Protein AF-0000000066298110 (afdb_homodimer)

Radius of gyration: 20.7 Å; Cα contacts (8 Å, |Δi|>4): 1082; chains: 2; bounding box: 58×55×47 Å

pLDDT: mean 92.53, std 7.04, range [64.75, 98.94]

Foldseek 3Di:
DDPQVVVLVVVLVVLLVVLVPVCVVLLVVVLVLQLQLVVVVHAEEEDDAQVQLVLLVLQDDAAFHALRYAYQDDLQRYPPVHNVSNVVQQQDAPSQVVSVVVLPQAASYEYEQEDALQFHRNSVVVLVVNVVRNHAYEYEYAPQNNVVPNPVGDGNVVSHPGYSHSNQHHVQFDDDDPPDPDGHRGNSVVSSSVSVVVSRSVSQVVVVVVPDTRGQHHPVDPPRVVSSVVSCVVNCVSHVVD/DDPQVVVLVVVLVVLLVVLVPVCVVLLVVVLVLQLQLVVVVHAEEEDEAQVQLVLLVLQDDAAFHALRYAYQDDLQRYPPVHNVSNVVQQQDAPSQVVSVVVLPQAASYEYEQEDALQFHRNSVVVLVVNVVRNHAYEYEYAPQNNVVPNPVGDGNVVSHPGYSHSNQHHVQFDDDDPPDPDGHRGNSVVSSSVSVVVSRSVSQVVVVVVPDTRGQHHPVDPPRVVSSVVSCVVNCVSHVVD

Sequence (484 aa):
MTEITDRYFNDVIARLSGLRDRLAAQMEKAADLIAAAARADRRVYVFGTGHSHMMAEELHYRAGGLAITVPILCGSIMLQDGAVASSHFERIEGAVRPILDRYGIRDGDVLVVVSNSGVNAAPIEAARYAREKGAAIIALTSVAYSNTIARGRTQLLSLADVVLDNDAPSGDAVLEIAGSALKVGPVSTALGVTILNAVFADVAARLVGEGDAPIYLSANMPGSGDINRSLVERYRDHNPHLMTEITDRYFNDVIARLSGLRDRLAAQMEKAADLIAAAARADRRVYVFGTGHSHMMAEELHYRAGGLAITVPILCGSIMLQDGAVASSHFERIEGAVRPILDRYGIRDGDVLVVVSNSGVNAAPIEAARYAREKGAAIIALTSVAYSNTIARGRTQLLSLADVVLDNDAPSGDAVLEIAGSALKVGPVSTALGVTILNAVFADVAARLVGEGDAPIYLSANMPGSGDINRSLVERYRDHNPHL

Solvent-accessible surface area (backbone atoms only — not comparable to full-atom values): 24431 Å² total; per-residue (Å²): 104,52,71,56,34,51,50,44,49,51,48,53,42,51,49,51,59,52,42,55,63,74,38,18,64,43,40,49,52,47,23,48,54,53,41,53,14,53,75,67,74,34,39,36,35,23,38,28,46,43,76,37,28,49,56,18,54,66,48,34,87,37,39,30,25,47,59,49,42,30,53,58,74,51,60,64,33,28,45,72,73,12,42,63,56,10,60,52,44,35,58,38,77,77,64,49,55,73,58,52,66,74,61,64,74,36,66,54,19,34,37,36,38,33,34,54,52,32,49,48,37,34,62,43,49,51,49,53,51,35,48,74,37,50,21,48,32,36,26,40,27,11,59,65,20,20,65,71,66,30,85,87,48,72,46,36,70,79,69,31,78,32,59,44,63,62,69,36,54,64,74,30,31,75,38,74,35,87,96,52,95,47,42,19,37,61,44,54,66,38,45,49,50,49,54,51,36,22,29,50,32,39,28,48,50,55,34,48,76,70,65,83,45,59,56,32,48,35,81,87,41,88,69,17,63,62,54,37,48,51,49,46,65,72,39,33,88,71,22,87,35,87,103,52,71,56,34,52,51,46,49,52,49,54,44,51,51,51,60,51,42,55,63,73,38,20,64,43,41,49,53,47,23,50,53,52,41,52,13,53,74,67,76,34,39,37,34,23,38,27,46,43,76,36,27,51,56,18,54,67,49,34,86,38,39,30,24,46,59,49,41,29,54,57,75,53,60,65,34,26,44,72,72,13,41,62,55,9,60,51,44,35,59,37,76,78,63,48,54,73,59,54,64,74,61,64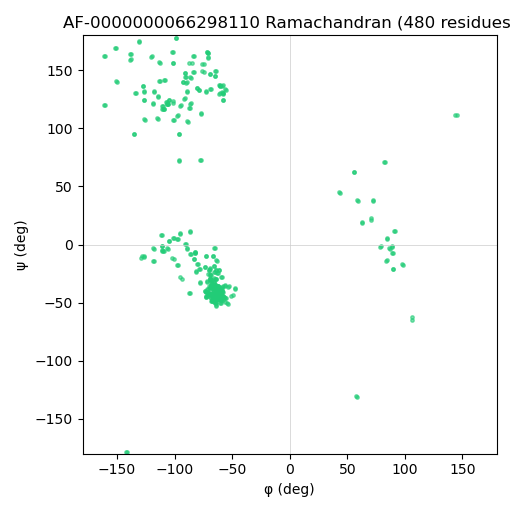,74,36,68,55,19,34,36,38,40,33,34,53,52,32,49,49,35,34,64,44,50,51,49,52,50,35,49,75,38,50,21,48,33,37,25,40,26,10,59,63,22,20,65,72,65,31,86,87,50,69,46,38,70,80,69,32,78,32,60,44,63,63,68,37,54,64,72,31,30,74,38,74,35,87,98,52,93,48,40,18,36,60,44,53,66,40,46,48,47,48,54,51,35,22,29,49,32,38,30,49,48,54,34,48,76,68,64,82,46,60,55,32,48,34,81,86,41,90,68,17,64,62,55,38,47,52,50,46,66,72,39,34,88,72,22,89,36,87

Secondary structure (DSSP, 8-state):
--HHHHHHHHHHHHHHHHHHHHTHHHHHHHHHHHHHHHHTT--EEEEE-GGGGHHHHHTSS-TT-BTTEEE---GGGSSTT-HHHHHHHTTSTTSSHHHHHTTT--TT-EEEEEESS--SHHHHHHHHHHHHHT-EEEEEE-HHHHHHH-TTS--HHHH-SEEEE--PPTTSEEEEPTTSS-EEEE-HHHHHHHHHHHHHHHHHHHHHTTS---BPPPTTSTTHHHHHHHHHHHHGGG-TT-/--HHHHHHHHHHHHHHHHHHHHTHHHHHHHHHHHHHHHHTT--EEEEE-GGGGHHHHHTSS-TT-BTTEEE---GGGSSTT-HHHHHHHTTSTTSSHHHHHTTT--TT-EEEEEESS--SHHHHHHHHHHHHHT-EEEEEE-HHHHHHH-TTS--HHHH-SEEEE--PPTTSEEEEPTTSS-EEEE-HHHHHHHHHHHHHHHHHHHHHTTS---BPPPTTSTTHHHHHHHHHHHHGGG-TT-

Organism: Brucella abortus biovar 1 (strain 9-941) (NCBI:txid262698)

Nearest PDB structures (foldseek):
  3cvj-assembly2_D  TM=9.556E-01  e=3.130E-22  Halalkalibacterium halodurans C-125
  2i2w-assembly1_A  TM=7.610E-01  e=1.907E-07  Escherichia coli
  4u6n-assembly1_A  TM=7.598E-01  e=9.129E-06  Escherichia coli K-12
  7en5-assembly1_A  TM=6.487E-01  e=4.656E-07  Escherichia coli K-12
  7en7-assembly1_A  TM=5.999E-01  e=1.531E-06  Escherichia coli K-12

InterPro domains:
  IPR001347 SIS domain [PF13580] (7-142)
  IPR001347 SIS domain [PS51464] (30-214)
  IPR022951 Uncharacterised protein family UPF0309 [MF_01240] (4-242)
  IPR035472 RpiR-like, SIS domain [cd05013] (44-172)
  IPR046348 SIS domain superfamily [SSF53697] (2-207)
  IPR050099 SIS family GmhA and DiaA subfamilies [PTHR30390] (3-160)

Structure (mmCIF, N/CA/C/O backbone):
data_AF-0000000066298110-model_v1
#
loop_
_entity.id
_entity.type
_entity.pdbx_description
1 polymer 'UPF0309 protein BruAb2_0323'
#
loop_
_atom_site.group_PDB
_atom_site.id
_atom_site.type_symbol
_atom_site.label_atom_id
_atom_site.label_alt_id
_atom_site.label_comp_id
_atom_site.label_asym_id
_atom_site.label_entity_id
_atom_site.label_seq_id
_atom_site.pdbx_PDB_ins_code
_atom_site.Cartn_x
_atom_site.Cartn_y
_atom_site.Cartn_z
_atom_site.occupancy
_atom_site.B_iso_or_equiv
_atom_site.auth_seq_id
_atom_site.auth_comp_id
_atom_site.auth_asym_id
_atom_site.auth_atom_id
_atom_site.pdbx_PDB_model_num
ATOM 1 N N . MET A 1 1 ? 4.844 8.703 23.672 1 74.94 1 MET A N 1
ATOM 2 C CA . MET A 1 1 ? 3.824 7.98 22.922 1 74.94 1 MET A CA 1
ATOM 3 C C . MET A 1 1 ? 2.426 8.453 23.297 1 74.94 1 MET A C 1
ATOM 5 O O . MET A 1 1 ? 2.125 8.633 24.469 1 74.94 1 MET A O 1
ATOM 9 N N . THR A 1 2 ? 1.738 8.719 22.234 1 85.56 2 THR A N 1
ATOM 10 C CA . THR A 1 2 ? 0.362 9.117 22.516 1 85.56 2 THR A CA 1
ATOM 11 C C . THR A 1 2 ? -0.542 7.891 22.609 1 85.56 2 THR A C 1
ATOM 13 O O . THR A 1 2 ? -0.218 6.828 22.078 1 85.56 2 THR A O 1
ATOM 16 N N . GLU A 1 3 ? -1.612 8.094 23.312 1 91.56 3 GLU A N 1
ATOM 17 C CA . GLU A 1 3 ? -2.588 7.016 23.469 1 91.56 3 GLU A CA 1
ATOM 18 C C . GLU A 1 3 ? -3.109 6.535 22.125 1 91.56 3 GLU A C 1
ATOM 20 O O . GLU A 1 3 ? -3.279 5.336 21.906 1 91.56 3 GLU A O 1
ATOM 25 N N . ILE A 1 4 ? -3.262 7.398 21.219 1 93.62 4 ILE A N 1
ATOM 26 C CA . ILE A 1 4 ? -3.865 7.078 19.938 1 93.62 4 ILE A CA 1
ATOM 27 C C . ILE A 1 4 ? -2.891 6.25 19.109 1 93.62 4 ILE A C 1
ATOM 29 O O . ILE A 1 4 ? -3.281 5.258 18.484 1 93.62 4 ILE A O 1
ATOM 33 N N . THR A 1 5 ? -1.602 6.668 19.094 1 96.31 5 THR A N 1
ATOM 34 C CA . THR A 1 5 ? -0.612 5.918 18.328 1 96.31 5 THR A CA 1
ATOM 35 C C . THR A 1 5 ? -0.415 4.523 18.906 1 96.31 5 THR A C 1
ATOM 37 O O . THR A 1 5 ? -0.301 3.545 18.172 1 96.31 5 THR A O 1
ATOM 40 N N . ASP A 1 6 ? -0.458 4.449 20.219 1 96.69 6 ASP A N 1
ATOM 41 C CA . ASP A 1 6 ? -0.322 3.164 20.891 1 96.69 6 ASP A CA 1
ATOM 42 C C . ASP A 1 6 ? -1.489 2.238 20.5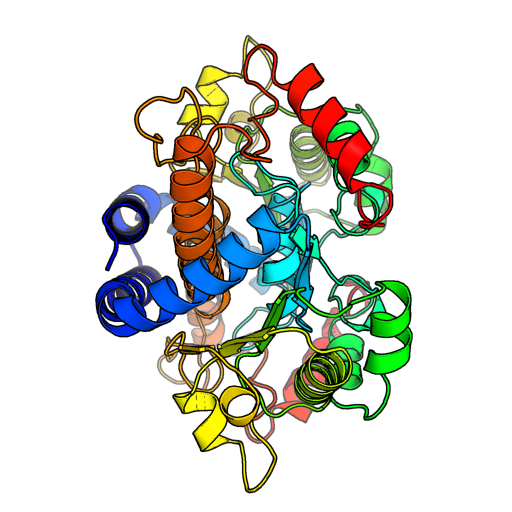62 1 96.69 6 ASP A C 1
ATOM 44 O O . ASP A 1 6 ? -1.286 1.064 20.234 1 96.69 6 ASP A O 1
ATOM 48 N N . ARG A 1 7 ? -2.648 2.748 20.609 1 96.81 7 ARG A N 1
ATOM 49 C CA . ARG A 1 7 ? -3.852 1.97 20.328 1 96.81 7 ARG A CA 1
ATOM 50 C C . ARG A 1 7 ? -3.855 1.473 18.891 1 96.81 7 ARG A C 1
ATOM 52 O O . ARG A 1 7 ? -4.262 0.342 18.609 1 96.81 7 ARG A O 1
ATOM 59 N N . TYR A 1 8 ? -3.42 2.348 18 1 97.69 8 TYR A N 1
ATOM 60 C CA . TYR A 1 8 ? -3.412 1.953 16.594 1 97.69 8 TYR A CA 1
ATOM 61 C C . TYR A 1 8 ? -2.455 0.79 16.359 1 97.69 8 TYR A C 1
ATOM 63 O O . TYR A 1 8 ? -2.832 -0.221 15.758 1 97.69 8 TYR A O 1
ATOM 71 N N . PHE A 1 9 ? -1.193 0.925 16.859 1 98.44 9 PHE A N 1
ATOM 72 C CA . PHE A 1 9 ? -0.219 -0.151 16.719 1 98.44 9 PHE A CA 1
ATOM 73 C C . PHE A 1 9 ? -0.741 -1.438 17.344 1 98.44 9 PHE A C 1
ATOM 75 O O . PHE A 1 9 ? -0.659 -2.508 16.734 1 98.44 9 PHE A O 1
ATOM 82 N N . ASN A 1 10 ? -1.293 -1.319 18.516 1 98.12 10 ASN A N 1
ATOM 83 C CA . ASN A 1 10 ? -1.786 -2.5 19.219 1 98.12 10 ASN A CA 1
ATOM 84 C C . ASN A 1 10 ? -2.92 -3.176 18.453 1 98.12 10 ASN A C 1
ATOM 86 O O . ASN A 1 10 ? -3.016 -4.402 18.438 1 98.12 10 ASN A O 1
ATOM 90 N N . ASP A 1 11 ? -3.73 -2.387 17.859 1 98.06 11 ASP A N 1
ATOM 91 C CA . ASP A 1 11 ? -4.832 -2.939 17.078 1 98.06 11 ASP A CA 1
ATOM 92 C C . ASP A 1 11 ? -4.309 -3.713 15.867 1 98.06 11 ASP A C 1
ATOM 94 O O . ASP A 1 11 ? -4.695 -4.863 15.641 1 98.06 11 ASP A O 1
ATOM 98 N N . VAL A 1 12 ? -3.396 -3.098 15.086 1 98.25 12 VAL A N 1
ATOM 99 C CA . VAL A 1 12 ? -2.828 -3.744 13.906 1 98.25 12 VAL A CA 1
ATOM 100 C C . VAL A 1 12 ? -2.131 -5.039 14.312 1 98.25 12 VAL A C 1
ATOM 102 O O . VAL A 1 12 ? -2.342 -6.086 13.688 1 98.25 12 VAL A O 1
ATOM 105 N N . ILE A 1 13 ? -1.345 -4.984 15.414 1 98.38 13 ILE A N 1
ATOM 106 C CA . ILE A 1 13 ? -0.593 -6.137 15.898 1 98.38 13 ILE A CA 1
ATOM 107 C C . ILE A 1 13 ? -1.558 -7.246 16.312 1 98.38 13 ILE A C 1
ATOM 109 O O . ILE A 1 13 ? -1.354 -8.414 15.961 1 98.38 13 ILE A O 1
ATOM 113 N N . ALA A 1 14 ? -2.604 -6.902 16.969 1 98.19 14 ALA A N 1
ATOM 114 C CA . ALA A 1 14 ? -3.592 -7.883 17.406 1 98.19 14 ALA A CA 1
ATOM 115 C C . ALA A 1 14 ? -4.289 -8.531 16.219 1 98.19 14 ALA A C 1
ATOM 117 O O . ALA A 1 14 ? -4.496 -9.75 16.203 1 98.19 14 ALA A O 1
ATOM 118 N N . ARG A 1 15 ? -4.648 -7.758 15.258 1 97.94 15 ARG A N 1
ATOM 119 C CA . ARG A 1 15 ? -5.32 -8.281 14.07 1 97.94 15 ARG A CA 1
ATOM 120 C C . ARG A 1 15 ? -4.402 -9.219 13.289 1 97.94 15 ARG A C 1
ATOM 122 O O . ARG A 1 15 ? -4.82 -10.297 12.867 1 97.94 15 ARG A O 1
ATOM 129 N N . LEU A 1 16 ? -3.148 -8.805 13.125 1 98.44 16 LEU A N 1
ATOM 130 C CA . LEU A 1 16 ? -2.197 -9.648 12.414 1 98.44 16 LEU A CA 1
ATOM 131 C C . LEU A 1 16 ? -1.974 -10.961 13.148 1 98.44 16 LEU A C 1
ATOM 133 O O . LEU A 1 16 ? -1.88 -12.023 12.523 1 98.44 16 LEU A O 1
ATOM 137 N N . SER A 1 17 ? -1.891 -10.898 14.484 1 97.81 17 SER A N 1
ATOM 138 C CA . SER A 1 17 ? -1.716 -12.102 15.289 1 97.81 17 SER A CA 1
ATOM 139 C C . SER A 1 17 ? -2.895 -13.055 15.125 1 97.81 17 SER A C 1
ATOM 141 O O . SER A 1 17 ? -2.707 -14.266 14.984 1 97.81 17 SER A O 1
ATOM 143 N N . GLY A 1 18 ? -4.059 -12.516 15.102 1 97.44 18 GLY A N 1
ATOM 144 C CA . GLY A 1 18 ? -5.25 -13.328 14.891 1 97.44 18 GLY A CA 1
ATOM 145 C C . GLY A 1 18 ? -5.332 -13.914 13.5 1 97.44 18 GLY A C 1
ATOM 146 O O . GLY A 1 18 ? -5.688 -15.086 13.328 1 97.44 18 GLY A O 1
ATOM 147 N N . LEU A 1 19 ? -5.004 -13.148 12.477 1 97.88 19 LEU A N 1
ATOM 148 C CA . LEU A 1 19 ? -5.086 -13.555 11.078 1 97.88 19 LEU A CA 1
ATOM 149 C C . LEU A 1 19 ? -4.105 -14.688 10.789 1 97.88 19 LEU A C 1
ATOM 151 O O . LEU A 1 19 ? -4.402 -15.586 10 1 97.88 19 LEU A O 1
ATOM 155 N N . ARG A 1 20 ? -2.922 -14.57 11.453 1 96.56 20 ARG A N 1
ATOM 156 C CA . ARG A 1 20 ? -1.883 -15.578 11.266 1 96.56 20 ARG A CA 1
ATOM 157 C C . ARG A 1 20 ? -2.443 -16.984 11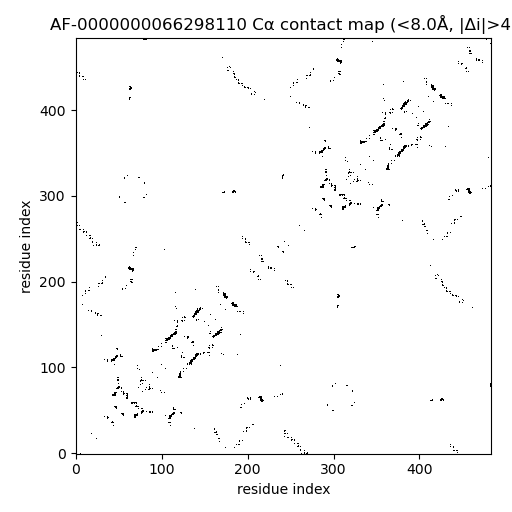.438 1 96.56 20 ARG A C 1
ATOM 159 O O . ARG A 1 20 ? -2.205 -17.859 10.609 1 96.56 20 ARG A O 1
ATOM 166 N N . ASP A 1 21 ? -3.248 -17.156 12.438 1 95.62 21 ASP A N 1
ATOM 167 C CA . ASP A 1 21 ? -3.785 -18.484 12.758 1 95.62 21 ASP A CA 1
ATOM 168 C C . ASP A 1 21 ? -5.07 -18.75 11.977 1 95.62 21 ASP A C 1
ATOM 170 O O . ASP A 1 21 ? -5.23 -19.828 11.391 1 95.62 21 ASP A O 1
ATOM 174 N N . ARG A 1 22 ? -5.879 -17.844 11.875 1 96.5 22 ARG A N 1
ATOM 175 C CA . ARG A 1 22 ? -7.211 -18.016 11.305 1 96.5 22 ARG A CA 1
ATOM 176 C C . ARG A 1 22 ? -7.137 -18.266 9.805 1 96.5 22 ARG A C 1
ATOM 178 O O . ARG A 1 22 ? -7.961 -19 9.25 1 96.5 22 ARG A O 1
ATOM 185 N N . LEU A 1 23 ? -6.082 -17.719 9.164 1 97.81 23 LEU A N 1
ATOM 186 C CA . LEU A 1 23 ? -6.035 -17.781 7.703 1 97.81 23 LEU A CA 1
ATOM 187 C C . LEU A 1 23 ? -5.098 -18.891 7.23 1 97.81 23 LEU A C 1
ATOM 189 O O . LEU A 1 23 ? -4.875 -19.047 6.027 1 97.81 23 LEU A O 1
ATOM 193 N N . ALA A 1 24 ? -4.586 -19.656 8.156 1 97.06 24 ALA A N 1
ATOM 194 C CA . ALA A 1 24 ? -3.543 -20.625 7.82 1 97.06 24 ALA A CA 1
ATOM 195 C C . ALA A 1 24 ? -3.984 -21.531 6.68 1 97.06 24 ALA A C 1
ATOM 197 O O . ALA A 1 24 ? -3.291 -21.641 5.664 1 97.06 24 ALA A O 1
ATOM 198 N N . ALA A 1 25 ? -5.152 -22.141 6.777 1 97.81 25 ALA A N 1
ATOM 199 C CA . ALA A 1 25 ? -5.625 -23.094 5.773 1 97.81 25 ALA A CA 1
ATOM 200 C C . ALA A 1 25 ? -5.93 -22.391 4.453 1 97.81 25 ALA A C 1
ATOM 202 O O . ALA A 1 25 ? -5.629 -22.922 3.381 1 97.81 25 ALA A O 1
ATOM 203 N N . GLN A 1 26 ? -6.574 -21.219 4.559 1 98.5 26 GLN A N 1
ATOM 204 C CA . GLN A 1 26 ? -6.934 -20.484 3.357 1 98.5 26 GLN A CA 1
ATOM 205 C C . GLN A 1 26 ? -5.691 -19.969 2.635 1 98.5 26 GLN A C 1
ATOM 207 O O . GLN A 1 26 ? -5.656 -19.938 1.404 1 98.5 26 GLN A O 1
ATOM 212 N N . MET A 1 27 ? -4.672 -19.531 3.387 1 98.69 27 MET A N 1
ATOM 213 C CA . MET A 1 27 ? -3.426 -19.094 2.77 1 98.69 27 MET A CA 1
ATOM 214 C C . MET A 1 27 ? -2.723 -20.25 2.072 1 98.69 27 MET A C 1
ATOM 216 O O . MET A 1 27 ? -2.125 -20.078 1.009 1 98.69 27 MET A O 1
ATOM 220 N N . GLU A 1 28 ? -2.809 -21.406 2.652 1 98.31 28 GLU A N 1
ATOM 221 C CA . GLU A 1 28 ? -2.219 -22.578 2.02 1 98.31 28 GLU A CA 1
ATOM 222 C C . GLU A 1 28 ? -2.92 -22.906 0.707 1 98.31 28 GLU A C 1
ATOM 224 O O . GLU A 1 28 ? -2.268 -23.219 -0.292 1 98.31 28 GLU A O 1
ATOM 229 N N . LYS A 1 29 ? -4.207 -22.844 0.699 1 98.62 29 LYS A N 1
ATOM 230 C CA . LYS A 1 29 ? -4.977 -23.094 -0.517 1 98.62 29 LYS A CA 1
ATOM 231 C C . LYS A 1 29 ? -4.648 -22.062 -1.596 1 98.62 29 LYS A C 1
ATOM 233 O O . LYS A 1 29 ? -4.539 -22.406 -2.773 1 98.62 29 LYS A O 1
ATOM 238 N N . ALA A 1 30 ? -4.539 -20.828 -1.171 1 98.81 30 ALA A N 1
ATOM 239 C CA . ALA A 1 30 ? -4.16 -19.766 -2.111 1 98.81 30 ALA A CA 1
ATOM 240 C C . ALA A 1 30 ? -2.777 -20.031 -2.701 1 98.81 30 ALA A C 1
ATOM 242 O O . ALA A 1 30 ? -2.58 -19.922 -3.912 1 98.81 30 ALA A O 1
ATOM 243 N N . ALA A 1 31 ? -1.852 -20.422 -1.811 1 98.44 31 ALA A N 1
ATOM 244 C CA . ALA A 1 31 ? -0.494 -20.719 -2.256 1 98.44 31 ALA A CA 1
ATOM 245 C C . ALA A 1 31 ? -0.488 -21.891 -3.236 1 98.44 31 ALA A C 1
ATOM 247 O O . ALA A 1 31 ? 0.267 -21.891 -4.211 1 98.44 31 ALA A O 1
ATOM 248 N N . ASP A 1 32 ? -1.368 -22.859 -3.002 1 98.38 32 ASP A N 1
ATOM 249 C CA . ASP A 1 32 ? -1.489 -24 -3.9 1 98.38 32 ASP A CA 1
ATOM 250 C C . ASP A 1 32 ? -1.916 -23.562 -5.297 1 98.38 32 ASP A C 1
ATOM 252 O O . ASP A 1 32 ? -1.336 -23.984 -6.297 1 98.38 32 ASP A O 1
ATOM 256 N N . LEU A 1 33 ? -2.873 -22.734 -5.336 1 98.62 33 LEU A N 1
ATOM 257 C CA . LEU A 1 33 ? -3.389 -22.25 -6.613 1 98.62 33 LEU A CA 1
ATOM 258 C C . LEU A 1 33 ? -2.32 -21.469 -7.371 1 98.62 33 LEU A C 1
ATOM 260 O O . LEU A 1 33 ? -2.133 -21.672 -8.57 1 98.62 33 LEU A O 1
ATOM 264 N N . ILE A 1 34 ? -1.637 -20.625 -6.676 1 98.38 34 ILE A N 1
ATOM 265 C CA . ILE A 1 34 ? -0.635 -19.766 -7.301 1 98.38 34 ILE A CA 1
ATOM 266 C C . ILE A 1 34 ? 0.559 -20.609 -7.746 1 98.38 34 ILE A C 1
ATOM 268 O O . ILE A 1 34 ? 1.095 -20.406 -8.836 1 98.38 34 ILE A O 1
ATOM 272 N N . ALA A 1 35 ? 0.982 -21.531 -6.906 1 97.44 35 ALA A N 1
ATOM 273 C CA . ALA A 1 35 ? 2.092 -22.406 -7.262 1 97.44 35 ALA A CA 1
ATOM 274 C C . ALA A 1 35 ? 1.756 -23.25 -8.492 1 97.44 35 ALA A C 1
ATOM 276 O O . ALA A 1 35 ? 2.605 -23.453 -9.359 1 97.44 35 ALA A O 1
ATOM 277 N N . ALA A 1 36 ? 0.534 -23.734 -8.539 1 97.81 36 ALA A N 1
ATOM 278 C CA . ALA A 1 36 ? 0.097 -24.5 -9.695 1 97.81 36 ALA A CA 1
ATOM 279 C C . ALA A 1 36 ? 0.146 -23.656 -10.969 1 97.81 36 ALA A C 1
ATOM 281 O O . ALA A 1 36 ? 0.585 -24.141 -12.016 1 97.81 36 ALA A O 1
ATOM 282 N N . ALA A 1 37 ? -0.306 -22.453 -10.867 1 97.5 37 ALA A N 1
ATOM 283 C CA . ALA A 1 37 ? -0.228 -21.531 -12 1 97.5 37 ALA A CA 1
ATOM 284 C C . ALA A 1 37 ? 1.22 -21.328 -12.438 1 97.5 37 ALA A C 1
ATOM 286 O O . ALA A 1 37 ? 1.53 -21.391 -13.633 1 97.5 37 ALA A O 1
ATOM 287 N N . ALA A 1 38 ? 2.102 -21.109 -11.484 1 95.88 38 ALA A N 1
ATOM 288 C CA . ALA A 1 38 ? 3.52 -20.891 -11.766 1 95.88 38 ALA A CA 1
ATOM 289 C C . ALA A 1 38 ? 4.117 -22.109 -12.492 1 95.88 38 ALA A C 1
ATOM 291 O O . ALA A 1 38 ? 4.828 -21.953 -13.484 1 95.88 38 ALA A O 1
ATOM 292 N N . ARG A 1 39 ? 3.781 -23.25 -12.039 1 95.12 39 ARG A N 1
ATOM 293 C CA . ARG A 1 39 ? 4.309 -24.484 -12.609 1 95.12 39 ARG A CA 1
ATOM 294 C C . ARG A 1 39 ? 3.83 -24.672 -14.047 1 95.12 39 ARG A C 1
ATOM 296 O O . ARG A 1 39 ? 4.535 -25.25 -14.867 1 95.12 39 ARG A O 1
ATOM 303 N N . ALA A 1 40 ? 2.748 -24.172 -14.305 1 95.5 40 ALA A N 1
ATOM 304 C CA . ALA A 1 40 ? 2.156 -24.312 -15.633 1 95.5 40 ALA A CA 1
ATOM 305 C C . ALA A 1 40 ? 2.479 -23.109 -16.516 1 95.5 40 ALA A C 1
ATOM 307 O O . ALA A 1 40 ? 1.876 -22.938 -17.578 1 95.5 40 ALA A O 1
ATOM 308 N N . ASP A 1 41 ? 3.375 -22.25 -16.062 1 93.69 41 ASP A N 1
ATOM 309 C CA . ASP A 1 41 ? 3.785 -21.047 -16.781 1 93.69 41 ASP A CA 1
ATOM 310 C C . ASP A 1 41 ? 2.59 -20.141 -17.062 1 93.69 41 ASP A C 1
ATOM 312 O O . ASP A 1 41 ? 2.441 -19.625 -18.172 1 93.69 41 ASP A O 1
ATOM 316 N N . ARG A 1 42 ? 1.694 -20.094 -16.062 1 97 42 ARG A N 1
ATOM 317 C CA . ARG A 1 42 ? 0.553 -19.188 -16.078 1 97 42 ARG A CA 1
ATOM 318 C C . ARG A 1 42 ? 0.827 -17.938 -15.234 1 97 42 ARG A C 1
ATOM 320 O O . ARG A 1 42 ? 1.942 -17.75 -14.742 1 97 42 ARG A O 1
ATOM 327 N N . ARG A 1 43 ? -0.147 -17.062 -15.25 1 98 43 ARG A N 1
ATOM 328 C CA . ARG A 1 43 ? 0.041 -15.773 -14.586 1 98 43 ARG A CA 1
ATOM 329 C C . ARG A 1 43 ? -0.877 -15.641 -13.375 1 98 43 ARG A C 1
ATOM 331 O O . ARG A 1 43 ? -1.871 -16.359 -13.266 1 98 43 ARG A O 1
ATOM 338 N N . VAL A 1 44 ? -0.421 -14.773 -12.516 1 98.56 44 VAL A N 1
ATOM 339 C CA . VAL A 1 44 ? -1.23 -14.344 -11.383 1 98.56 44 VAL A CA 1
ATOM 340 C C . VAL A 1 44 ? -1.559 -12.859 -11.516 1 98.56 44 VAL A C 1
ATOM 342 O O . VAL A 1 44 ? -0.681 -12.008 -11.367 1 98.56 44 VAL A O 1
ATOM 345 N N . TYR A 1 45 ? -2.811 -12.609 -11.812 1 98.56 45 TYR A N 1
ATOM 346 C CA . TYR A 1 45 ? -3.287 -11.234 -11.93 1 98.56 45 TYR A CA 1
ATOM 347 C C . TYR A 1 45 ? -3.807 -10.719 -10.594 1 98.56 45 TYR A C 1
ATOM 349 O O . TYR A 1 45 ? -4.344 -11.492 -9.789 1 98.56 45 TYR A O 1
ATOM 357 N N . VAL A 1 46 ? -3.596 -9.469 -10.328 1 98.38 46 VAL A N 1
ATOM 358 C CA . VAL A 1 46 ? -4.09 -8.844 -9.109 1 98.38 46 VAL A CA 1
ATOM 359 C C . VAL A 1 46 ? -4.898 -7.598 -9.453 1 98.38 46 VAL A C 1
ATOM 361 O O . VAL A 1 46 ? -4.41 -6.707 -10.148 1 98.38 46 VAL A O 1
ATOM 364 N N . PHE A 1 47 ? -6.117 -7.578 -8.977 1 97.44 47 PHE A N 1
ATOM 365 C CA . PHE A 1 47 ? -7.047 -6.504 -9.297 1 97.44 47 PHE A CA 1
ATOM 366 C C . PHE A 1 47 ? -7.641 -5.902 -8.031 1 97.44 47 PHE A C 1
ATOM 368 O O . PHE A 1 47 ? -8.016 -6.633 -7.109 1 97.44 47 PHE A O 1
ATOM 375 N N . GLY A 1 48 ? -7.73 -4.652 -7.945 1 95.88 48 GLY A N 1
ATOM 376 C CA . GLY A 1 48 ? -8.422 -3.852 -6.945 1 95.88 48 GLY A CA 1
ATOM 377 C C . GLY A 1 48 ? -8.695 -2.434 -7.406 1 95.88 48 GLY A C 1
ATOM 378 O O . GLY A 1 48 ? -8.125 -1.969 -8.391 1 95.88 48 GLY A O 1
ATOM 379 N N . THR A 1 49 ? -9.609 -1.792 -6.73 1 92.25 49 THR A N 1
ATOM 380 C CA . THR A 1 49 ? -9.938 -0.398 -7.008 1 92.25 49 THR A CA 1
ATOM 381 C C . THR A 1 49 ? -9.695 0.472 -5.77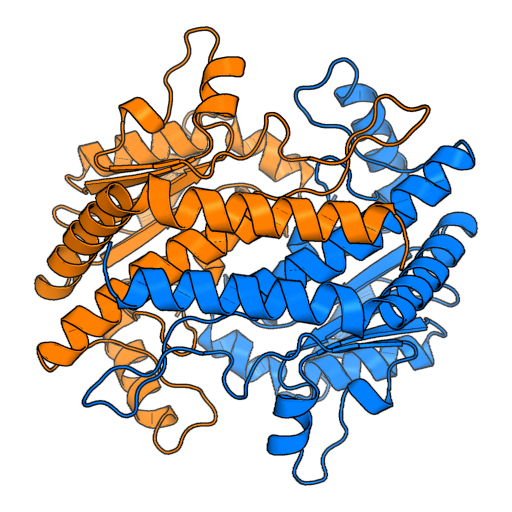7 1 92.25 49 THR A C 1
ATOM 383 O O . THR A 1 49 ? -9.57 -0.04 -4.66 1 92.25 49 THR A O 1
ATOM 386 N N . GLY A 1 50 ? -9.594 1.793 -6.047 1 89.81 50 GLY A N 1
ATOM 387 C CA . GLY A 1 50 ? -9.289 2.67 -4.926 1 89.81 50 GLY A CA 1
ATOM 388 C C . GLY A 1 50 ? -7.988 2.311 -4.23 1 89.81 50 GLY A C 1
ATOM 389 O O . GLY A 1 50 ? -6.953 2.139 -4.883 1 89.81 50 GLY A O 1
ATOM 390 N N . HIS A 1 51 ? -8.023 2.211 -2.932 1 92.81 51 HIS A N 1
ATOM 391 C CA . HIS A 1 51 ? -6.812 1.89 -2.186 1 92.81 51 HIS A CA 1
ATOM 392 C C . HIS A 1 51 ? -6.43 0.422 -2.359 1 92.81 51 HIS A C 1
ATOM 394 O O . HIS A 1 51 ? -5.262 0.061 -2.227 1 92.81 51 HIS A O 1
ATOM 400 N N . SER A 1 52 ? -7.395 -0.363 -2.768 1 94.94 52 SER A N 1
ATOM 401 C CA . SER A 1 52 ? -7.148 -1.794 -2.908 1 94.94 52 SER A CA 1
ATOM 402 C C . SER A 1 52 ? -6.219 -2.082 -4.082 1 94.94 52 SER A C 1
ATOM 404 O O . SER A 1 52 ? -5.59 -3.141 -4.137 1 94.94 52 SER A O 1
ATOM 406 N N . HIS A 1 53 ? -6.137 -1.162 -5.031 1 94.81 53 HIS A N 1
ATOM 407 C CA . HIS A 1 53 ? -5.25 -1.411 -6.16 1 94.81 53 HIS A CA 1
ATOM 408 C C . HIS A 1 53 ? -3.789 -1.442 -5.719 1 94.81 53 HIS A C 1
ATOM 410 O O . HIS A 1 53 ? -2.932 -1.971 -6.43 1 94.81 53 HIS A O 1
ATOM 416 N N . MET A 1 54 ? -3.512 -0.889 -4.559 1 95.44 54 MET A N 1
ATOM 417 C CA . MET A 1 54 ? -2.146 -0.864 -4.039 1 95.44 54 MET A CA 1
ATOM 418 C C . MET A 1 54 ? -1.627 -2.279 -3.809 1 95.44 54 MET A C 1
ATOM 420 O O . MET A 1 54 ? -0.42 -2.52 -3.869 1 95.44 54 MET A O 1
ATOM 424 N N . MET A 1 55 ? -2.543 -3.232 -3.607 1 97.5 55 MET A N 1
ATOM 425 C CA . MET A 1 55 ? -2.123 -4.625 -3.455 1 97.5 55 MET A CA 1
ATOM 426 C C . MET A 1 55 ? -1.531 -5.156 -4.754 1 97.5 55 MET A C 1
ATOM 428 O O . MET A 1 55 ? -0.618 -5.984 -4.734 1 97.5 55 MET A O 1
ATOM 432 N N . ALA A 1 56 ? -2.105 -4.695 -5.836 1 96.56 56 ALA A N 1
ATOM 433 C CA . ALA A 1 56 ? -1.565 -5.082 -7.137 1 96.56 56 ALA A CA 1
ATOM 434 C C . ALA A 1 56 ? -0.149 -4.543 -7.324 1 96.56 56 ALA A C 1
ATOM 436 O O . ALA A 1 56 ? 0.732 -5.258 -7.812 1 96.56 56 ALA A O 1
ATOM 437 N N . GLU A 1 57 ? 0.054 -3.35 -6.902 1 95.12 57 GLU A N 1
ATOM 438 C CA . GLU A 1 57 ? 1.379 -2.746 -7.004 1 95.12 57 GLU A CA 1
ATOM 439 C C . GLU A 1 57 ? 2.365 -3.412 -6.047 1 95.12 57 GLU A C 1
ATOM 441 O O . GLU A 1 57 ? 3.529 -3.623 -6.391 1 95.12 57 GLU A O 1
ATOM 446 N N . GLU A 1 58 ? 1.911 -3.758 -4.914 1 96.62 58 GLU A N 1
ATOM 447 C CA . GLU A 1 58 ? 2.76 -4.367 -3.895 1 96.62 58 GLU A CA 1
ATOM 448 C C . GLU A 1 58 ? 3.389 -5.66 -4.402 1 96.62 58 GLU A C 1
ATOM 450 O O . GLU A 1 58 ? 4.562 -5.93 -4.141 1 96.62 58 GLU A O 1
ATOM 455 N N . LEU A 1 59 ? 2.66 -6.426 -5.152 1 96.94 59 LEU A N 1
ATOM 456 C CA . LEU A 1 59 ? 3.107 -7.762 -5.527 1 96.94 59 LEU A CA 1
ATOM 457 C C . LEU A 1 59 ? 3.895 -7.727 -6.832 1 96.94 59 LEU A C 1
ATOM 459 O O . LEU A 1 59 ? 4.379 -8.758 -7.297 1 96.94 59 LEU A O 1
ATOM 463 N N . HIS A 1 60 ? 4.027 -6.539 -7.352 1 95.25 60 HIS A N 1
ATOM 464 C CA . HIS A 1 60 ? 4.602 -6.418 -8.688 1 95.25 60 HIS A CA 1
ATOM 465 C C . HIS A 1 60 ? 6.039 -5.918 -8.625 1 95.25 60 HIS A C 1
ATOM 467 O O . HIS A 1 60 ? 6.312 -4.863 -8.047 1 95.25 60 HIS A O 1
ATOM 473 N N . TYR A 1 61 ? 6.941 -6.629 -9.188 1 91.75 61 TYR A N 1
ATOM 474 C CA . TYR A 1 61 ? 8.305 -6.219 -9.5 1 91.75 61 TYR A CA 1
ATOM 475 C C . TYR A 1 61 ? 9.023 -5.73 -8.25 1 91.75 61 TYR A C 1
ATOM 477 O O . TYR A 1 61 ? 9.57 -4.625 -8.227 1 91.75 61 TYR A O 1
ATOM 485 N N . ARG A 1 62 ? 9.219 -6.5 -7.277 1 88.06 62 ARG A N 1
ATOM 486 C CA . ARG A 1 62 ? 9.984 -6.16 -6.086 1 88.06 62 ARG A CA 1
ATOM 487 C C . ARG A 1 62 ? 10.883 -7.32 -5.664 1 88.06 62 ARG A C 1
ATOM 489 O O . ARG A 1 62 ? 10.672 -8.461 -6.082 1 88.06 62 ARG A O 1
ATOM 496 N N . ALA A 1 63 ? 11.781 -6.934 -4.855 1 81.62 63 ALA A N 1
ATOM 497 C CA . ALA A 1 63 ? 12.719 -7.934 -4.352 1 81.62 63 ALA A CA 1
ATOM 498 C C . ALA A 1 63 ? 11.984 -9.07 -3.65 1 81.62 63 ALA A C 1
ATOM 500 O O . ALA A 1 63 ? 11.156 -8.828 -2.77 1 81.62 63 ALA A O 1
ATOM 501 N N . GLY A 1 64 ? 12.266 -10.273 -4.156 1 85.62 64 GLY A N 1
ATOM 502 C CA . GLY A 1 64 ? 11.641 -11.445 -3.555 1 85.62 64 GLY A CA 1
ATOM 503 C C . GLY A 1 64 ? 10.273 -11.758 -4.133 1 85.62 64 GLY A C 1
ATOM 504 O O . GLY A 1 64 ? 9.656 -12.766 -3.771 1 85.62 64 GLY A O 1
ATOM 505 N N . GLY A 1 65 ? 9.828 -10.914 -5.027 1 91.38 65 GLY A N 1
ATOM 506 C CA . GLY A 1 65 ? 8.531 -11.125 -5.645 1 91.38 65 GLY A CA 1
ATOM 507 C C . GLY A 1 65 ? 8.57 -12.086 -6.816 1 91.38 65 GLY A C 1
ATOM 508 O O . GLY A 1 65 ? 9.641 -12.344 -7.375 1 91.38 65 GLY A O 1
ATOM 509 N N . LEU A 1 66 ? 7.465 -12.594 -7.188 1 94.94 66 LEU A N 1
ATOM 510 C CA . LEU A 1 66 ? 7.332 -13.531 -8.297 1 94.94 66 LEU A CA 1
ATOM 511 C C . LEU A 1 66 ? 7.102 -12.789 -9.609 1 94.94 66 LEU A C 1
ATOM 513 O O . LEU A 1 66 ? 6.18 -11.977 -9.719 1 94.94 66 LEU A O 1
ATOM 517 N N . ALA A 1 67 ? 7.855 -13.156 -10.625 1 95.12 67 ALA A N 1
ATOM 518 C CA . ALA A 1 67 ? 7.816 -12.477 -11.914 1 95.12 67 ALA A CA 1
ATOM 519 C C . ALA A 1 67 ? 6.535 -12.805 -12.672 1 95.12 67 ALA A C 1
ATOM 521 O O . ALA A 1 67 ? 6.199 -12.141 -13.656 1 95.12 67 ALA A O 1
ATOM 522 N N . ILE A 1 68 ? 5.77 -13.758 -12.195 1 96.38 68 ILE A N 1
ATOM 523 C CA . ILE A 1 68 ? 4.551 -14.18 -12.875 1 96.38 68 ILE A CA 1
ATOM 524 C C . ILE A 1 68 ? 3.408 -13.234 -12.516 1 96.38 68 ILE A C 1
ATOM 526 O O . ILE A 1 68 ? 2.312 -13.336 -13.078 1 96.38 68 ILE A O 1
ATOM 530 N N . THR A 1 69 ? 3.619 -12.305 -11.586 1 97.56 69 THR A N 1
ATOM 531 C CA . THR A 1 69 ? 2.562 -11.422 -11.109 1 97.56 69 THR A CA 1
ATOM 532 C C . THR A 1 69 ? 2.314 -10.289 -12.094 1 97.56 69 THR A C 1
ATOM 534 O O . THR A 1 69 ? 3.26 -9.648 -12.562 1 97.56 69 THR A O 1
ATOM 537 N N . VAL A 1 70 ? 1.033 -10.047 -12.398 1 97.44 70 VAL A N 1
ATOM 538 C CA . VAL A 1 70 ? 0.619 -8.992 -13.305 1 97.44 70 VAL A CA 1
ATOM 539 C C . VAL A 1 70 ? -0.41 -8.094 -12.625 1 97.44 70 VAL A C 1
ATOM 541 O O . VAL A 1 70 ? -1.564 -8.484 -12.445 1 97.44 70 VAL A O 1
ATOM 544 N N . PRO A 1 71 ? 0.013 -6.871 -12.266 1 96.81 71 PRO A N 1
ATOM 545 C CA . PRO A 1 71 ? -0.977 -5.945 -11.711 1 96.81 71 PRO A CA 1
ATOM 546 C C . PRO A 1 71 ? -1.938 -5.406 -12.773 1 96.81 71 PRO A C 1
ATOM 548 O O . PRO A 1 71 ? -1.514 -5.059 -13.875 1 96.81 71 PRO A O 1
ATOM 551 N N . ILE A 1 72 ? -3.186 -5.445 -12.477 1 95.62 72 ILE A N 1
ATOM 552 C CA . ILE A 1 72 ? -4.16 -4.789 -13.344 1 95.62 72 ILE A CA 1
ATOM 553 C C . ILE A 1 72 ? -4.344 -3.338 -12.898 1 95.62 72 ILE A C 1
ATOM 555 O O . ILE A 1 72 ? -4.914 -3.074 -11.836 1 95.62 72 ILE A O 1
ATOM 559 N N . LEU A 1 73 ? -3.766 -2.477 -13.719 1 91.81 73 LEU A N 1
ATOM 560 C CA . LEU A 1 73 ? -3.734 -1.054 -13.398 1 91.81 73 LEU A CA 1
ATOM 561 C C . LEU A 1 73 ? -4.285 -0.221 -14.547 1 91.81 73 LEU A C 1
ATOM 563 O O . LEU A 1 73 ? -3.963 -0.473 -15.711 1 91.81 73 LEU A O 1
ATOM 567 N N . CYS A 1 74 ? -5.203 0.687 -14.117 1 85.69 74 CYS A N 1
ATOM 568 C CA . CYS A 1 74 ? -5.773 1.649 -15.055 1 85.69 74 CYS A CA 1
ATOM 569 C C . CYS A 1 74 ? -6.141 2.947 -14.344 1 85.69 74 CYS A C 1
ATOM 571 O O . CYS A 1 74 ? -6.594 2.926 -13.195 1 85.69 74 CYS A O 1
ATOM 573 N N . GLY A 1 75 ? -5.871 4.023 -15.023 1 80.69 75 GLY A N 1
ATOM 574 C CA . GLY A 1 75 ? -6.121 5.332 -14.438 1 80.69 75 GLY A CA 1
ATOM 575 C C . GLY A 1 75 ? -7.492 5.453 -13.805 1 80.69 75 GLY A C 1
ATOM 576 O O . GLY A 1 75 ? -7.629 6.02 -12.711 1 80.69 75 GLY A O 1
ATOM 577 N N . SER A 1 76 ? -8.492 4.879 -14.375 1 76.44 76 SER A N 1
ATOM 578 C CA . SER A 1 76 ? -9.875 5.027 -13.922 1 76.44 76 SER A CA 1
ATOM 579 C C . SER A 1 76 ? -10.094 4.336 -12.586 1 76.44 76 SER A C 1
ATOM 581 O O . SER A 1 76 ? -11.016 4.688 -11.844 1 76.44 76 SER A O 1
ATOM 583 N N . ILE A 1 77 ? -9.266 3.398 -12.195 1 77.25 77 ILE A N 1
ATOM 584 C CA . ILE A 1 77 ? -9.516 2.627 -10.984 1 77.25 77 ILE A CA 1
ATOM 585 C C . ILE A 1 77 ? -8.484 2.996 -9.922 1 77.25 77 ILE A C 1
ATOM 587 O O . ILE A 1 77 ? -8.562 2.52 -8.781 1 77.25 77 ILE A O 1
ATOM 591 N N . MET A 1 78 ? -7.543 3.828 -10.359 1 83.19 78 MET A N 1
ATOM 592 C CA . MET A 1 78 ? -6.461 4.199 -9.453 1 83.19 78 MET A CA 1
ATOM 593 C C . MET A 1 78 ? -6.691 5.59 -8.867 1 83.19 78 MET A C 1
ATOM 595 O O . MET A 1 78 ? -7.492 6.363 -9.398 1 83.19 78 MET A O 1
ATOM 599 N N . LEU A 1 79 ? -5.988 5.949 -7.859 1 79.12 79 LEU A N 1
ATOM 600 C CA . LEU A 1 79 ? -6.191 7.195 -7.125 1 79.12 79 LEU A CA 1
ATOM 601 C C . LEU A 1 79 ? -5.52 8.367 -7.836 1 79.12 79 LEU A C 1
ATOM 603 O O . LEU A 1 79 ? -5.914 9.516 -7.652 1 79.12 79 LEU A O 1
ATOM 607 N N . GLN A 1 80 ? -4.547 8.102 -8.633 1 79.62 80 GLN A N 1
ATOM 608 C CA . GLN A 1 80 ? -3.701 9.156 -9.195 1 79.62 80 GLN A CA 1
ATOM 609 C C . GLN A 1 80 ? -4.484 10.023 -10.172 1 79.62 80 GLN A C 1
ATOM 611 O O . GLN A 1 80 ? -4.219 11.219 -10.305 1 79.62 80 GLN A O 1
ATOM 616 N N . ASP A 1 81 ? -5.449 9.406 -10.883 1 76.81 81 ASP A N 1
ATOM 617 C CA . ASP A 1 81 ? -6.184 10.172 -11.891 1 76.81 81 ASP A CA 1
ATOM 618 C C . ASP A 1 81 ? -7.418 10.836 -11.273 1 76.81 81 ASP A C 1
ATOM 620 O O . ASP A 1 81 ? -8.117 11.594 -11.945 1 76.81 81 ASP A O 1
ATOM 624 N N . GLY A 1 82 ? -7.668 10.555 -9.977 1 81.12 82 GLY A N 1
ATOM 625 C CA . GLY A 1 82 ? -8.797 11.148 -9.273 1 81.12 82 GLY A CA 1
ATOM 626 C C . GLY A 1 82 ? -9.422 10.219 -8.258 1 81.12 82 GLY A C 1
ATOM 627 O O . GLY A 1 82 ? -10.148 9.289 -8.617 1 81.12 82 GLY A O 1
ATOM 628 N N . ALA A 1 83 ? -9.242 10.594 -7.035 1 81.5 83 ALA A N 1
ATOM 629 C CA . ALA A 1 83 ? -9.75 9.734 -5.965 1 81.5 83 ALA A CA 1
ATOM 630 C C . ALA A 1 83 ? -11.273 9.672 -5.984 1 81.5 83 ALA A C 1
ATOM 632 O O . ALA A 1 83 ? -11.859 8.594 -5.84 1 81.5 83 ALA A O 1
ATOM 633 N N . VAL A 1 84 ? -11.922 10.789 -6.242 1 79.88 84 VAL A N 1
ATOM 634 C CA . VAL A 1 84 ? -13.383 10.852 -6.301 1 79.88 84 VAL A CA 1
ATOM 635 C C . VAL A 1 84 ? -13.883 10.055 -7.504 1 79.88 84 VAL A C 1
ATOM 637 O O . VAL A 1 84 ? -14.812 9.25 -7.379 1 79.88 84 VAL A O 1
ATOM 640 N N . ALA A 1 85 ? -13.25 10.219 -8.586 1 77.62 85 ALA A N 1
ATOM 641 C CA . ALA A 1 85 ? -13.625 9.516 -9.812 1 77.62 85 ALA A CA 1
ATOM 642 C C . ALA A 1 85 ? -13.469 8.008 -9.648 1 77.62 85 ALA A C 1
ATOM 644 O O . ALA A 1 85 ? -14.32 7.238 -10.094 1 77.62 85 ALA A O 1
ATOM 645 N N . SER A 1 86 ? -12.406 7.586 -9.016 1 80 86 SER A N 1
ATOM 646 C CA . SER A 1 86 ? -12.148 6.164 -8.82 1 80 86 SER A CA 1
ATOM 647 C C . SER A 1 86 ? -13.25 5.52 -7.98 1 80 86 SER A C 1
ATOM 649 O O . SER A 1 86 ? -13.648 4.383 -8.234 1 80 86 SER A O 1
ATOM 651 N N . SER A 1 87 ? -13.68 6.254 -7.016 1 79 87 SER A N 1
ATOM 652 C CA . SER A 1 87 ? -14.758 5.762 -6.164 1 79 87 SER A CA 1
ATOM 653 C C . SER A 1 87 ? -16.047 5.594 -6.953 1 79 87 SER A C 1
ATOM 655 O O . SER A 1 87 ? -16.812 4.652 -6.711 1 79 87 SER A O 1
ATOM 657 N N . HIS A 1 88 ? -16.234 6.484 -7.898 1 79.06 88 HIS A N 1
ATOM 658 C CA . HIS A 1 88 ? -17.406 6.391 -8.758 1 79.06 88 HIS A CA 1
ATOM 659 C C . HIS A 1 88 ? -17.281 5.227 -9.742 1 79.06 88 HIS A C 1
ATOM 661 O O . HIS A 1 88 ? -18.219 4.453 -9.922 1 79.06 88 HIS A O 1
ATOM 667 N N . PHE A 1 89 ? -16.172 5.066 -10.242 1 81.69 89 PHE A N 1
ATOM 668 C CA . PHE A 1 89 ? -15.891 4.051 -11.25 1 81.69 89 PHE A CA 1
ATOM 669 C C . PHE A 1 89 ? -16.141 2.654 -10.695 1 81.69 89 PHE A C 1
ATOM 671 O O . PHE A 1 89 ? -16.688 1.791 -11.391 1 81.69 89 PHE A O 1
ATOM 678 N N . GLU A 1 90 ? -15.812 2.506 -9.484 1 84.88 90 GLU A N 1
ATOM 679 C CA . GLU A 1 90 ? -15.906 1.181 -8.883 1 84.88 90 GLU A CA 1
ATOM 680 C C . GLU A 1 90 ? -17.359 0.726 -8.789 1 84.88 90 GLU A C 1
ATOM 682 O O . GLU A 1 90 ? -17.641 -0.462 -8.602 1 84.88 90 GLU A O 1
ATOM 687 N N . ARG A 1 91 ? -18.266 1.631 -9.055 1 83.69 91 ARG A N 1
ATOM 688 C CA . ARG A 1 91 ? -19.688 1.34 -8.875 1 83.69 91 ARG A CA 1
ATOM 689 C C . ARG A 1 91 ? -20.406 1.224 -10.219 1 83.69 91 ARG A C 1
ATOM 691 O O . ARG A 1 91 ? -21.562 0.826 -10.281 1 83.69 91 ARG A O 1
ATOM 698 N N . ILE A 1 92 ? -19.672 1.521 -11.273 1 83.88 92 ILE A N 1
ATOM 699 C CA . ILE A 1 92 ? -20.281 1.514 -12.602 1 83.88 92 ILE A CA 1
ATOM 700 C C . ILE A 1 92 ? -20.234 0.102 -13.18 1 83.88 92 ILE A C 1
ATOM 702 O O . ILE A 1 92 ? -19.156 -0.452 -13.398 1 83.88 92 ILE A O 1
ATOM 706 N N . GLU A 1 93 ? -21.375 -0.426 -13.508 1 88.56 93 GLU A N 1
ATOM 707 C CA . GLU A 1 93 ? -21.453 -1.749 -14.125 1 88.56 93 GLU A CA 1
ATOM 708 C C . GLU A 1 93 ? -20.891 -1.736 -15.539 1 88.56 93 GLU A C 1
ATOM 710 O O . GLU A 1 93 ? -21.141 -0.806 -16.312 1 88.56 93 GLU A O 1
ATOM 715 N N . GLY A 1 94 ? -20.078 -2.729 -15.828 1 88 94 GLY A N 1
ATOM 716 C CA . GLY A 1 94 ? -19.562 -2.893 -17.172 1 88 94 GLY A CA 1
ATOM 717 C C . GLY A 1 94 ? -18.266 -2.137 -17.422 1 88 94 GLY A C 1
ATOM 718 O O . GLY A 1 94 ? -17.641 -2.291 -18.469 1 88 94 GLY A O 1
ATOM 719 N N . ALA A 1 95 ? -17.812 -1.408 -16.422 1 86.06 95 ALA A N 1
ATOM 720 C CA . ALA A 1 95 ? -16.656 -0.523 -16.609 1 86.06 95 ALA A CA 1
ATOM 721 C C . ALA A 1 95 ? -15.352 -1.31 -16.594 1 86.06 95 ALA A C 1
ATOM 723 O O . ALA A 1 95 ? -14.359 -0.877 -17.172 1 86.06 95 ALA A O 1
ATOM 724 N N . VAL A 1 96 ? -15.383 -2.441 -16.047 1 90.38 96 VAL A N 1
ATOM 725 C CA . VAL A 1 96 ? -14.133 -3.137 -15.742 1 90.38 96 VAL A CA 1
ATOM 726 C C . VAL A 1 96 ? -13.773 -4.082 -16.891 1 90.38 96 VAL A C 1
ATOM 728 O O . VAL A 1 96 ? -12.594 -4.32 -17.156 1 90.38 96 VAL A O 1
ATOM 731 N N . ARG A 1 97 ? -14.734 -4.602 -17.609 1 90.75 97 ARG A N 1
ATOM 732 C CA . ARG A 1 97 ? -14.508 -5.652 -18.594 1 90.75 97 ARG A CA 1
ATOM 733 C C . ARG A 1 97 ? -13.539 -5.188 -19.672 1 90.75 97 ARG A C 1
ATOM 735 O O . ARG A 1 97 ? -12.57 -5.879 -19.984 1 90.75 97 ARG A O 1
ATOM 742 N N . PRO A 1 98 ? -13.742 -3.971 -20.266 1 89.69 98 PRO A N 1
ATOM 743 C CA . PRO A 1 98 ? -12.789 -3.529 -21.281 1 89.69 98 PRO A CA 1
ATOM 744 C C . PRO A 1 98 ? -11.359 -3.441 -20.75 1 89.69 98 PRO A C 1
ATOM 746 O O . PRO A 1 98 ? -10.406 -3.625 -21.516 1 89.69 98 PRO A O 1
ATOM 749 N N . ILE A 1 99 ? -11.219 -3.213 -19.516 1 89.88 99 ILE A N 1
ATOM 750 C CA . ILE A 1 99 ? -9.898 -3.156 -18.906 1 89.88 99 ILE A CA 1
ATOM 751 C C . ILE A 1 99 ? -9.312 -4.562 -18.812 1 89.88 99 ILE A C 1
ATOM 753 O O . ILE A 1 99 ? -8.172 -4.797 -19.234 1 89.88 99 ILE A O 1
ATOM 757 N N . LEU A 1 100 ? -10.109 -5.469 -18.391 1 93.81 100 LEU A N 1
ATOM 758 C CA . LEU A 1 100 ? -9.664 -6.844 -18.188 1 93.81 100 LEU A CA 1
ATOM 759 C C . LEU A 1 100 ? -9.344 -7.516 -19.516 1 93.81 100 LEU A C 1
ATOM 761 O O . LEU A 1 100 ? -8.422 -8.328 -19.594 1 93.81 100 LEU A O 1
ATOM 765 N N . ASP A 1 101 ? -10.039 -7.121 -20.562 1 92.81 101 ASP A N 1
ATOM 766 C CA . ASP A 1 101 ? -9.852 -7.707 -21.875 1 92.81 101 ASP A CA 1
ATOM 767 C C . ASP A 1 101 ? -8.438 -7.434 -22.406 1 92.81 101 ASP A C 1
ATOM 769 O O . ASP A 1 101 ? -7.906 -8.211 -23.203 1 92.81 101 ASP A O 1
ATOM 773 N N . ARG A 1 102 ? -7.82 -6.477 -21.922 1 91.88 102 ARG A N 1
ATOM 774 C CA . ARG A 1 102 ? -6.496 -6.09 -22.391 1 91.88 102 ARG A CA 1
ATOM 775 C C . ARG A 1 102 ? -5.414 -6.98 -21.797 1 91.88 102 ARG A C 1
ATOM 777 O O . ARG A 1 102 ? -4.289 -7.02 -22.281 1 91.88 102 ARG A O 1
ATOM 784 N N . TYR A 1 103 ? -5.719 -7.703 -20.734 1 94.75 103 TYR A N 1
ATOM 785 C CA . TYR A 1 103 ? -4.688 -8.422 -20 1 94.75 103 TYR A CA 1
ATOM 786 C C . TYR A 1 103 ? -4.613 -9.875 -20.438 1 94.75 103 TYR A C 1
ATOM 788 O O . TYR A 1 103 ? -3.621 -10.562 -20.172 1 94.75 103 TYR A O 1
ATOM 796 N N . GLY A 1 104 ? -5.625 -10.375 -21.078 1 93.88 104 GLY A N 1
ATOM 797 C CA . GLY A 1 104 ? -5.562 -11.703 -21.672 1 93.88 104 GLY A CA 1
ATOM 798 C C . GLY A 1 104 ? -5.602 -12.82 -20.641 1 93.88 104 GLY A C 1
ATOM 799 O O . GLY A 1 104 ? -4.891 -13.812 -20.781 1 93.88 104 GLY A O 1
ATOM 800 N N . ILE A 1 105 ? -6.383 -12.68 -19.594 1 97.25 105 ILE A N 1
ATOM 801 C CA . ILE A 1 105 ? -6.578 -13.734 -18.609 1 97.25 105 ILE A CA 1
ATOM 802 C C . ILE A 1 105 ? -7.129 -14.984 -19.297 1 97.25 105 ILE A C 1
ATOM 804 O O . ILE A 1 105 ? -8.008 -14.898 -20.156 1 97.25 105 ILE A O 1
ATOM 808 N N . ARG A 1 106 ? -6.605 -16.156 -18.953 1 96.56 106 ARG A N 1
ATOM 809 C CA . ARG A 1 106 ? -7.02 -17.391 -19.594 1 96.56 106 ARG A CA 1
ATOM 810 C C . ARG A 1 106 ? -7.098 -18.531 -18.578 1 96.56 106 ARG A C 1
ATOM 812 O O . ARG A 1 106 ? -6.844 -18.328 -17.391 1 96.56 106 ARG A O 1
ATOM 819 N N . ASP A 1 107 ? -7.43 -19.656 -19.125 1 97.88 107 ASP A N 1
ATOM 820 C CA . ASP A 1 107 ? -7.57 -20.875 -18.312 1 97.88 107 ASP A CA 1
ATOM 821 C C . ASP A 1 107 ? -6.254 -21.219 -17.625 1 97.88 107 ASP A C 1
ATOM 823 O O . ASP A 1 107 ? -5.188 -21.172 -18.234 1 97.88 107 ASP A O 1
ATOM 827 N N . GLY A 1 108 ? -6.371 -21.453 -16.297 1 97.94 108 GLY A N 1
ATOM 828 C CA . GLY A 1 108 ? -5.188 -21.812 -15.531 1 97.94 108 GLY A CA 1
ATOM 829 C C . GLY A 1 108 ? -4.551 -20.641 -14.812 1 97.94 108 GLY A C 1
ATOM 830 O O . GLY A 1 108 ? -3.727 -20.828 -13.922 1 97.94 108 GLY A O 1
ATOM 831 N N . ASP A 1 109 ? -4.902 -19.438 -15.219 1 98.62 109 ASP A N 1
ATOM 832 C CA . ASP A 1 109 ? -4.441 -18.25 -14.5 1 98.62 109 ASP A CA 1
ATOM 833 C C . ASP A 1 109 ? -5.133 -18.125 -13.148 1 98.62 109 ASP A C 1
ATOM 835 O O . ASP A 1 109 ? -6.059 -18.875 -12.844 1 98.62 109 ASP A O 1
ATOM 839 N N . VAL A 1 110 ? -4.582 -17.297 -12.305 1 98.88 110 VAL A N 1
ATOM 840 C CA . VAL A 1 110 ? -5.184 -16.922 -11.031 1 98.88 110 VAL A CA 1
ATOM 841 C C . VAL A 1 110 ? -5.469 -15.422 -11.008 1 98.88 110 VAL A C 1
ATOM 843 O O . VAL A 1 110 ? -4.645 -14.625 -11.461 1 98.88 110 VAL A O 1
ATOM 846 N N . LEU A 1 111 ? -6.641 -15.062 -10.617 1 98.88 111 LEU A N 1
ATOM 847 C CA . LEU A 1 111 ? -6.949 -13.664 -10.352 1 98.88 111 LEU A CA 1
ATOM 848 C C . LEU A 1 111 ? -7.16 -13.43 -8.859 1 98.88 111 LEU A C 1
ATOM 850 O O . LEU A 1 111 ? -8.047 -14.023 -8.25 1 98.88 111 LEU A O 1
ATOM 854 N N . VAL A 1 112 ? -6.301 -12.633 -8.289 1 98.94 112 VAL A N 1
ATOM 855 C CA . VAL A 1 112 ? -6.516 -12.117 -6.941 1 98.94 112 VAL A CA 1
ATOM 856 C C . VAL A 1 112 ? -7.355 -10.844 -7 1 98.94 112 VAL A C 1
ATOM 858 O O . VAL A 1 112 ? -6.953 -9.852 -7.613 1 98.94 112 VAL A O 1
ATOM 861 N N . VAL A 1 113 ? -8.547 -10.883 -6.398 1 98.81 113 VAL A N 1
ATOM 862 C CA . VAL A 1 113 ? -9.414 -9.719 -6.332 1 98.81 113 VAL A CA 1
ATOM 863 C C . VAL A 1 113 ? -9.422 -9.156 -4.91 1 98.81 113 VAL A C 1
ATOM 865 O O . VAL A 1 113 ? -9.766 -9.859 -3.959 1 98.81 113 VAL A O 1
ATOM 868 N N . VAL A 1 114 ? -9.047 -7.875 -4.809 1 98.31 114 VAL A N 1
ATOM 869 C CA . VAL A 1 114 ? -8.953 -7.227 -3.508 1 98.31 114 VAL A CA 1
ATOM 870 C C . VAL A 1 114 ? -10.062 -6.188 -3.363 1 98.31 114 VAL A C 1
ATOM 872 O O . VAL A 1 114 ? -10.125 -5.227 -4.137 1 98.31 114 VAL A O 1
ATOM 875 N N . SER A 1 115 ? -10.875 -6.379 -2.404 1 96.5 115 SER A N 1
ATOM 876 C CA . SER A 1 115 ? -11.969 -5.461 -2.1 1 96.5 115 SER A CA 1
ATOM 877 C C . SER A 1 115 ? -12.477 -5.66 -0.674 1 96.5 115 SER A C 1
ATOM 879 O O . SER A 1 115 ? -12.977 -6.734 -0.329 1 96.5 115 SER A O 1
ATOM 881 N N . ASN A 1 116 ? -12.406 -4.656 0.122 1 93.38 116 ASN A N 1
ATOM 882 C CA . ASN A 1 116 ? -12.82 -4.785 1.517 1 93.38 116 ASN A CA 1
ATOM 883 C C . ASN A 1 116 ? -14.32 -5 1.641 1 93.38 116 ASN A C 1
ATOM 885 O O . ASN A 1 116 ? -14.773 -5.898 2.354 1 93.38 116 ASN A O 1
ATOM 889 N N . SER A 1 117 ? -15.07 -4.203 0.976 1 91.38 117 SER A N 1
ATOM 890 C CA . SER A 1 117 ? -16.516 -4.363 1.056 1 91.38 117 SER A CA 1
ATOM 891 C C . SER A 1 117 ? -16.984 -5.59 0.276 1 91.38 117 SER A C 1
ATOM 893 O O . SER A 1 117 ? -17.953 -6.25 0.664 1 91.38 117 SER A O 1
ATOM 895 N N . GLY A 1 118 ? -16.391 -5.816 -0.872 1 95.31 118 GLY A N 1
ATOM 896 C CA . GLY A 1 118 ? -16.625 -7.016 -1.66 1 95.31 118 GLY A CA 1
ATOM 897 C C . GLY A 1 118 ? -18 -7.047 -2.295 1 95.31 118 GLY A C 1
ATOM 898 O O . GLY A 1 118 ? -18.547 -8.125 -2.568 1 95.31 118 GLY A O 1
ATOM 899 N N . VAL A 1 119 ? -18.594 -5.824 -2.451 1 94.44 119 VAL A N 1
ATOM 900 C CA . VAL A 1 119 ? -19.969 -5.855 -2.963 1 94.44 119 VAL A CA 1
ATOM 901 C C . VAL A 1 119 ? -20.094 -4.906 -4.152 1 94.44 119 VAL A C 1
ATOM 903 O O . VAL A 1 119 ? -21.094 -4.938 -4.871 1 94.44 119 VAL A O 1
ATOM 906 N N . ASN A 1 120 ? -19.078 -4.047 -4.406 1 90.88 120 ASN A N 1
ATOM 907 C CA . ASN A 1 120 ? -19.156 -3.082 -5.496 1 90.88 120 ASN A CA 1
ATOM 908 C C . ASN A 1 120 ? -19.062 -3.764 -6.855 1 90.88 120 ASN A C 1
ATOM 910 O O . ASN A 1 120 ? -18.547 -4.879 -6.961 1 90.88 120 ASN A O 1
ATOM 914 N N . ALA A 1 121 ? -19.453 -3.16 -7.906 1 94.19 121 ALA A N 1
ATOM 915 C CA . ALA A 1 121 ? -19.578 -3.727 -9.242 1 94.19 121 ALA A CA 1
ATOM 916 C C . ALA A 1 121 ? -18.219 -4.18 -9.773 1 94.19 121 ALA A C 1
ATOM 918 O O . ALA A 1 121 ? -18.094 -5.277 -10.32 1 94.19 121 ALA A O 1
ATOM 919 N N . ALA A 1 122 ? -17.219 -3.402 -9.547 1 94.94 122 ALA A N 1
ATOM 920 C CA . ALA A 1 122 ? -15.93 -3.631 -10.188 1 94.94 122 ALA A CA 1
ATOM 921 C C . ALA A 1 122 ? -15.32 -4.953 -9.734 1 94.94 122 ALA A C 1
ATOM 923 O O . ALA A 1 122 ? -15 -5.812 -10.562 1 94.94 122 ALA A O 1
ATOM 924 N N . PRO A 1 123 ? -15.219 -5.172 -8.445 1 96.56 123 PRO A N 1
ATOM 925 C CA . PRO A 1 123 ? -14.641 -6.449 -8.023 1 96.56 123 PRO A CA 1
ATOM 926 C C . PRO A 1 123 ? -15.516 -7.645 -8.398 1 96.56 123 PRO A C 1
ATOM 928 O O . PRO A 1 123 ? -15 -8.719 -8.711 1 96.56 123 PRO A O 1
ATOM 931 N N . ILE A 1 124 ? -16.797 -7.5 -8.406 1 97.69 124 ILE A N 1
ATOM 932 C CA . ILE A 1 124 ? -17.719 -8.57 -8.766 1 97.69 124 ILE A CA 1
ATOM 933 C C . ILE A 1 124 ? -17.562 -8.914 -10.242 1 97.69 124 ILE A C 1
ATOM 935 O O . ILE A 1 124 ? -17.469 -10.086 -10.609 1 97.69 124 ILE A O 1
ATOM 939 N N . GLU A 1 125 ? -17.5 -7.902 -11.023 1 97.12 125 GLU A N 1
ATOM 940 C CA . GLU A 1 125 ? -17.328 -8.094 -12.461 1 97.12 125 GLU A CA 1
ATOM 941 C C . GLU A 1 125 ? -15.992 -8.75 -12.773 1 97.12 125 GLU A C 1
ATOM 943 O O . GLU A 1 125 ? -15.906 -9.609 -13.656 1 97.12 125 GLU A O 1
ATOM 948 N N . ALA A 1 126 ? -14.984 -8.344 -12.07 1 97.88 126 ALA A N 1
ATOM 949 C CA . ALA A 1 126 ? -13.664 -8.938 -12.266 1 97.88 126 ALA A CA 1
ATOM 950 C C . ALA A 1 126 ? -13.68 -10.43 -11.945 1 97.88 126 ALA A C 1
ATOM 952 O O . ALA A 1 126 ? -13.141 -11.234 -12.703 1 97.88 126 ALA A O 1
ATOM 953 N N . ALA A 1 127 ? -14.328 -10.789 -10.875 1 98.44 127 ALA A N 1
ATOM 954 C CA . ALA A 1 127 ? -14.414 -12.188 -10.469 1 98.44 127 ALA A CA 1
ATOM 955 C C . ALA A 1 127 ? -15.203 -13 -11.492 1 98.44 127 ALA A C 1
ATOM 957 O O . ALA A 1 127 ? -14.781 -14.094 -11.875 1 98.44 127 ALA A O 1
ATOM 958 N N . ARG A 1 128 ? -16.281 -12.461 -11.93 1 98.19 128 ARG A N 1
ATOM 959 C CA . ARG A 1 128 ? -17.094 -13.156 -12.922 1 98.19 128 ARG A CA 1
ATOM 960 C C . ARG A 1 128 ? -16.328 -13.336 -14.227 1 98.19 128 ARG A C 1
ATOM 962 O O . ARG A 1 128 ? -16.406 -14.391 -14.852 1 98.19 128 ARG A O 1
ATOM 969 N N . TYR A 1 129 ? -15.664 -12.273 -14.602 1 97.94 129 TYR A N 1
ATOM 970 C CA . TYR A 1 129 ? -14.844 -12.32 -15.805 1 97.94 129 TYR A CA 1
ATOM 971 C C . TYR A 1 129 ? -13.812 -13.445 -15.711 1 97.94 129 TYR A C 1
ATOM 973 O O . TYR A 1 129 ? -13.664 -14.234 -16.656 1 97.94 129 TYR A O 1
ATOM 981 N N . ALA A 1 130 ? -13.102 -13.492 -14.586 1 98.25 130 ALA A N 1
ATOM 982 C CA . ALA A 1 130 ? -12.086 -14.516 -14.383 1 98.25 130 ALA A CA 1
ATOM 983 C C . ALA A 1 130 ? -12.688 -15.914 -14.453 1 98.25 130 ALA A C 1
ATOM 985 O O . ALA A 1 130 ? -12.102 -16.828 -15.055 1 98.25 130 ALA A O 1
ATOM 986 N N . ARG A 1 131 ? -13.805 -16.078 -13.867 1 97.69 131 ARG A N 1
ATOM 987 C CA . ARG A 1 131 ? -14.492 -17.359 -13.914 1 97.69 131 ARG A CA 1
ATOM 988 C C . ARG A 1 131 ? -14.844 -17.75 -15.344 1 97.69 131 ARG A C 1
ATOM 990 O O . ARG A 1 131 ? -14.656 -18.906 -15.742 1 97.69 131 ARG A O 1
ATOM 997 N N . GLU A 1 132 ? -15.359 -16.797 -16.047 1 97.62 132 GLU A N 1
ATOM 998 C CA . GLU A 1 132 ? -15.688 -17.016 -17.453 1 97.62 132 GLU A CA 1
ATOM 999 C C . GLU A 1 132 ? -14.469 -17.484 -18.234 1 97.62 132 GLU A C 1
ATOM 1001 O O . GLU A 1 132 ? -14.594 -18.281 -19.172 1 97.62 132 GLU A O 1
ATOM 1006 N N . LYS A 1 133 ? -13.328 -16.984 -17.891 1 97.94 133 LYS A N 1
ATOM 1007 C CA . LYS A 1 133 ? -12.102 -17.297 -18.625 1 97.94 133 LYS A CA 1
ATOM 1008 C C . LYS A 1 133 ? -11.453 -18.578 -18.125 1 97.94 133 LYS A C 1
ATOM 1010 O O . LYS A 1 133 ? -10.453 -19.031 -18.672 1 97.94 133 LYS A O 1
ATOM 1015 N N . GLY A 1 134 ? -11.984 -19.156 -16.984 1 98.12 134 GLY A N 1
ATOM 1016 C CA . GLY A 1 134 ? -11.461 -20.406 -16.453 1 98.12 134 GLY A CA 1
ATOM 1017 C C . GLY A 1 134 ? -10.352 -20.203 -15.43 1 98.12 134 GLY A C 1
ATOM 1018 O O . GLY A 1 134 ? -9.656 -21.141 -15.07 1 98.12 134 GLY A O 1
ATOM 1019 N N . ALA A 1 135 ? -10.164 -18.969 -14.984 1 98.69 135 ALA A N 1
ATOM 1020 C CA . ALA A 1 135 ? -9.148 -18.672 -13.977 1 98.69 135 ALA A CA 1
ATOM 1021 C C . ALA A 1 135 ? -9.68 -18.938 -12.57 1 98.69 135 ALA A C 1
ATOM 1023 O O . ALA A 1 135 ? -10.883 -18.844 -12.32 1 98.69 135 ALA A O 1
ATOM 1024 N N . ALA A 1 136 ? -8.773 -19.344 -11.664 1 98.81 136 ALA A N 1
ATOM 1025 C CA . ALA A 1 136 ? -9.125 -19.422 -10.25 1 98.81 136 ALA A CA 1
ATOM 1026 C C . ALA A 1 136 ? -9.195 -18.047 -9.617 1 98.81 136 ALA A C 1
ATOM 1028 O O . ALA A 1 136 ? -8.5 -17.125 -10.039 1 98.81 136 ALA A O 1
ATOM 1029 N N . ILE A 1 137 ? -10.055 -17.922 -8.656 1 98.94 137 ILE A N 1
ATOM 1030 C CA . ILE A 1 137 ? -10.273 -16.609 -8.031 1 98.94 137 ILE A CA 1
ATOM 1031 C C . ILE A 1 137 ? -9.914 -16.688 -6.547 1 98.94 137 ILE A C 1
ATOM 1033 O O . ILE A 1 137 ? -10.445 -17.531 -5.812 1 98.94 137 ILE A O 1
ATOM 1037 N N . ILE A 1 138 ? -8.977 -15.852 -6.109 1 98.94 138 ILE A N 1
ATOM 1038 C CA . ILE A 1 138 ? -8.672 -15.617 -4.707 1 98.94 138 ILE A CA 1
ATOM 1039 C C . ILE A 1 138 ? -9.188 -14.242 -4.293 1 98.94 138 ILE A C 1
ATOM 1041 O O . ILE A 1 138 ? -8.844 -13.227 -4.902 1 98.94 138 ILE A O 1
ATOM 1045 N N . ALA A 1 139 ? -10.055 -14.195 -3.32 1 98.94 139 ALA A N 1
ATOM 1046 C CA . ALA A 1 139 ? -10.594 -12.93 -2.824 1 98.94 139 ALA A CA 1
ATOM 1047 C C . ALA A 1 139 ? -9.906 -12.508 -1.527 1 98.94 139 ALA A C 1
ATOM 1049 O O . ALA A 1 139 ? -9.805 -13.305 -0.589 1 98.94 139 ALA A O 1
ATOM 1050 N N . LEU A 1 140 ? -9.328 -11.383 -1.505 1 98.81 140 LEU A N 1
ATOM 1051 C CA . LEU A 1 140 ? -8.977 -10.703 -0.267 1 98.81 140 LEU A CA 1
ATOM 1052 C C . LEU A 1 140 ? -10.031 -9.664 0.098 1 98.81 140 LEU A C 1
ATOM 1054 O O . LEU A 1 140 ? -10.18 -8.656 -0.598 1 98.81 140 LEU A O 1
ATOM 1058 N N . THR A 1 141 ? -10.75 -9.938 1.158 1 98.25 141 THR A N 1
ATOM 1059 C CA . THR A 1 141 ? -11.914 -9.125 1.497 1 98.25 141 THR A CA 1
ATOM 1060 C C . THR A 1 141 ? -12.156 -9.133 3.004 1 98.25 141 THR A C 1
ATOM 1062 O O . THR A 1 141 ? -11.422 -9.773 3.754 1 98.25 141 THR A O 1
ATOM 1065 N N . SER A 1 142 ? -13.016 -8.281 3.438 1 97.12 142 SER A N 1
ATOM 1066 C CA . SER A 1 142 ? -13.539 -8.336 4.797 1 97.12 142 SER A CA 1
ATOM 1067 C C . SER A 1 142 ? -14.922 -8.969 4.828 1 97.12 142 SER A C 1
ATOM 1069 O O . SER A 1 142 ? -15.914 -8.336 4.465 1 97.12 142 SER A O 1
ATOM 1071 N N . VAL A 1 143 ? -14.984 -10.18 5.324 1 97.06 143 VAL A N 1
ATOM 1072 C CA . VAL A 1 143 ? -16.25 -10.906 5.348 1 97.06 143 VAL A CA 1
ATOM 1073 C C . VAL A 1 143 ? -17.25 -10.172 6.234 1 97.06 143 VAL A C 1
ATOM 1075 O O . VAL A 1 143 ? -18.422 -10 5.859 1 97.06 143 VAL A O 1
ATOM 1078 N N . ALA A 1 144 ? -16.703 -9.664 7.379 1 93.94 144 ALA A N 1
ATOM 1079 C CA . ALA A 1 144 ? -17.578 -8.922 8.297 1 93.94 144 ALA A CA 1
ATOM 1080 C C . ALA A 1 144 ? -18.156 -7.68 7.621 1 93.94 144 ALA A C 1
ATOM 1082 O O . ALA A 1 144 ? -19.359 -7.418 7.719 1 93.94 144 ALA A O 1
ATOM 1083 N N . TYR A 1 145 ? -17.312 -6.945 6.969 1 92.38 145 TYR A N 1
ATOM 1084 C CA . TYR A 1 145 ? -17.766 -5.734 6.289 1 92.38 145 TYR A CA 1
ATOM 1085 C C . TYR A 1 145 ? -18.734 -6.07 5.156 1 92.38 145 TYR A C 1
ATOM 1087 O O . TYR A 1 145 ? -19.781 -5.449 5.027 1 92.38 145 TYR A O 1
ATOM 1095 N N . SER A 1 146 ? -18.375 -7.027 4.375 1 94.62 146 SER A N 1
ATOM 1096 C CA . SER A 1 146 ? -19.203 -7.469 3.256 1 94.62 146 SER A CA 1
ATOM 1097 C C . SER A 1 146 ? -20.594 -7.852 3.719 1 94.62 146 SER A C 1
ATOM 1099 O O . SER A 1 146 ? -21.594 -7.418 3.133 1 94.62 146 SER A O 1
ATOM 1101 N N . ASN A 1 147 ? -20.688 -8.609 4.777 1 95 147 ASN A N 1
ATOM 1102 C CA . ASN A 1 147 ? -21.969 -9.055 5.305 1 95 147 ASN A CA 1
ATOM 1103 C C . ASN A 1 147 ? -22.828 -7.879 5.777 1 95 147 ASN A C 1
ATOM 1105 O O . ASN A 1 147 ? -24.047 -7.891 5.633 1 95 147 ASN A O 1
ATOM 1109 N N . THR A 1 148 ? -22.156 -6.918 6.316 1 90.88 148 THR A N 1
ATOM 1110 C CA . THR A 1 148 ? -22.859 -5.77 6.883 1 90.88 148 THR A CA 1
ATOM 1111 C C . THR A 1 148 ? -23.5 -4.934 5.781 1 90.88 148 THR A C 1
ATOM 1113 O O . THR A 1 148 ? -24.609 -4.41 5.957 1 90.88 148 THR A O 1
ATOM 1116 N N . ILE A 1 149 ? -22.906 -4.938 4.609 1 89.62 149 ILE A N 1
ATOM 1117 C CA . ILE A 1 149 ? -23.359 -3.926 3.662 1 89.62 149 ILE A CA 1
ATOM 1118 C C . ILE A 1 149 ? -23.953 -4.605 2.43 1 89.62 149 ILE A C 1
ATOM 1120 O O . ILE A 1 149 ? -24.438 -3.936 1.513 1 89.62 149 ILE A O 1
ATOM 1124 N N . ALA A 1 150 ? -23.906 -5.93 2.342 1 91.69 150 ALA A N 1
ATOM 1125 C CA . ALA A 1 150 ? -24.328 -6.645 1.142 1 91.69 150 ALA A CA 1
ATOM 1126 C C . ALA A 1 150 ? -25.781 -6.34 0.802 1 91.69 150 ALA A C 1
ATOM 1128 O O . ALA A 1 150 ? -26.109 -6.129 -0.365 1 91.69 150 ALA A O 1
ATOM 1129 N N . ARG A 1 151 ? -26.672 -6.266 1.712 1 90.56 151 ARG A N 1
ATOM 1130 C CA . ARG A 1 151 ? -28.078 -5.922 1.519 1 90.56 151 ARG A CA 1
ATOM 1131 C C . ARG A 1 151 ? -28.656 -6.645 0.304 1 90.56 151 ARG A C 1
ATOM 1133 O O . ARG A 1 151 ? -29.25 -6.012 -0.576 1 90.56 151 ARG A O 1
ATOM 1140 N N . GLY A 1 152 ? -28.359 -7.977 0.138 1 92.56 152 GLY A N 1
ATOM 1141 C CA . GLY A 1 152 ? -28.906 -8.805 -0.927 1 92.56 152 GLY A CA 1
ATOM 1142 C C . GLY A 1 152 ? -28.062 -8.797 -2.182 1 92.56 152 GLY A C 1
ATOM 1143 O O . GLY A 1 152 ? -28.312 -9.555 -3.119 1 92.56 152 GLY A O 1
ATOM 1144 N N . ARG A 1 153 ? -27.094 -8 -2.227 1 94.19 153 ARG A N 1
ATOM 1145 C CA . ARG A 1 153 ? -26.203 -7.938 -3.381 1 94.19 153 ARG A CA 1
ATOM 1146 C C . ARG A 1 153 ? -25.234 -9.125 -3.396 1 94.19 153 ARG A C 1
ATOM 1148 O O . ARG A 1 153 ? -25 -9.75 -2.359 1 94.19 153 ARG A O 1
ATOM 1155 N N . THR A 1 154 ? -24.781 -9.43 -4.578 1 96.88 154 THR A N 1
ATOM 1156 C CA . THR A 1 154 ? -23.734 -10.445 -4.715 1 96.88 154 THR A CA 1
ATOM 1157 C C . THR A 1 154 ? -22.469 -10.023 -3.973 1 96.88 154 THR A C 1
ATOM 1159 O O . THR A 1 154 ? -22.062 -8.859 -4.035 1 96.88 154 THR A O 1
ATOM 1162 N N . GLN A 1 155 ? -21.891 -11.008 -3.262 1 98.31 155 GLN A N 1
ATOM 1163 C CA . GLN A 1 155 ? -20.656 -10.75 -2.527 1 98.31 155 GLN A CA 1
ATOM 1164 C C . GLN A 1 155 ? -19.453 -11.438 -3.189 1 98.31 155 GLN A C 1
ATOM 1166 O O . GLN A 1 155 ? -19.578 -12.57 -3.662 1 98.31 155 GLN A O 1
ATOM 1171 N N . LEU A 1 156 ? -18.344 -10.758 -3.186 1 98.44 156 LEU A N 1
ATOM 1172 C CA . LEU A 1 156 ? -17.109 -11.273 -3.754 1 98.44 156 LEU A CA 1
ATOM 1173 C C . LEU A 1 156 ? -16.766 -12.641 -3.166 1 98.44 156 LEU A C 1
ATOM 1175 O O . LEU A 1 156 ? -16.266 -13.516 -3.871 1 98.44 156 LEU A O 1
ATOM 1179 N N . LEU A 1 157 ? -17.047 -12.867 -1.868 1 98.25 157 LEU A N 1
ATOM 1180 C CA . LEU A 1 157 ? -16.672 -14.102 -1.188 1 98.25 157 LEU A CA 1
ATOM 1181 C C . LEU A 1 157 ? -17.422 -15.297 -1.783 1 98.25 157 LEU A C 1
ATOM 1183 O O . LEU A 1 157 ? -16.938 -16.422 -1.752 1 98.25 157 LEU A O 1
ATOM 1187 N N . SER A 1 158 ? -18.578 -15.094 -2.41 1 98.38 158 SER A N 1
ATOM 1188 C CA . SER A 1 158 ? -19.359 -16.188 -2.975 1 98.38 158 SER A CA 1
ATOM 1189 C C . SER A 1 158 ? -18.859 -16.578 -4.355 1 98.38 158 SER A C 1
ATOM 1191 O O . SER A 1 158 ? -19.219 -17.625 -4.883 1 98.38 158 SER A O 1
ATOM 1193 N N . LEU A 1 159 ? -18.031 -15.773 -4.91 1 98.56 159 LEU A N 1
ATOM 1194 C CA . LEU A 1 159 ? -17.516 -16 -6.258 1 98.56 159 LEU A CA 1
ATOM 1195 C C . LEU A 1 159 ? -16.109 -16.594 -6.215 1 98.56 159 LEU A C 1
ATOM 1197 O O . LEU A 1 159 ? -15.609 -17.078 -7.23 1 98.56 159 LEU A O 1
ATOM 1201 N N . ALA A 1 160 ? -15.461 -16.578 -5.059 1 98.81 160 ALA A N 1
ATOM 1202 C CA . ALA A 1 160 ? -14.039 -16.891 -4.949 1 98.81 160 ALA A CA 1
ATOM 1203 C C . ALA A 1 160 ? -13.828 -18.375 -4.68 1 98.81 160 ALA A C 1
ATOM 1205 O O . ALA A 1 160 ? -14.641 -19.016 -4.004 1 98.81 160 ALA A O 1
ATOM 1206 N N . ASP A 1 161 ? -12.758 -18.922 -5.168 1 98.81 161 ASP A N 1
ATOM 1207 C CA . ASP A 1 161 ? -12.32 -20.281 -4.836 1 98.81 161 ASP A CA 1
ATOM 1208 C C . ASP A 1 161 ? -11.656 -20.328 -3.465 1 98.81 161 ASP A C 1
ATOM 1210 O O . ASP A 1 161 ? -11.719 -21.344 -2.773 1 98.81 161 ASP A O 1
ATOM 1214 N N . VAL A 1 162 ? -10.977 -19.297 -3.08 1 98.88 162 VAL A N 1
ATOM 1215 C CA . VAL A 1 162 ? -10.359 -19.094 -1.77 1 98.88 162 VAL A CA 1
ATOM 1216 C C . VAL A 1 162 ? -10.68 -17.703 -1.251 1 98.88 162 VAL A C 1
ATOM 1218 O O . VAL A 1 162 ? -10.594 -16.719 -1.999 1 98.88 162 VAL A O 1
ATOM 1221 N N . VAL A 1 163 ? -11.117 -17.609 -0.074 1 98.88 163 VAL A N 1
ATOM 1222 C CA . VAL A 1 163 ? -11.391 -16.344 0.572 1 98.88 163 VAL A CA 1
ATOM 1223 C C . VAL A 1 163 ? -10.359 -16.078 1.664 1 98.88 163 VAL A C 1
ATOM 1225 O O . VAL A 1 163 ? -10.227 -16.859 2.602 1 98.88 163 VAL A O 1
ATOM 1228 N N . LEU A 1 164 ? -9.609 -15.047 1.47 1 98.81 164 LEU A N 1
ATOM 1229 C CA . LEU A 1 164 ? -8.734 -14.516 2.508 1 98.81 164 LEU A CA 1
ATOM 1230 C C . LEU A 1 164 ? -9.414 -13.367 3.248 1 98.81 164 LEU A C 1
ATOM 1232 O O . LEU A 1 164 ? -9.359 -12.219 2.805 1 98.81 164 LEU A O 1
ATOM 1236 N N . ASP A 1 165 ? -10.016 -13.711 4.348 1 98.69 165 ASP A N 1
ATOM 1237 C CA . ASP A 1 165 ? -10.719 -12.734 5.172 1 98.69 165 ASP A CA 1
ATOM 1238 C C . ASP A 1 165 ? -9.734 -11.906 5.996 1 98.69 165 ASP A C 1
ATOM 1240 O O . ASP A 1 165 ? -9.117 -12.414 6.938 1 98.69 165 ASP A O 1
ATOM 1244 N N . ASN A 1 166 ? -9.656 -10.609 5.664 1 97.88 166 ASN A N 1
ATOM 1245 C CA . ASN A 1 166 ? -8.68 -9.789 6.367 1 97.88 166 ASN A CA 1
ATOM 1246 C C . ASN A 1 166 ? -9.219 -9.312 7.715 1 97.88 166 ASN A C 1
ATOM 1248 O O . ASN A 1 166 ? -8.492 -8.688 8.492 1 97.88 166 ASN A O 1
ATOM 1252 N N . ASP A 1 167 ? -10.461 -9.562 7.992 1 95.06 167 ASP A N 1
ATOM 1253 C CA . ASP A 1 167 ? -11.102 -9.305 9.273 1 95.06 167 ASP A CA 1
ATOM 1254 C C . ASP A 1 167 ? -11.102 -7.82 9.609 1 95.06 167 ASP A C 1
ATOM 1256 O O . ASP A 1 167 ? -11.133 -7.441 10.789 1 95.06 167 ASP A O 1
ATOM 1260 N N . ALA A 1 168 ? -10.914 -6.949 8.602 1 94 168 ALA A N 1
ATOM 1261 C CA . ALA A 1 168 ? -11.039 -5.512 8.828 1 94 168 ALA A CA 1
ATOM 1262 C C . ALA A 1 168 ? -12.469 -5.137 9.195 1 94 168 ALA A C 1
ATOM 1264 O O . ALA A 1 168 ? -13.422 -5.773 8.75 1 94 168 ALA A O 1
ATOM 1265 N N . PRO A 1 169 ? -12.625 -4.168 10.047 1 90.94 169 PRO A N 1
ATOM 1266 C CA . PRO A 1 169 ? -13.984 -3.742 10.398 1 90.94 169 PRO A CA 1
ATOM 1267 C C . PRO A 1 169 ? -14.68 -2.992 9.266 1 90.94 169 PRO A C 1
ATOM 1269 O O . PRO A 1 169 ? -14.023 -2.561 8.312 1 90.94 169 PRO A O 1
ATOM 1272 N N . SER A 1 170 ? -16 -2.881 9.477 1 87.19 170 SER A N 1
ATOM 1273 C CA . SER A 1 170 ? -16.734 -2.035 8.539 1 87.19 170 SER A CA 1
ATOM 1274 C C . SER A 1 170 ? -16.172 -0.618 8.516 1 87.19 170 SER A C 1
ATOM 1276 O O . SER A 1 170 ? -15.906 -0.034 9.57 1 87.19 170 SER A O 1
ATOM 1278 N N . GLY A 1 171 ? -15.914 -0.126 7.336 1 82.19 171 GLY A N 1
ATOM 1279 C CA . GLY A 1 171 ? -15.383 1.22 7.195 1 82.19 171 GLY A CA 1
ATOM 1280 C C . GLY A 1 171 ? -13.867 1.267 7.227 1 82.19 171 GLY A C 1
ATOM 1281 O O . GLY A 1 171 ? -13.266 2.264 6.828 1 82.19 171 GLY A O 1
ATOM 1282 N N . ASP A 1 172 ? -13.211 0.197 7.816 1 88.06 172 ASP A N 1
ATOM 1283 C CA . ASP A 1 172 ? -11.766 0.007 7.73 1 88.06 172 ASP A CA 1
ATOM 1284 C C . ASP A 1 172 ? -11.039 0.814 8.805 1 88.06 172 ASP A C 1
ATOM 1286 O O . ASP A 1 172 ? -9.828 0.668 8.984 1 88.06 172 ASP A O 1
ATOM 1290 N N . ALA A 1 173 ? -11.719 1.771 9.477 1 89.69 173 ALA A N 1
ATOM 1291 C CA . ALA A 1 173 ? -11.125 2.576 10.547 1 89.69 173 ALA A CA 1
ATOM 1292 C C . ALA A 1 173 ? -11.375 1.945 11.906 1 89.69 173 ALA A C 1
ATOM 1294 O O . ALA A 1 173 ? -12.484 1.496 12.203 1 89.69 173 ALA A O 1
ATOM 1295 N N . VAL A 1 174 ? -10.32 1.983 12.82 1 92.25 174 VAL A N 1
ATOM 1296 C CA . VAL A 1 174 ? -10.43 1.121 13.992 1 92.25 174 VAL A CA 1
ATOM 1297 C C . VAL A 1 174 ? -10.438 1.973 15.258 1 92.25 174 VAL A C 1
ATOM 1299 O O . VAL A 1 174 ? -10.758 1.479 16.344 1 92.25 174 VAL A O 1
ATOM 1302 N N . LEU A 1 175 ? -10.062 3.217 15.109 1 93.44 175 LEU A N 1
ATOM 1303 C CA . LEU A 1 175 ? -9.945 4.059 16.297 1 93.44 175 LEU A CA 1
ATOM 1304 C C . LEU A 1 175 ? -11.102 5.055 16.375 1 93.44 175 LEU A C 1
ATOM 1306 O O . LEU A 1 175 ? -11.289 5.863 15.453 1 93.44 175 LEU A O 1
ATOM 1310 N N . GLU A 1 176 ? -11.797 4.965 17.391 1 90 176 GLU A N 1
ATOM 1311 C CA . GLU A 1 176 ? -12.781 6.004 17.672 1 90 176 GLU A CA 1
ATOM 1312 C C . GLU A 1 176 ? -12.125 7.227 18.312 1 90 176 GLU A C 1
ATOM 1314 O O . GLU A 1 176 ? -11.227 7.098 19.141 1 90 176 GLU A O 1
ATOM 1319 N N . ILE A 1 177 ? -12.477 8.367 17.844 1 86.12 177 ILE A N 1
ATOM 1320 C CA . ILE A 1 177 ? -11.977 9.602 18.438 1 86.12 177 ILE A CA 1
ATOM 1321 C C . ILE A 1 177 ? -12.945 10.078 19.516 1 86.12 177 ILE A C 1
ATOM 1323 O O . ILE A 1 177 ? -14.141 10.258 19.266 1 86.12 177 ILE A O 1
ATOM 1327 N N . ALA A 1 178 ? -12.445 10.273 20.672 1 81.31 178 ALA A N 1
ATOM 1328 C CA . ALA A 1 178 ? -13.273 10.688 21.812 1 81.31 178 ALA A CA 1
ATOM 1329 C C . ALA A 1 178 ? -14.008 11.992 21.516 1 81.31 178 ALA A C 1
ATOM 1331 O O . ALA A 1 178 ? -13.414 12.945 21 1 81.31 178 ALA A O 1
ATOM 1332 N N . GLY A 1 179 ? -15.281 11.961 21.781 1 76.38 179 GLY A N 1
ATOM 1333 C CA . GLY A 1 179 ? -16.078 13.164 21.625 1 76.38 179 GLY A CA 1
ATOM 1334 C C . GLY A 1 179 ? -16.562 13.375 20.203 1 76.38 179 GLY A C 1
ATOM 1335 O O . GLY A 1 179 ? -17.031 14.453 19.859 1 76.38 179 GLY A O 1
ATOM 1336 N N . SER A 1 180 ? -16.281 12.375 19.328 1 79.44 180 SER A N 1
ATOM 1337 C CA . SER A 1 180 ? -16.703 12.5 17.938 1 79.44 180 SER A CA 1
ATOM 1338 C C . SER A 1 180 ? -17.25 11.18 17.406 1 79.44 180 SER A C 1
ATOM 1340 O O . SER A 1 180 ? -17.109 10.133 18.047 1 79.44 180 SER A O 1
ATOM 1342 N N . ALA A 1 181 ? -18 11.219 16.406 1 76.81 181 ALA A N 1
ATOM 1343 C CA . ALA A 1 181 ? -18.484 10.016 15.734 1 76.81 181 ALA A CA 1
ATOM 1344 C C . ALA A 1 181 ? -17.484 9.539 14.688 1 76.81 181 ALA A C 1
ATOM 1346 O O . ALA A 1 181 ? -17.719 8.562 13.977 1 76.81 181 ALA A O 1
ATOM 1347 N N . LEU A 1 182 ? -16.328 10.133 14.75 1 82.69 182 LEU A N 1
ATOM 1348 C CA . LEU A 1 182 ? -15.344 9.859 13.711 1 82.69 182 LEU A CA 1
ATOM 1349 C C . LEU A 1 182 ? -14.469 8.664 14.094 1 82.69 182 LEU A C 1
ATOM 1351 O O . LEU A 1 182 ? -14.156 8.477 15.273 1 82.69 182 LEU A O 1
ATOM 1355 N N . LYS A 1 183 ? -14.195 7.84 13.102 1 88 183 LYS A N 1
ATOM 1356 C CA . LYS A 1 183 ? -13.195 6.789 13.242 1 88 183 LYS A CA 1
ATOM 1357 C C . LYS A 1 183 ? -12 7.047 12.328 1 88 183 LYS A C 1
ATOM 1359 O O . LYS A 1 183 ? -12.156 7.555 11.219 1 88 183 LYS A O 1
ATOM 1364 N N . VAL A 1 184 ? -10.844 6.766 12.859 1 91.94 184 VAL A N 1
ATOM 1365 C CA . VAL A 1 184 ? -9.617 6.941 12.094 1 91.94 184 VAL A CA 1
ATOM 1366 C C . VAL A 1 184 ? -8.758 5.68 12.203 1 91.94 184 VAL A C 1
ATOM 1368 O O . VAL A 1 184 ? -9.133 4.723 12.883 1 91.94 184 VAL A O 1
ATOM 1371 N N . GLY A 1 185 ? -7.676 5.637 11.492 1 94.75 185 GLY A N 1
ATOM 1372 C CA . GLY A 1 185 ? -6.742 4.523 11.555 1 94.75 185 GLY A CA 1
ATOM 1373 C C . GLY A 1 185 ? -7.16 3.34 10.711 1 94.75 185 GLY A C 1
ATOM 1374 O O . GLY A 1 185 ? -7.559 2.299 11.234 1 94.75 185 GLY A O 1
ATOM 1375 N N . PRO A 1 186 ? -7.078 3.484 9.414 1 94.88 186 PRO A N 1
ATOM 1376 C CA . PRO A 1 186 ? -7.379 2.346 8.539 1 94.88 186 PRO A CA 1
ATOM 1377 C C . PRO A 1 186 ? -6.395 1.191 8.719 1 94.88 186 PRO A C 1
ATOM 1379 O O . PRO A 1 186 ? -5.23 1.415 9.055 1 94.88 186 PRO A O 1
ATOM 1382 N N . VAL 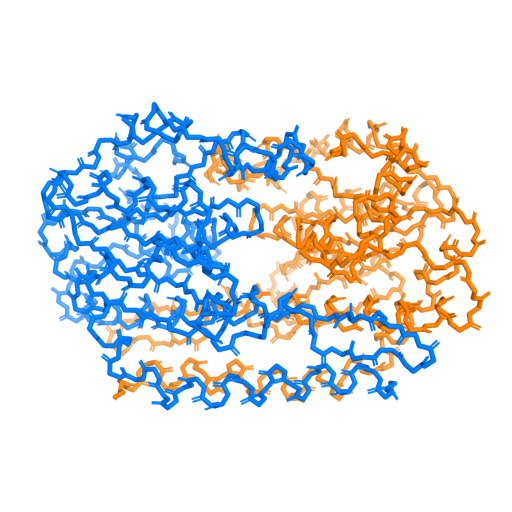A 1 187 ? -6.902 -0.082 8.492 1 96.38 187 VAL A N 1
ATOM 1383 C CA . VAL A 1 187 ? -6.027 -1.219 8.758 1 96.38 187 VAL A CA 1
ATOM 1384 C C . VAL A 1 187 ? -5.957 -2.121 7.531 1 96.38 187 VAL A C 1
ATOM 1386 O O . VAL A 1 187 ? -5.09 -2.992 7.441 1 96.38 187 VAL A O 1
ATOM 1389 N N . SER A 1 188 ? -6.781 -1.937 6.512 1 96.12 188 SER A N 1
ATOM 1390 C CA . SER A 1 188 ? -6.934 -2.896 5.426 1 96.12 188 SER A CA 1
ATOM 1391 C C . SER A 1 188 ? -5.645 -3.029 4.617 1 96.12 188 SER A C 1
ATOM 1393 O O . SER A 1 188 ? -5.301 -4.121 4.164 1 96.12 188 SER A O 1
ATOM 1395 N N . THR A 1 189 ? -4.93 -1.882 4.453 1 97.5 189 THR A N 1
ATOM 1396 C CA . THR A 1 189 ? -3.699 -1.931 3.67 1 97.5 189 THR A CA 1
ATOM 1397 C C . THR A 1 189 ? -2.631 -2.752 4.387 1 97.5 189 THR A C 1
ATOM 1399 O O . THR A 1 189 ? -2.053 -3.672 3.807 1 97.5 189 THR A O 1
ATOM 1402 N N . ALA A 1 190 ? -2.422 -2.473 5.672 1 98.19 190 ALA A N 1
ATOM 1403 C CA . ALA A 1 190 ? -1.42 -3.199 6.449 1 98.19 190 ALA A CA 1
ATOM 1404 C C . ALA A 1 190 ? -1.75 -4.688 6.516 1 98.19 190 ALA A C 1
ATOM 1406 O O . ALA A 1 190 ? -0.869 -5.531 6.352 1 98.19 190 ALA A O 1
ATOM 1407 N N . LEU A 1 191 ? -2.998 -4.98 6.707 1 98.5 191 LEU A N 1
ATOM 1408 C CA . LEU A 1 191 ? -3.426 -6.375 6.793 1 98.5 191 LEU A CA 1
ATOM 1409 C C . LEU A 1 191 ? -3.301 -7.066 5.441 1 98.5 191 LEU A C 1
ATOM 1411 O O . LEU A 1 191 ? -2.771 -8.18 5.355 1 98.5 191 LEU A O 1
ATOM 1415 N N . GLY A 1 192 ? -3.754 -6.395 4.406 1 98.56 192 GLY A N 1
ATOM 1416 C CA . GLY A 1 192 ? -3.77 -6.973 3.072 1 98.56 192 GLY A CA 1
ATOM 1417 C C . GLY A 1 192 ? -2.385 -7.293 2.545 1 98.56 192 GLY A C 1
ATOM 1418 O O . GLY A 1 192 ? -2.15 -8.391 2.027 1 98.56 192 GLY A O 1
ATOM 1419 N N . VAL A 1 193 ? -1.445 -6.34 2.721 1 98.38 193 VAL A N 1
ATOM 1420 C CA . VAL A 1 193 ? -0.1 -6.57 2.203 1 98.38 193 VAL A CA 1
ATOM 1421 C C . VAL A 1 193 ? 0.573 -7.691 2.994 1 98.38 193 VAL A C 1
ATOM 1423 O O . VAL A 1 193 ? 1.344 -8.477 2.436 1 98.38 193 VAL A O 1
ATOM 1426 N N . THR A 1 194 ? 0.3 -7.773 4.277 1 98.62 194 THR A N 1
ATOM 1427 C CA . THR A 1 194 ? 0.902 -8.828 5.09 1 98.62 194 THR A CA 1
ATOM 1428 C C . THR A 1 194 ? 0.395 -10.195 4.66 1 98.62 194 THR A C 1
ATOM 1430 O O . THR A 1 194 ? 1.186 -11.125 4.465 1 98.62 194 THR A O 1
ATOM 1433 N N . ILE A 1 195 ? -0.9 -10.32 4.465 1 98.75 195 ILE A N 1
ATOM 1434 C CA . ILE A 1 195 ? -1.509 -11.578 4.055 1 98.75 195 ILE A CA 1
ATOM 1435 C C . ILE A 1 195 ? -0.93 -12.016 2.711 1 98.75 195 ILE A C 1
ATOM 1437 O O . ILE A 1 195 ? -0.465 -13.148 2.568 1 98.75 195 ILE A O 1
ATOM 1441 N N . LEU A 1 196 ? -0.926 -11.133 1.747 1 98.69 196 LEU A N 1
ATOM 1442 C CA . LEU A 1 196 ? -0.521 -11.484 0.391 1 98.69 196 LEU A CA 1
ATOM 1443 C C . LEU A 1 196 ? 0.978 -11.758 0.327 1 98.69 196 LEU A C 1
ATOM 1445 O O . LEU A 1 196 ? 1.412 -12.703 -0.339 1 98.69 196 LEU A O 1
ATOM 1449 N N . ASN A 1 197 ? 1.767 -10.922 1.024 1 98.12 197 ASN A N 1
ATOM 1450 C CA . ASN A 1 197 ? 3.201 -11.195 1.043 1 98.12 197 ASN A CA 1
ATOM 1451 C C . ASN A 1 197 ? 3.512 -12.539 1.695 1 98.12 197 ASN A C 1
ATOM 1453 O O . ASN A 1 197 ? 4.453 -13.227 1.295 1 98.12 197 ASN A O 1
ATOM 1457 N N . ALA A 1 198 ? 2.77 -12.922 2.701 1 98.12 198 ALA A N 1
ATOM 1458 C CA . ALA A 1 198 ? 2.949 -14.234 3.324 1 98.12 198 ALA A CA 1
ATOM 1459 C C . ALA A 1 198 ? 2.658 -15.352 2.336 1 98.12 198 ALA A C 1
ATOM 1461 O O . ALA A 1 198 ? 3.432 -16.312 2.227 1 98.12 198 ALA A O 1
ATOM 1462 N N . VAL A 1 199 ? 1.557 -15.25 1.619 1 98.44 199 VAL A N 1
ATOM 1463 C CA . VAL A 1 199 ? 1.153 -16.25 0.644 1 98.44 199 VAL A CA 1
ATOM 1464 C C . VAL A 1 199 ? 2.213 -16.375 -0.45 1 98.44 199 VAL A C 1
ATOM 1466 O O . VAL A 1 199 ? 2.646 -17.469 -0.791 1 98.44 199 VAL A O 1
ATOM 1469 N N . PHE A 1 200 ? 2.66 -15.258 -0.973 1 97.81 200 PHE A N 1
ATOM 1470 C CA . PHE A 1 200 ? 3.602 -15.266 -2.088 1 97.81 200 PHE A CA 1
ATOM 1471 C C . PHE A 1 200 ? 4.98 -15.711 -1.627 1 97.81 200 PHE A C 1
ATOM 1473 O O . PHE A 1 200 ? 5.727 -16.328 -2.391 1 97.81 200 PHE A O 1
ATOM 1480 N N . ALA A 1 201 ? 5.312 -15.391 -0.35 1 96.25 201 ALA A N 1
ATOM 1481 C CA . ALA A 1 201 ? 6.551 -15.93 0.208 1 96.25 201 ALA A CA 1
ATOM 1482 C C . ALA A 1 201 ? 6.516 -17.453 0.249 1 96.25 201 ALA A C 1
ATOM 1484 O O . ALA A 1 201 ? 7.516 -18.109 -0.047 1 96.25 201 ALA A O 1
ATOM 1485 N N . ASP A 1 202 ? 5.398 -17.984 0.618 1 96.62 202 ASP A N 1
ATOM 1486 C CA . ASP A 1 202 ? 5.234 -19.422 0.643 1 96.62 202 ASP A CA 1
ATOM 1487 C C . ASP A 1 202 ? 5.379 -20.016 -0.757 1 96.62 202 ASP A C 1
ATOM 1489 O O . ASP A 1 202 ? 6.07 -21.031 -0.943 1 96.62 202 ASP A O 1
ATOM 1493 N N . VAL A 1 203 ? 4.742 -19.406 -1.755 1 96.81 203 VAL A N 1
ATOM 1494 C CA . VAL A 1 203 ? 4.84 -19.859 -3.137 1 96.81 203 VAL A CA 1
ATOM 1495 C C . VAL A 1 203 ? 6.297 -19.844 -3.59 1 96.81 203 VAL A C 1
ATOM 1497 O O . VAL A 1 203 ? 6.781 -20.797 -4.199 1 96.81 203 VAL A O 1
ATOM 1500 N N . ALA A 1 204 ? 6.996 -18.719 -3.287 1 95.19 204 ALA A N 1
ATOM 1501 C CA . ALA A 1 204 ? 8.406 -18.594 -3.654 1 95.19 204 ALA A CA 1
ATOM 1502 C C . ALA A 1 204 ? 9.227 -19.719 -3.059 1 95.19 204 ALA A C 1
ATOM 1504 O O . ALA A 1 204 ? 10.062 -20.328 -3.746 1 95.19 204 ALA A O 1
ATOM 1505 N N . ALA A 1 205 ? 9.008 -20.016 -1.816 1 93.31 205 ALA A N 1
ATOM 1506 C CA . ALA A 1 205 ? 9.742 -21.078 -1.129 1 93.31 205 ALA A CA 1
ATOM 1507 C C . ALA A 1 205 ? 9.508 -22.422 -1.793 1 93.31 205 ALA A C 1
ATOM 1509 O O . ALA A 1 205 ? 10.445 -23.219 -1.95 1 93.31 205 ALA A O 1
ATOM 1510 N N . ARG A 1 206 ? 8.281 -22.672 -2.189 1 93.81 206 ARG A N 1
ATOM 1511 C CA . ARG A 1 206 ? 7.945 -23.906 -2.873 1 93.81 206 ARG A CA 1
ATOM 1512 C C . ARG A 1 206 ? 8.672 -24.016 -4.207 1 93.81 206 ARG A C 1
ATOM 1514 O O . ARG A 1 206 ? 9.25 -25.062 -4.527 1 93.81 206 ARG A O 1
ATOM 1521 N N . LEU A 1 207 ? 8.641 -22.953 -4.918 1 93.62 207 LEU A N 1
ATOM 1522 C CA . LEU A 1 207 ? 9.172 -22.969 -6.277 1 93.62 207 LEU A CA 1
ATOM 1523 C C . LEU A 1 207 ? 10.695 -23.062 -6.266 1 93.62 207 LEU A C 1
ATOM 1525 O O . LEU A 1 207 ? 11.289 -23.688 -7.148 1 93.62 207 LEU A O 1
ATOM 1529 N N . VAL A 1 208 ? 11.367 -22.391 -5.324 1 90.5 208 VAL A N 1
ATOM 1530 C CA . VAL A 1 208 ? 12.82 -22.469 -5.195 1 90.5 208 VAL A CA 1
ATOM 1531 C C . VAL A 1 208 ? 13.234 -23.922 -4.969 1 90.5 208 VAL A C 1
ATOM 1533 O O . VAL A 1 208 ? 14.242 -24.391 -5.512 1 90.5 208 VAL A O 1
ATOM 1536 N N . GLY A 1 209 ? 12.516 -24.594 -4.211 1 85.75 209 GLY A N 1
ATOM 1537 C CA . GLY A 1 209 ? 12.789 -26 -3.963 1 85.75 209 GLY A CA 1
ATOM 1538 C C . GLY A 1 209 ? 12.68 -26.859 -5.207 1 85.75 209 GLY A C 1
ATOM 1539 O O . GLY A 1 209 ? 13.227 -27.969 -5.254 1 85.75 209 GLY A O 1
ATOM 1540 N N . GLU A 1 210 ? 12.094 -26.281 -6.176 1 87.31 210 GLU A N 1
ATOM 1541 C CA . GLU A 1 210 ? 11.859 -27.016 -7.406 1 87.31 210 GLU A CA 1
ATOM 1542 C C . GLU A 1 210 ? 12.805 -26.578 -8.516 1 87.31 210 GLU A C 1
ATOM 1544 O O . GLU A 1 210 ? 12.828 -27.156 -9.602 1 87.31 210 GLU A O 1
ATOM 1549 N N . GLY A 1 211 ? 13.672 -25.516 -8.25 1 78.12 211 GLY A N 1
ATOM 1550 C CA . GLY A 1 211 ? 14.75 -25.141 -9.141 1 78.12 211 GLY A CA 1
ATOM 1551 C C . GLY A 1 211 ? 14.461 -23.859 -9.922 1 78.12 211 GLY A C 1
ATOM 1552 O O . GLY A 1 211 ? 15.242 -22.906 -9.867 1 78.12 211 GLY A O 1
ATOM 1553 N N . ASP A 1 212 ? 13.484 -23.766 -10.75 1 79.81 212 ASP A N 1
ATOM 1554 C CA . ASP A 1 212 ? 13.234 -22.656 -11.656 1 79.81 212 ASP A CA 1
ATOM 1555 C C . ASP A 1 212 ? 12.227 -21.672 -11.062 1 79.81 212 ASP A C 1
ATOM 1557 O O . ASP A 1 212 ? 11.148 -21.453 -11.625 1 79.81 212 ASP A O 1
ATOM 1561 N N . ALA A 1 213 ? 12.695 -20.906 -10.023 1 88.12 213 ALA A N 1
ATOM 1562 C CA . ALA A 1 213 ? 11.75 -19.984 -9.406 1 88.12 213 ALA A CA 1
ATOM 1563 C C . ALA A 1 213 ? 11.883 -18.594 -10 1 88.12 213 ALA A C 1
ATOM 1565 O O . ALA A 1 213 ? 12.977 -18.016 -10.023 1 88.12 213 ALA A O 1
ATOM 1566 N N . PRO A 1 214 ? 10.828 -18.078 -10.602 1 92.81 214 PRO A N 1
ATOM 1567 C CA . PRO A 1 214 ? 10.875 -16.734 -11.188 1 92.81 214 PRO A CA 1
ATOM 1568 C C . PRO A 1 214 ? 10.781 -15.625 -10.141 1 92.81 214 PRO A C 1
ATOM 1570 O O . PRO A 1 214 ? 9.766 -14.93 -10.062 1 92.81 214 PRO A O 1
ATOM 1573 N N . ILE A 1 215 ? 11.875 -15.453 -9.391 1 90.81 215 ILE A N 1
ATOM 1574 C CA . ILE A 1 215 ? 11.914 -14.523 -8.273 1 90.81 215 ILE A CA 1
ATOM 1575 C C . ILE A 1 215 ? 12.891 -13.398 -8.562 1 90.81 215 ILE A C 1
ATOM 1577 O O . ILE A 1 215 ? 14.031 -13.641 -8.969 1 90.81 215 ILE A O 1
ATOM 1581 N N . TYR A 1 216 ? 12.414 -12.203 -8.43 1 88.5 216 TYR A N 1
ATOM 1582 C CA . TYR A 1 216 ? 1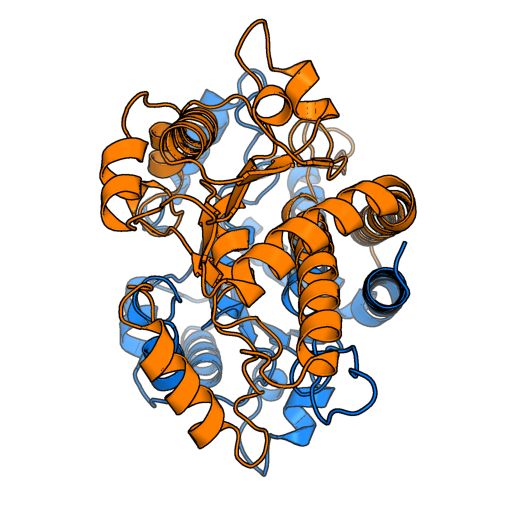3.289 -11.039 -8.578 1 88.5 216 TYR A CA 1
ATOM 1583 C C . TYR A 1 216 ? 14.273 -10.953 -7.422 1 88.5 216 TYR A C 1
ATOM 1585 O O . TYR A 1 216 ? 13.938 -11.289 -6.285 1 88.5 216 TYR A O 1
ATOM 1593 N N . LEU A 1 217 ? 15.391 -10.461 -7.824 1 80.56 217 LEU A N 1
ATOM 1594 C CA . LEU A 1 217 ? 16.406 -10.188 -6.805 1 80.56 217 LEU A CA 1
ATOM 1595 C C . LEU A 1 217 ? 16.438 -8.703 -6.469 1 80.56 217 LEU A C 1
ATOM 1597 O O . LEU A 1 217 ? 16 -7.867 -7.266 1 80.56 217 LEU A O 1
ATOM 1601 N N . SER A 1 218 ? 16.953 -8.477 -5.207 1 74.94 218 SER A N 1
ATOM 1602 C CA . SER A 1 218 ? 17.141 -7.074 -4.855 1 74.94 218 SER A CA 1
ATOM 1603 C C . SER A 1 218 ? 18.109 -6.395 -5.809 1 74.94 218 SER A C 1
ATOM 1605 O O . SER A 1 218 ? 19.156 -6.965 -6.16 1 74.94 218 SER A O 1
ATOM 1607 N N . ALA A 1 219 ? 17.703 -5.168 -6.195 1 70 219 ALA A N 1
ATOM 1608 C CA . ALA A 1 219 ? 18.469 -4.445 -7.211 1 70 219 ALA A CA 1
ATOM 1609 C C . ALA A 1 219 ? 19.891 -4.18 -6.742 1 70 219 ALA A C 1
ATOM 1611 O O . ALA A 1 219 ? 20.812 -4.016 -7.562 1 70 219 ALA A O 1
ATOM 1612 N N . ASN A 1 220 ? 20.062 -4.199 -5.48 1 64.88 220 ASN A N 1
ATOM 1613 C CA . ASN A 1 220 ? 21.391 -3.846 -4.973 1 64.88 220 ASN A CA 1
ATOM 1614 C C . ASN A 1 220 ? 22.234 -5.086 -4.684 1 64.88 220 ASN A C 1
ATOM 1616 O O . ASN A 1 220 ? 23.375 -4.98 -4.25 1 64.88 220 ASN A O 1
ATOM 1620 N N . MET A 1 221 ? 21.688 -6.328 -5.035 1 67.31 221 MET A N 1
ATOM 1621 C CA . MET A 1 221 ? 22.422 -7.582 -4.859 1 67.31 221 MET A CA 1
ATOM 1622 C C . MET A 1 221 ? 23.297 -7.879 -6.07 1 67.31 221 MET A C 1
ATOM 1624 O O . MET A 1 221 ? 22.922 -7.57 -7.203 1 67.31 221 MET A O 1
ATOM 1628 N N . PRO A 1 222 ? 24.438 -8.445 -5.746 1 68.75 222 PRO A N 1
ATOM 1629 C CA . PRO A 1 222 ? 25.297 -8.812 -6.867 1 68.75 222 PRO A CA 1
ATOM 1630 C C . PRO A 1 222 ? 24.609 -9.727 -7.879 1 68.75 222 PRO A C 1
ATOM 1632 O O . PRO A 1 222 ? 23.938 -10.688 -7.492 1 68.75 222 PRO A O 1
ATOM 1635 N N . GLY A 1 223 ? 24.734 -9.445 -9.156 1 77.56 223 GLY A N 1
ATOM 1636 C CA . GLY A 1 223 ? 24.188 -10.273 -10.227 1 77.56 223 GLY A CA 1
ATOM 1637 C C . GLY A 1 223 ? 22.703 -10.086 -10.43 1 77.56 223 GLY A C 1
ATOM 1638 O O . GLY A 1 223 ? 22.109 -10.672 -11.344 1 77.56 223 GLY A O 1
ATOM 1639 N N . SER A 1 224 ? 22.172 -9.273 -9.594 1 79.56 224 SER A N 1
ATOM 1640 C CA . SER A 1 224 ? 20.719 -9.094 -9.633 1 79.56 224 SER A CA 1
ATOM 1641 C C . SER A 1 224 ? 20.281 -8.477 -10.961 1 79.56 224 SER A C 1
ATOM 1643 O O . SER A 1 224 ? 19.219 -8.812 -11.484 1 79.56 224 SER A O 1
ATOM 1645 N N . GLY A 1 225 ? 21.125 -7.707 -11.547 1 82.12 225 GLY A N 1
ATOM 1646 C CA . GLY A 1 225 ? 20.766 -7.047 -12.789 1 82.12 225 GLY A CA 1
ATOM 1647 C C . GLY A 1 225 ? 20.469 -8.023 -13.914 1 82.12 225 GLY A C 1
ATOM 1648 O O . GLY A 1 225 ? 19.422 -7.922 -14.57 1 82.12 225 GLY A O 1
ATOM 1649 N N . ASP A 1 226 ? 21.281 -9.016 -14.094 1 87.94 226 ASP A N 1
ATOM 1650 C CA . ASP A 1 226 ? 21.109 -9.984 -15.172 1 87.94 226 ASP A CA 1
ATOM 1651 C C . ASP A 1 226 ? 19.906 -10.867 -14.938 1 87.94 226 ASP A C 1
ATOM 1653 O O . ASP A 1 226 ? 19.125 -11.125 -15.859 1 87.94 226 ASP A O 1
ATOM 1657 N N . ILE A 1 227 ? 19.766 -11.266 -13.75 1 86.19 227 ILE A N 1
ATOM 1658 C CA . ILE A 1 227 ? 18.656 -12.148 -13.398 1 86.19 227 ILE A CA 1
ATOM 1659 C C . ILE A 1 227 ? 17.328 -11.414 -13.586 1 86.19 227 ILE A C 1
ATOM 1661 O O . ILE A 1 227 ? 16.422 -11.93 -14.234 1 86.19 227 ILE A O 1
ATOM 1665 N N . ASN A 1 228 ? 17.281 -10.242 -13.07 1 89.31 228 ASN A N 1
ATOM 1666 C CA . ASN A 1 228 ? 16.047 -9.461 -13.188 1 89.31 228 ASN A CA 1
ATOM 1667 C C . ASN A 1 228 ? 15.742 -9.109 -14.641 1 89.31 228 ASN A C 1
ATOM 1669 O O . ASN A 1 228 ? 14.586 -9.156 -15.062 1 89.31 228 ASN A O 1
ATOM 1673 N N . ARG A 1 229 ? 16.766 -8.836 -15.383 1 90.75 229 ARG A N 1
ATOM 1674 C CA . ARG A 1 229 ? 16.578 -8.531 -16.797 1 90.75 229 ARG A CA 1
ATOM 1675 C C . ARG A 1 229 ? 16.031 -9.742 -17.547 1 90.75 229 ARG A C 1
ATOM 1677 O O . ARG A 1 229 ? 15.164 -9.609 -18.406 1 90.75 229 ARG A O 1
ATOM 1684 N N . SER A 1 230 ? 16.547 -10.844 -17.266 1 92.75 230 SER A N 1
ATOM 1685 C CA . SER A 1 230 ? 16.094 -12.07 -17.906 1 92.75 230 SER A CA 1
ATOM 1686 C C . SER A 1 230 ? 14.625 -12.359 -17.562 1 92.75 230 SER A C 1
ATOM 1688 O O . SER A 1 230 ? 13.859 -12.789 -18.438 1 92.75 230 SER A O 1
ATOM 1690 N N . LEU A 1 231 ? 14.297 -12.148 -16.344 1 92.38 231 LEU A N 1
ATOM 1691 C CA . LEU A 1 231 ? 12.914 -12.344 -15.93 1 92.38 231 LEU A CA 1
ATOM 1692 C C . LEU A 1 231 ? 11.984 -11.344 -16.625 1 92.38 231 LEU A C 1
ATOM 1694 O O . LEU A 1 231 ? 10.906 -11.711 -17.078 1 92.38 231 LEU A O 1
ATOM 1698 N N . VAL A 1 232 ? 12.445 -10.125 -16.703 1 93.19 232 VAL A N 1
ATOM 1699 C CA . VAL A 1 232 ? 11.656 -9.102 -17.375 1 93.19 232 VAL A CA 1
ATOM 1700 C C . VAL A 1 232 ? 11.453 -9.484 -18.844 1 93.19 232 VAL A C 1
ATOM 1702 O O . VAL A 1 232 ? 10.336 -9.406 -19.359 1 93.19 232 VAL A O 1
ATOM 1705 N N . GLU A 1 233 ? 12.469 -9.922 -19.453 1 93.06 233 GLU A N 1
ATOM 1706 C CA . GLU A 1 233 ? 12.375 -10.32 -20.844 1 93.06 233 GLU A CA 1
ATOM 1707 C C . GLU A 1 233 ? 11.398 -11.477 -21.031 1 93.06 233 GLU A C 1
ATOM 1709 O O . GLU A 1 233 ? 10.633 -11.508 -22 1 93.06 233 GLU A O 1
ATOM 1714 N N . ARG A 1 234 ? 11.414 -12.344 -20.156 1 93.25 234 ARG A N 1
ATOM 1715 C CA . ARG A 1 234 ? 10.578 -13.539 -20.234 1 93.25 234 ARG A CA 1
ATOM 1716 C C . ARG A 1 234 ? 9.109 -13.203 -20.047 1 93.25 234 ARG A C 1
ATOM 1718 O O . ARG A 1 234 ? 8.234 -13.789 -20.688 1 93.25 234 ARG A O 1
ATOM 1725 N N . TYR A 1 235 ? 8.859 -12.242 -19.172 1 93.38 235 TYR A N 1
ATOM 1726 C CA . TYR A 1 235 ? 7.48 -12.094 -18.719 1 93.38 235 TYR A CA 1
ATOM 1727 C C . TYR A 1 235 ? 6.871 -10.797 -19.266 1 93.38 235 TYR A C 1
ATOM 1729 O O . TYR A 1 235 ? 5.676 -10.555 -19.094 1 93.38 235 TYR A O 1
ATOM 1737 N N . ARG A 1 236 ? 7.59 -10 -20 1 91.88 236 ARG A N 1
ATOM 1738 C CA . ARG A 1 236 ? 7.137 -8.68 -20.406 1 91.88 236 ARG A CA 1
ATOM 1739 C C . ARG A 1 236 ? 6.012 -8.781 -21.438 1 91.88 236 ARG A C 1
ATOM 1741 O O . ARG A 1 236 ? 5.156 -7.898 -21.516 1 91.88 236 ARG A O 1
ATOM 1748 N N . ASP A 1 237 ? 5.934 -9.812 -22.156 1 90.81 237 ASP A N 1
ATOM 1749 C CA . ASP A 1 237 ? 4.938 -9.93 -23.203 1 90.81 237 ASP A CA 1
ATOM 1750 C C . ASP A 1 237 ? 3.529 -10.039 -22.625 1 90.81 237 ASP A C 1
ATOM 1752 O O . ASP A 1 237 ? 2.553 -9.656 -23.266 1 90.81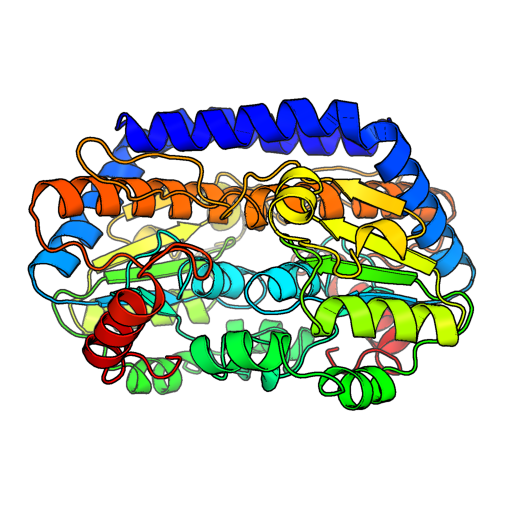 237 ASP A O 1
ATOM 1756 N N . HIS A 1 238 ? 3.438 -10.531 -21.422 1 90.38 238 HIS A N 1
ATOM 1757 C CA . HIS A 1 238 ? 2.127 -10.711 -20.797 1 90.38 238 HIS A CA 1
ATOM 1758 C C . HIS A 1 238 ? 1.928 -9.742 -19.641 1 90.38 238 HIS A C 1
ATOM 1760 O O . HIS A 1 238 ? 0.982 -9.891 -18.859 1 90.38 238 HIS A O 1
ATOM 1766 N N . ASN A 1 239 ? 2.826 -8.797 -19.469 1 94 239 ASN A N 1
ATOM 1767 C CA . ASN A 1 239 ? 2.758 -7.789 -18.406 1 94 239 ASN A CA 1
ATOM 1768 C C . ASN A 1 239 ? 3.078 -6.395 -18.938 1 94 239 ASN A C 1
ATOM 1770 O O . ASN A 1 239 ? 4.242 -6 -19 1 94 239 ASN A O 1
ATOM 1774 N N . PRO A 1 240 ? 2.057 -5.684 -19.266 1 89.94 240 PRO A N 1
ATOM 1775 C CA . PRO A 1 240 ? 2.273 -4.371 -19.875 1 89.94 240 PRO A CA 1
ATOM 1776 C C . PRO A 1 240 ? 2.932 -3.377 -18.922 1 89.94 240 PRO A C 1
ATOM 1778 O O . PRO A 1 240 ? 3.301 -2.271 -19.328 1 89.94 240 PRO A O 1
ATOM 1781 N N . HIS A 1 241 ? 3.164 -3.74 -17.719 1 91.44 241 HIS A N 1
ATOM 1782 C CA . HIS A 1 241 ? 3.705 -2.811 -16.734 1 91.44 241 HIS A CA 1
ATOM 1783 C C . HIS A 1 241 ? 5.18 -3.086 -16.469 1 91.44 241 HIS A C 1
ATOM 1785 O O . HIS A 1 241 ? 5.762 -2.529 -15.531 1 91.44 241 HIS A O 1
ATOM 1791 N N . LEU A 1 242 ? 5.738 -4.031 -17.188 1 91.25 242 LEU A N 1
ATOM 1792 C CA . LEU A 1 242 ? 7.176 -4.277 -17.156 1 91.25 242 LEU A CA 1
ATOM 1793 C C . LEU A 1 242 ? 7.891 -3.496 -18.25 1 91.25 242 LEU A C 1
ATOM 1795 O O . LEU A 1 242 ? 7.344 -3.301 -19.328 1 91.25 242 LEU A O 1
ATOM 1799 N N . MET B 1 1 ? -0.855 -24.219 8.5 1 74.75 1 MET B N 1
ATOM 1800 C CA . MET B 1 1 ? 0.062 -23.094 8.383 1 74.75 1 MET B CA 1
ATOM 1801 C C . MET B 1 1 ? 1.465 -23.562 8.023 1 74.75 1 MET B C 1
ATOM 1803 O O . MET B 1 1 ? 1.956 -24.547 8.578 1 74.75 1 MET B O 1
ATOM 1807 N N . THR B 1 2 ? 1.933 -22.875 7.023 1 85.69 2 THR B N 1
ATOM 1808 C CA . THR B 1 2 ? 3.301 -23.219 6.656 1 85.69 2 THR B CA 1
ATOM 1809 C C . THR B 1 2 ? 4.305 -22.453 7.516 1 85.69 2 THR B C 1
ATOM 1811 O O . THR B 1 2 ? 3.977 -21.406 8.078 1 85.69 2 THR B O 1
ATOM 1814 N N . GLU B 1 3 ? 5.461 -23.031 7.598 1 91.75 3 GLU B N 1
ATOM 1815 C CA . GLU B 1 3 ? 6.535 -22.391 8.359 1 91.75 3 GLU B CA 1
ATOM 1816 C C . GLU B 1 3 ? 6.855 -21 7.812 1 91.75 3 GLU B C 1
ATOM 1818 O O . GLU B 1 3 ? 7.086 -20.078 8.586 1 91.75 3 GLU B O 1
ATOM 1823 N N . ILE B 1 4 ? 6.785 -20.844 6.574 1 93.75 4 ILE B N 1
ATOM 1824 C CA . ILE B 1 4 ? 7.176 -19.609 5.93 1 93.75 4 ILE B CA 1
ATOM 1825 C C . ILE B 1 4 ? 6.145 -18.516 6.23 1 93.75 4 ILE B C 1
ATOM 1827 O O . ILE B 1 4 ? 6.504 -17.391 6.555 1 93.75 4 ILE B O 1
ATOM 1831 N N . THR B 1 5 ? 4.844 -18.891 6.125 1 96.38 5 THR B N 1
ATOM 1832 C CA . THR B 1 5 ? 3.799 -17.906 6.41 1 96.38 5 THR B CA 1
ATOM 1833 C C . THR B 1 5 ? 3.826 -17.5 7.879 1 96.38 5 THR B C 1
ATOM 1835 O O . THR B 1 5 ? 3.666 -16.312 8.203 1 96.38 5 THR B O 1
ATOM 1838 N N . ASP B 1 6 ? 4.105 -18.438 8.727 1 96.75 6 ASP B N 1
ATOM 1839 C CA . ASP B 1 6 ? 4.195 -18.172 10.156 1 96.75 6 ASP B CA 1
ATOM 1840 C C . ASP B 1 6 ? 5.359 -17.234 10.469 1 96.75 6 ASP B C 1
ATOM 1842 O O . ASP B 1 6 ? 5.203 -16.266 11.219 1 96.75 6 ASP B O 1
ATOM 1846 N N . ARG B 1 7 ? 6.465 -17.5 9.906 1 96.88 7 ARG B N 1
ATOM 1847 C CA . ARG B 1 7 ? 7.66 -16.688 10.125 1 96.88 7 ARG B CA 1
ATOM 1848 C C . ARG B 1 7 ? 7.453 -15.258 9.625 1 96.88 7 ARG B C 1
ATOM 1850 O O . ARG B 1 7 ? 7.902 -14.305 10.266 1 96.88 7 ARG B O 1
ATOM 1857 N N . TYR B 1 8 ? 6.797 -15.164 8.484 1 97.69 8 TYR B N 1
ATOM 1858 C CA . TYR B 1 8 ? 6.578 -13.828 7.934 1 97.69 8 TYR B CA 1
ATOM 1859 C C . TYR B 1 8 ? 5.695 -13 8.859 1 97.69 8 TYR B C 1
ATOM 1861 O O . TYR B 1 8 ? 6.047 -11.867 9.211 1 97.69 8 TYR B O 1
ATOM 1869 N N . PHE B 1 9 ? 4.539 -13.578 9.281 1 98.44 9 PHE B N 1
ATOM 1870 C CA . PHE B 1 9 ? 3.648 -12.875 10.203 1 98.44 9 PHE B CA 1
ATOM 1871 C C . PHE B 1 9 ? 4.379 -12.508 11.484 1 98.44 9 PHE B C 1
ATOM 1873 O O . PHE B 1 9 ? 4.281 -11.375 11.961 1 98.44 9 PHE B O 1
ATOM 1880 N N . ASN B 1 10 ? 5.109 -13.43 12.008 1 98.12 10 ASN B N 1
ATOM 1881 C CA . ASN B 1 10 ? 5.816 -13.195 13.258 1 98.12 10 ASN B CA 1
ATOM 1882 C C . ASN B 1 10 ? 6.848 -12.078 13.117 1 98.12 10 ASN B C 1
ATOM 1884 O O . ASN B 1 10 ? 7.043 -11.281 14.039 1 98.12 10 ASN B O 1
ATOM 1888 N N . ASP B 1 11 ? 7.477 -12.047 12.008 1 98.06 11 ASP B N 1
ATOM 1889 C CA . ASP B 1 11 ? 8.469 -11 11.766 1 98.06 11 ASP B CA 1
ATOM 1890 C C . ASP B 1 11 ? 7.805 -9.625 11.719 1 98.06 11 ASP B C 1
ATOM 1892 O O . ASP B 1 11 ? 8.242 -8.695 12.398 1 98.06 11 ASP B O 1
ATOM 1896 N N . VAL B 1 12 ? 6.719 -9.484 10.914 1 98.25 12 VAL B N 1
ATOM 1897 C CA . VAL B 1 12 ? 6.008 -8.219 10.797 1 98.25 12 VAL B CA 1
ATOM 1898 C C . VAL B 1 12 ? 5.504 -7.773 12.164 1 98.25 12 VAL B C 1
ATOM 1900 O O . VAL B 1 12 ? 5.688 -6.617 12.555 1 98.25 12 VAL B O 1
ATOM 1903 N N . ILE B 1 13 ? 4.926 -8.719 12.938 1 98.44 13 ILE B N 1
ATOM 1904 C CA . ILE B 1 13 ? 4.371 -8.43 14.258 1 98.44 13 ILE B CA 1
ATOM 1905 C C . ILE B 1 13 ? 5.48 -7.965 15.195 1 98.44 13 ILE B C 1
ATOM 1907 O O . ILE B 1 13 ? 5.316 -6.984 15.922 1 98.44 13 ILE B O 1
ATOM 1911 N N . ALA B 1 14 ? 6.586 -8.609 15.156 1 98.25 14 ALA B N 1
ATOM 1912 C CA . ALA B 1 14 ? 7.715 -8.25 16.016 1 98.25 14 ALA B CA 1
ATOM 1913 C C . ALA B 1 14 ? 8.242 -6.863 15.664 1 98.25 14 ALA B C 1
ATOM 1915 O O . ALA B 1 14 ? 8.539 -6.062 16.547 1 98.25 14 ALA B O 1
ATOM 1916 N N . ARG B 1 15 ? 8.367 -6.582 14.414 1 97.94 15 ARG B N 1
ATOM 1917 C CA . ARG B 1 15 ? 8.859 -5.281 13.977 1 97.94 15 ARG B CA 1
ATOM 1918 C C . ARG B 1 15 ? 7.902 -4.168 14.383 1 97.94 15 ARG B C 1
ATOM 1920 O O . ARG B 1 15 ? 8.328 -3.123 14.875 1 97.94 15 ARG B O 1
ATOM 1927 N N . LEU B 1 16 ? 6.613 -4.406 14.18 1 98.44 16 LEU B N 1
ATOM 1928 C CA . LEU B 1 16 ? 5.621 -3.402 14.562 1 98.44 16 LEU B CA 1
ATOM 1929 C C . LEU B 1 16 ? 5.641 -3.162 16.062 1 98.44 16 LEU B C 1
ATOM 1931 O O . LEU B 1 16 ? 5.527 -2.021 16.516 1 98.44 16 LEU B O 1
ATOM 1935 N N . SER B 1 17 ? 5.793 -4.238 16.844 1 97.81 17 SER B N 1
ATOM 1936 C CA . SER B 1 17 ? 5.859 -4.117 18.297 1 97.81 17 SER B CA 1
ATOM 1937 C C . SER B 1 17 ? 7.066 -3.289 18.734 1 97.81 17 SER B C 1
ATOM 1939 O O . SER B 1 17 ? 6.961 -2.441 19.625 1 97.81 17 SER B O 1
ATOM 1941 N N . GLY B 1 18 ? 8.156 -3.516 18.094 1 97.38 18 GLY B N 1
ATOM 1942 C CA . GLY B 1 18 ? 9.359 -2.746 18.391 1 97.38 18 GLY B CA 1
ATOM 1943 C C . GLY B 1 18 ? 9.242 -1.289 17.984 1 97.38 18 GLY B C 1
ATOM 1944 O O . GLY B 1 18 ? 9.664 -0.397 18.719 1 97.38 18 GLY B O 1
ATOM 1945 N N . LEU B 1 19 ? 8.68 -1.019 16.812 1 97.88 19 LEU B N 1
ATOM 1946 C CA . LEU B 1 19 ? 8.555 0.328 16.266 1 97.88 19 LEU B CA 1
ATOM 1947 C C . LEU B 1 19 ? 7.637 1.184 17.141 1 97.88 19 LEU B C 1
ATOM 1949 O O . LEU B 1 19 ? 7.863 2.385 17.297 1 97.88 19 LEU B O 1
ATOM 1953 N N . ARG B 1 20 ? 6.586 0.501 17.672 1 96.56 20 ARG B N 1
ATOM 1954 C CA . ARG B 1 20 ? 5.617 1.198 18.5 1 96.56 20 ARG B CA 1
ATOM 1955 C C . ARG B 1 20 ? 6.316 1.998 19.594 1 96.56 20 ARG B C 1
ATOM 1957 O O . ARG B 1 20 ? 6.016 3.178 19.797 1 96.56 20 ARG B O 1
ATOM 1964 N N . ASP B 1 21 ? 7.285 1.404 20.219 1 95.56 21 ASP B N 1
ATOM 1965 C CA . ASP B 1 21 ? 7.977 2.043 21.328 1 95.56 21 ASP B CA 1
ATOM 1966 C C . ASP B 1 21 ? 9.117 2.924 20.828 1 95.56 21 ASP B C 1
ATOM 1968 O O . ASP B 1 21 ? 9.273 4.062 21.281 1 95.56 21 ASP B O 1
ATOM 1972 N N . ARG B 1 22 ? 9.812 2.484 19.922 1 96.44 22 ARG B N 1
ATOM 1973 C CA . ARG B 1 22 ? 11.039 3.145 19.484 1 96.44 22 ARG B CA 1
ATOM 1974 C C . ARG B 1 22 ? 10.719 4.461 18.781 1 96.44 22 ARG B C 1
ATOM 1976 O O . ARG B 1 22 ? 11.492 5.418 18.859 1 96.44 22 ARG B O 1
ATOM 1983 N N . LEU B 1 23 ? 9.531 4.52 18.141 1 97.81 23 LEU B N 1
ATOM 1984 C CA . LEU B 1 23 ? 9.234 5.676 17.297 1 97.81 23 LEU B CA 1
ATOM 1985 C C . LEU B 1 23 ? 8.32 6.66 18.031 1 97.81 23 LEU B C 1
ATOM 1987 O O . LEU B 1 23 ? 7.906 7.668 17.453 1 97.81 23 LEU B O 1
ATOM 1991 N N . ALA B 1 24 ? 8.047 6.391 19.281 1 97.06 24 ALA B N 1
ATOM 1992 C CA . ALA B 1 24 ? 7.043 7.168 20 1 97.06 24 ALA B CA 1
ATOM 1993 C C . ALA B 1 24 ? 7.355 8.664 19.938 1 97.06 24 ALA B C 1
ATOM 1995 O O . ALA B 1 24 ? 6.512 9.461 19.531 1 97.06 24 ALA B O 1
ATOM 1996 N N . ALA B 1 25 ? 8.57 9.07 20.266 1 97.81 25 ALA B N 1
ATOM 1997 C CA . ALA B 1 25 ? 8.945 10.477 20.297 1 97.81 25 ALA B CA 1
ATOM 1998 C C . ALA B 1 25 ? 8.953 11.086 18.906 1 97.81 25 ALA B C 1
ATOM 2000 O O . ALA B 1 25 ? 8.516 12.219 18.703 1 97.81 25 ALA B O 1
ATOM 2001 N N . GLN B 1 26 ? 9.508 10.32 17.953 1 98.5 26 GLN B N 1
ATOM 2002 C CA . GLN B 1 26 ? 9.586 10.812 16.594 1 98.5 26 GLN B CA 1
ATOM 2003 C C . GLN B 1 26 ? 8.203 10.945 15.961 1 98.5 26 GLN B C 1
ATOM 2005 O O . GLN B 1 26 ? 7.945 11.867 15.188 1 98.5 26 GLN B O 1
ATOM 2010 N N . MET B 1 27 ? 7.301 10.008 16.266 1 98.69 27 MET B N 1
ATOM 2011 C CA . MET B 1 27 ? 5.934 10.102 15.766 1 98.69 27 MET B CA 1
ATOM 2012 C C . MET B 1 27 ? 5.215 11.312 16.359 1 98.69 27 MET B C 1
ATOM 2014 O O . MET B 1 27 ? 4.43 11.969 15.672 1 98.69 27 MET B O 1
ATOM 2018 N N . GLU B 1 28 ? 5.5 11.594 17.594 1 98.31 28 GLU B N 1
ATOM 2019 C CA . GLU B 1 28 ? 4.91 12.766 18.219 1 98.31 28 GLU B CA 1
ATOM 2020 C C . GLU B 1 28 ? 5.395 14.055 17.547 1 98.31 28 GLU B C 1
ATOM 2022 O O . GLU B 1 28 ? 4.605 14.961 17.281 1 98.31 28 GLU B O 1
ATOM 2027 N N . LYS B 1 29 ? 6.648 14.125 17.266 1 98.62 29 LYS B N 1
ATOM 2028 C CA . LYS B 1 29 ? 7.211 15.289 16.578 1 98.62 29 LYS B CA 1
ATOM 2029 C C . LYS B 1 29 ? 6.613 15.445 15.18 1 98.62 29 LYS B C 1
ATOM 2031 O O . LYS B 1 29 ? 6.328 16.562 14.742 1 98.62 29 LYS B O 1
ATOM 2036 N N . ALA B 1 30 ? 6.473 14.32 14.5 1 98.81 30 ALA B N 1
ATOM 2037 C CA . ALA B 1 30 ? 5.844 14.352 13.18 1 98.81 30 ALA B CA 1
ATOM 2038 C C . ALA B 1 30 ? 4.41 14.859 13.266 1 98.81 30 ALA B C 1
ATOM 2040 O O . ALA B 1 30 ? 3.992 15.703 12.469 1 98.81 30 ALA B O 1
ATOM 2041 N N . ALA B 1 31 ? 3.693 14.336 14.258 1 98.44 31 ALA B N 1
ATOM 2042 C CA . ALA B 1 31 ? 2.309 14.758 14.461 1 98.44 31 ALA B CA 1
ATOM 2043 C C . ALA B 1 31 ? 2.229 16.25 14.766 1 98.44 31 ALA B C 1
ATOM 2045 O O . ALA B 1 31 ? 1.318 16.938 14.297 1 98.44 31 ALA B O 1
ATOM 2046 N N . ASP B 1 32 ? 3.213 16.75 15.5 1 98.38 32 ASP B N 1
ATOM 2047 C CA . ASP B 1 32 ? 3.27 18.172 15.82 1 98.38 32 ASP B CA 1
ATOM 2048 C C . ASP B 1 32 ? 3.408 19.016 14.547 1 98.38 32 ASP B C 1
ATOM 2050 O O . ASP B 1 32 ? 2.699 20 14.375 1 98.38 32 ASP B O 1
ATOM 2054 N N . LEU B 1 33 ? 4.266 18.609 13.727 1 98.62 33 LEU B N 1
ATOM 2055 C CA . LEU B 1 33 ? 4.508 19.344 12.484 1 98.62 33 LEU B CA 1
ATOM 2056 C C . LEU B 1 33 ? 3.264 19.344 11.602 1 98.62 33 LEU B C 1
ATOM 2058 O O . LEU B 1 33 ? 2.885 20.391 11.062 1 98.62 33 LEU B O 1
ATOM 2062 N N . ILE B 1 34 ? 2.646 18.203 11.484 1 98.38 34 ILE B N 1
ATOM 2063 C CA . ILE B 1 34 ? 1.484 18.062 10.617 1 98.38 34 ILE B CA 1
ATOM 2064 C C . ILE B 1 34 ? 0.304 18.844 11.203 1 98.38 34 ILE B C 1
ATOM 2066 O O . ILE B 1 34 ? -0.43 19.516 10.477 1 98.38 34 ILE B O 1
ATOM 2070 N N . ALA B 1 35 ? 0.119 18.734 12.508 1 97.44 35 ALA B N 1
ATOM 2071 C CA . ALA B 1 35 ? -0.958 19.469 13.164 1 97.44 35 ALA B CA 1
ATOM 2072 C C . ALA B 1 35 ? -0.776 20.969 13 1 97.44 35 ALA B C 1
ATOM 2074 O O . ALA B 1 35 ? -1.747 21.703 12.781 1 97.44 35 ALA B O 1
ATOM 2075 N N . ALA B 1 36 ? 0.455 21.406 13.133 1 97.81 36 ALA B N 1
ATOM 2076 C CA . ALA B 1 36 ? 0.744 22.828 12.945 1 97.81 36 ALA B CA 1
ATOM 2077 C C . ALA B 1 36 ? 0.403 23.281 11.531 1 97.81 36 ALA B C 1
ATOM 2079 O O . ALA B 1 36 ? -0.171 24.359 11.328 1 97.81 36 ALA B O 1
ATOM 2080 N N . ALA B 1 37 ? 0.76 22.469 10.578 1 97.5 37 ALA B N 1
ATOM 2081 C CA . ALA B 1 37 ? 0.408 22.766 9.195 1 97.5 37 ALA B CA 1
ATOM 2082 C C . ALA B 1 37 ? -1.105 22.859 9.016 1 97.5 37 ALA B C 1
ATOM 2084 O O . ALA B 1 37 ? -1.615 23.781 8.391 1 97.5 37 ALA B O 1
ATOM 2085 N N . ALA B 1 38 ? -1.82 21.906 9.586 1 95.88 38 ALA B N 1
ATOM 2086 C CA . ALA B 1 38 ? -3.277 21.875 9.5 1 95.88 38 ALA B CA 1
ATOM 2087 C C . ALA B 1 38 ? -3.891 23.141 10.094 1 95.88 38 ALA B C 1
ATOM 2089 O O . ALA B 1 38 ? -4.773 23.75 9.484 1 95.88 38 ALA B O 1
ATOM 2090 N N . ARG B 1 39 ? -3.387 23.547 11.203 1 95.12 39 ARG B N 1
ATOM 2091 C CA . ARG B 1 39 ? -3.898 24.719 11.898 1 95.12 39 ARG B CA 1
ATOM 2092 C C . ARG B 1 39 ? -3.672 25.984 11.07 1 95.12 39 ARG B C 1
ATOM 2094 O O . ARG B 1 39 ? -4.461 26.938 11.148 1 95.12 39 ARG B O 1
ATOM 2101 N N . ALA B 1 40 ? -2.695 25.953 10.336 1 95.44 40 ALA B N 1
ATOM 2102 C CA . ALA B 1 40 ? -2.336 27.125 9.539 1 95.44 40 ALA B CA 1
ATOM 2103 C C . ALA B 1 40 ? -2.906 27.031 8.125 1 95.44 40 ALA B C 1
ATOM 2105 O O . ALA B 1 40 ? -2.518 27.781 7.234 1 95.44 40 ALA B O 1
ATOM 2106 N N . ASP B 1 41 ? -3.779 26.031 7.895 1 93.62 41 ASP B N 1
ATOM 2107 C CA . ASP B 1 41 ? -4.406 25.797 6.598 1 93.62 41 ASP B CA 1
ATOM 2108 C C . ASP B 1 41 ? -3.357 25.547 5.52 1 93.62 41 ASP B C 1
ATOM 2110 O O . ASP B 1 41 ? -3.451 26.094 4.418 1 93.62 41 ASP B O 1
ATOM 2114 N N . ARG B 1 42 ? -2.307 24.828 5.934 1 97 42 ARG B N 1
ATOM 2115 C CA . ARG B 1 42 ? -1.266 24.375 5.02 1 97 42 ARG B CA 1
ATOM 2116 C C . ARG B 1 42 ? -1.49 22.922 4.621 1 97 42 ARG B C 1
ATOM 2118 O O . ARG B 1 42 ? -2.516 22.328 4.965 1 97 42 ARG B O 1
ATOM 2125 N N . ARG B 1 43 ? -0.61 22.453 3.756 1 98 43 ARG B N 1
ATOM 2126 C CA . ARG B 1 43 ? -0.784 21.125 3.197 1 98 43 ARG B CA 1
ATOM 2127 C C . ARG B 1 43 ? 0.319 20.172 3.672 1 98 43 ARG B C 1
ATOM 2129 O O . ARG B 1 43 ? 1.378 20.625 4.113 1 98 43 ARG B O 1
ATOM 2136 N N . VAL B 1 44 ? -0.049 18.938 3.613 1 98.56 44 VAL B N 1
ATOM 2137 C CA . VAL B 1 44 ? 0.909 17.859 3.83 1 98.56 44 VAL B CA 1
ATOM 2138 C C . VAL B 1 44 ? 1.08 17.047 2.541 1 98.56 44 VAL B C 1
ATOM 2140 O O . VAL B 1 44 ? 0.171 16.328 2.129 1 98.56 44 VAL B O 1
ATOM 2143 N N . TYR B 1 45 ? 2.238 17.234 1.95 1 98.56 45 TYR B N 1
ATOM 2144 C CA . TYR B 1 45 ? 2.568 16.5 0.733 1 98.56 45 TYR B CA 1
ATOM 2145 C C . TYR B 1 45 ? 3.27 15.18 1.062 1 98.56 45 TYR B C 1
ATOM 2147 O O . TYR B 1 45 ? 4.004 15.094 2.049 1 98.56 45 TYR B O 1
ATOM 2155 N N . VAL B 1 46 ? 2.998 14.164 0.295 1 98.38 46 VAL B N 1
ATOM 2156 C CA . VAL B 1 46 ? 3.646 12.875 0.472 1 98.38 46 VAL B CA 1
ATOM 2157 C C . VAL B 1 46 ? 4.273 12.422 -0.847 1 98.38 46 VAL B C 1
ATOM 2159 O O . VAL B 1 46 ? 3.592 12.359 -1.873 1 98.38 46 VAL B O 1
ATOM 2162 N N . PHE B 1 47 ? 5.559 12.148 -0.779 1 97.44 47 PHE B N 1
ATOM 2163 C CA . PHE B 1 47 ? 6.32 11.797 -1.97 1 97.44 47 PHE B CA 1
ATOM 2164 C C . PHE B 1 47 ? 7.078 10.484 -1.762 1 97.44 47 PHE B C 1
ATOM 2166 O O . PHE B 1 47 ? 7.668 10.266 -0.703 1 97.44 47 PHE B O 1
ATOM 2173 N N . GLY B 1 48 ? 7.07 9.633 -2.688 1 95.94 48 GLY B N 1
ATOM 2174 C CA . GLY B 1 48 ? 7.852 8.414 -2.814 1 95.94 48 GLY B CA 1
ATOM 2175 C C . GLY B 1 48 ? 7.93 7.906 -4.242 1 95.94 48 GLY B C 1
ATOM 2176 O O . GLY B 1 48 ? 7.156 8.328 -5.102 1 95.94 48 GLY B O 1
ATOM 2177 N N . THR B 1 49 ? 8.891 7.059 -4.484 1 92.19 49 THR B N 1
ATOM 2178 C CA . THR B 1 49 ? 9.047 6.43 -5.789 1 92.19 49 THR B CA 1
ATOM 2179 C C . THR B 1 49 ? 8.945 4.91 -5.668 1 92.19 49 THR B C 1
ATOM 2181 O O . THR B 1 49 ? 9.07 4.359 -4.574 1 92.19 49 THR B O 1
ATOM 2184 N N . GLY B 1 50 ? 8.695 4.277 -6.84 1 89.62 50 GLY B N 1
ATOM 2185 C CA . GLY B 1 50 ? 8.508 2.838 -6.785 1 89.62 50 GLY B CA 1
ATOM 2186 C C . GLY B 1 50 ? 7.383 2.414 -5.855 1 89.62 50 GLY B C 1
ATOM 2187 O O . GLY B 1 50 ? 6.27 2.932 -5.949 1 89.62 50 GLY B O 1
ATOM 2188 N N . HIS B 1 51 ? 7.656 1.477 -4.988 1 92.75 51 HIS B N 1
ATOM 2189 C CA . HIS B 1 51 ? 6.629 1.003 -4.074 1 92.75 51 HIS B CA 1
ATOM 2190 C C . HIS B 1 51 ? 6.348 2.029 -2.979 1 92.75 51 HIS B C 1
ATOM 2192 O O . HIS B 1 51 ? 5.254 2.057 -2.412 1 92.75 51 HIS B O 1
ATOM 2198 N N . SER B 1 52 ? 7.289 2.924 -2.795 1 94.94 52 SER B N 1
ATOM 2199 C CA . SER B 1 52 ? 7.145 3.914 -1.734 1 94.94 52 SER B CA 1
ATOM 2200 C C . SER B 1 52 ? 6.047 4.922 -2.066 1 94.94 52 SER B C 1
ATOM 2202 O O . SER B 1 52 ? 5.512 5.582 -1.172 1 94.94 52 SER B O 1
ATOM 2204 N N . HIS B 1 53 ? 5.723 5.066 -3.342 1 94.75 53 HIS B N 1
ATOM 2205 C CA . HIS B 1 53 ? 4.676 6.02 -3.686 1 94.75 53 HIS B CA 1
ATOM 2206 C C . HIS B 1 53 ? 3.324 5.578 -3.135 1 94.75 53 HIS B C 1
ATOM 2208 O O . HIS B 1 53 ? 2.404 6.387 -3.012 1 94.75 53 HIS B O 1
ATOM 2214 N N . MET B 1 54 ? 3.209 4.309 -2.799 1 95.5 54 MET B N 1
ATOM 2215 C CA . MET B 1 54 ? 1.957 3.779 -2.266 1 95.5 54 MET B CA 1
ATOM 2216 C C . MET B 1 54 ? 1.605 4.445 -0.94 1 95.5 54 MET B C 1
ATOM 2218 O O . MET B 1 54 ? 0.431 4.543 -0.582 1 95.5 54 MET B O 1
ATOM 2222 N N . MET B 1 55 ? 2.623 4.965 -0.239 1 97.5 55 MET B N 1
ATOM 2223 C CA . MET B 1 55 ? 2.354 5.688 1.002 1 97.5 55 MET B CA 1
ATOM 2224 C C . MET B 1 55 ? 1.589 6.977 0.726 1 97.5 55 MET B C 1
ATOM 2226 O O . MET B 1 55 ? 0.767 7.402 1.539 1 97.5 55 MET B O 1
ATOM 2230 N N . ALA B 1 56 ? 1.919 7.57 -0.391 1 96.62 56 ALA B N 1
ATOM 2231 C CA . ALA B 1 56 ? 1.192 8.773 -0.791 1 96.62 56 ALA B CA 1
ATOM 2232 C C . ALA B 1 56 ? -0.274 8.461 -1.07 1 96.62 56 ALA B C 1
ATOM 2234 O O . ALA B 1 56 ? -1.165 9.211 -0.66 1 96.62 56 ALA B O 1
ATOM 2235 N N . GLU B 1 57 ? -0.494 7.359 -1.702 1 95.19 57 GLU B N 1
ATOM 2236 C CA . GLU B 1 57 ? -1.862 6.945 -1.997 1 95.19 57 GLU B CA 1
ATOM 2237 C C . GLU B 1 57 ? -2.604 6.539 -0.727 1 95.19 57 GLU B C 1
ATOM 2239 O O . GLU B 1 57 ? -3.787 6.844 -0.569 1 95.19 57 GLU B O 1
ATOM 2244 N N . GLU B 1 58 ? -1.935 5.926 0.155 1 96.62 58 GLU B N 1
ATOM 2245 C CA . GLU B 1 58 ? -2.533 5.449 1.398 1 96.62 58 GLU B CA 1
ATOM 2246 C C . GLU B 1 58 ? -3.131 6.602 2.201 1 96.62 58 GLU B C 1
ATOM 2248 O O . GLU B 1 58 ? -4.211 6.465 2.779 1 96.62 58 GLU B O 1
ATOM 2253 N N . LEU B 1 59 ? -2.486 7.73 2.197 1 97 59 LEU B N 1
ATOM 2254 C CA . LEU B 1 59 ? -2.875 8.82 3.082 1 97 59 LEU B CA 1
ATOM 2255 C C . LEU B 1 59 ? -3.881 9.742 2.398 1 97 59 LEU B C 1
ATOM 2257 O O . LEU B 1 59 ? -4.352 10.711 3 1 97 59 LEU B O 1
ATOM 2261 N N . HIS B 1 60 ? -4.207 9.391 1.19 1 95.25 60 HIS B N 1
ATOM 2262 C CA . HIS B 1 60 ? -5.016 10.297 0.385 1 95.25 60 HIS B CA 1
ATOM 2263 C C . HIS B 1 60 ? -6.461 9.812 0.289 1 95.25 60 HIS B C 1
ATOM 2265 O O . HIS B 1 60 ? -6.711 8.672 -0.114 1 95.25 60 HIS B O 1
ATOM 2271 N N . TYR B 1 61 ? -7.383 10.609 0.643 1 91.81 61 TYR B N 1
ATOM 2272 C CA . TYR B 1 61 ? -8.812 10.477 0.38 1 91.81 61 TYR B CA 1
ATOM 2273 C C . TYR B 1 61 ? -9.336 9.148 0.895 1 91.81 61 TYR B C 1
ATOM 2275 O O . TYR B 1 61 ? -9.953 8.383 0.145 1 91.81 61 TYR B O 1
ATOM 2283 N N . ARG B 1 62 ? -9.297 8.875 2.117 1 88.06 62 ARG B N 1
ATOM 2284 C CA . ARG B 1 62 ? -9.867 7.676 2.721 1 88.06 62 ARG B CA 1
ATOM 2285 C C . ARG B 1 62 ? -10.57 8.008 4.035 1 88.06 62 ARG B C 1
ATOM 2287 O O . ARG B 1 62 ? -10.328 9.062 4.621 1 88.06 62 ARG B O 1
ATOM 2294 N N . ALA B 1 63 ? -11.344 7.066 4.395 1 81.81 63 ALA B N 1
ATOM 2295 C CA . ALA B 1 63 ? -12.078 7.238 5.645 1 81.81 63 ALA B CA 1
ATOM 2296 C C . ALA B 1 63 ? -11.133 7.473 6.816 1 81.81 63 ALA B C 1
ATOM 2298 O O . ALA B 1 63 ? -10.18 6.715 7.016 1 81.81 63 ALA B O 1
ATOM 2299 N N . GLY B 1 64 ? -11.398 8.602 7.477 1 85.56 64 GLY B N 1
ATOM 2300 C CA . GLY B 1 64 ? -10.578 8.922 8.633 1 85.56 64 GLY B CA 1
ATOM 2301 C C . GLY B 1 64 ? -9.312 9.688 8.281 1 85.56 64 GLY B C 1
ATOM 2302 O O . GLY B 1 64 ? -8.562 10.094 9.172 1 85.56 64 GLY B O 1
ATOM 2303 N N . GLY B 1 65 ? -9.109 9.875 7.008 1 91.38 65 GLY B N 1
ATOM 2304 C CA . GLY B 1 65 ? -7.922 10.594 6.562 1 91.38 65 GLY B CA 1
ATOM 2305 C C . GLY B 1 65 ? -8.094 12.102 6.59 1 91.38 65 GLY B C 1
ATOM 2306 O O . GLY B 1 65 ? -9.219 12.602 6.637 1 91.38 65 GLY B O 1
ATOM 2307 N N . LEU B 1 66 ? -7.031 12.797 6.559 1 94.94 66 LEU B N 1
ATOM 2308 C CA . LEU B 1 66 ? -7.02 14.258 6.578 1 94.94 66 LEU B CA 1
ATOM 2309 C C . LEU B 1 66 ? -7.086 14.82 5.16 1 94.94 66 LEU B C 1
ATOM 2311 O O . LEU B 1 66 ? -6.27 14.469 4.309 1 94.94 66 LEU B O 1
ATOM 2315 N N . ALA B 1 67 ? -7.977 15.773 4.961 1 95.19 67 ALA B N 1
ATOM 2316 C CA . ALA B 1 67 ? -8.219 16.344 3.639 1 95.19 67 ALA B CA 1
ATOM 2317 C C . ALA B 1 67 ? -7.066 17.25 3.205 1 95.19 67 ALA B C 1
ATOM 2319 O O . ALA B 1 67 ? -6.969 17.625 2.033 1 95.19 67 ALA B O 1
ATOM 2320 N N . ILE B 1 68 ? -6.156 17.547 4.098 1 96.38 68 ILE B N 1
ATOM 2321 C CA . ILE B 1 68 ? -5.039 18.438 3.797 1 96.38 68 ILE B CA 1
ATOM 2322 C C . ILE B 1 68 ? -3.936 17.656 3.086 1 96.38 68 ILE B C 1
ATOM 2324 O O . ILE B 1 68 ? -2.951 18.234 2.627 1 96.38 68 ILE B O 1
ATOM 2328 N N . THR B 1 69 ? -4.059 16.328 2.979 1 97.56 69 THR B N 1
ATOM 2329 C CA . THR B 1 69 ? -3.012 15.492 2.408 1 97.56 69 THR B CA 1
ATOM 2330 C C . THR B 1 69 ? -3.037 15.555 0.884 1 97.56 69 THR B C 1
ATOM 2332 O O . THR B 1 69 ? -4.098 15.438 0.269 1 97.56 69 THR B O 1
ATOM 2335 N N . VAL B 1 70 ? -1.852 15.742 0.293 1 97.44 70 VAL B N 1
ATOM 2336 C CA . VAL B 1 70 ? -1.696 15.812 -1.156 1 97.44 70 VAL B CA 1
ATOM 2337 C C . VAL B 1 70 ? -0.643 14.805 -1.612 1 97.44 70 VAL B C 1
ATOM 2339 O O . VAL B 1 70 ? 0.554 15.016 -1.401 1 97.44 70 VAL B O 1
ATOM 2342 N N . PRO B 1 71 ? -1.1 13.727 -2.262 1 96.88 71 PRO B N 1
ATOM 2343 C CA . PRO B 1 71 ? -0.111 12.797 -2.814 1 96.88 71 PRO B CA 1
ATOM 2344 C C . PRO B 1 71 ? 0.601 13.359 -4.043 1 96.88 71 PRO B C 1
ATOM 2346 O O . PRO B 1 71 ? -0.038 13.961 -4.91 1 96.88 71 PRO B O 1
ATOM 2349 N N . ILE B 1 72 ? 1.881 13.273 -4.055 1 95.69 72 ILE B N 1
ATOM 2350 C CA . ILE B 1 72 ? 2.633 13.609 -5.258 1 95.69 72 ILE B CA 1
ATOM 2351 C C . ILE B 1 72 ? 2.77 12.375 -6.141 1 95.69 72 ILE B C 1
ATOM 2353 O O . ILE B 1 72 ? 3.492 11.43 -5.801 1 95.69 72 ILE B O 1
ATOM 2357 N N . LEU B 1 73 ? 1.986 12.406 -7.207 1 91.94 73 LEU B N 1
ATOM 2358 C CA . LEU B 1 73 ? 1.892 11.258 -8.102 1 91.94 73 LEU B CA 1
ATOM 2359 C C . LEU B 1 73 ? 2.16 11.672 -9.547 1 91.94 73 LEU B C 1
ATOM 2361 O O . LEU B 1 73 ? 1.665 12.703 -10.008 1 91.94 73 LEU B O 1
ATOM 2365 N N . CYS B 1 74 ? 3.047 10.844 -10.156 1 85.81 74 CYS B N 1
ATOM 2366 C CA . CYS B 1 74 ? 3.359 11.008 -11.578 1 85.81 74 CYS B CA 1
ATOM 2367 C C . CYS B 1 74 ? 3.744 9.672 -12.203 1 85.81 74 CYS B C 1
ATOM 2369 O O . CYS B 1 74 ? 4.398 8.844 -11.562 1 85.81 74 CYS B O 1
ATOM 2371 N N . GLY B 1 75 ? 3.281 9.469 -13.406 1 80.69 75 GLY B N 1
ATOM 2372 C CA . GLY B 1 75 ? 3.525 8.219 -14.102 1 80.69 75 GLY B CA 1
ATOM 2373 C C . GLY B 1 75 ? 4.977 7.777 -14.039 1 80.69 75 GLY B C 1
ATOM 2374 O O . GLY B 1 75 ? 5.262 6.598 -13.828 1 80.69 75 GLY B O 1
ATOM 2375 N N . SER B 1 76 ? 5.891 8.672 -14.117 1 76.31 76 SER B N 1
ATOM 2376 C CA . SER B 1 76 ? 7.312 8.359 -14.203 1 76.31 76 SER B CA 1
ATOM 2377 C C . SER B 1 76 ? 7.828 7.781 -12.883 1 76.31 76 SER B C 1
ATOM 2379 O O . SER B 1 76 ? 8.836 7.074 -12.859 1 76.31 76 SER B O 1
ATOM 2381 N N . ILE B 1 77 ? 7.16 7.996 -11.789 1 77.44 77 ILE B N 1
ATOM 2382 C CA . ILE B 1 77 ? 7.68 7.57 -10.5 1 77.44 77 ILE B CA 1
ATOM 2383 C C . ILE B 1 77 ? 6.828 6.426 -9.953 1 77.44 77 ILE B C 1
ATOM 2385 O O . ILE B 1 77 ? 7.129 5.875 -8.891 1 77.44 77 ILE B O 1
ATOM 2389 N N . MET B 1 78 ? 5.77 6.148 -10.695 1 83 78 MET B N 1
ATOM 2390 C CA . MET B 1 78 ? 4.836 5.121 -10.242 1 83 78 MET B CA 1
ATOM 2391 C C . MET B 1 78 ? 5.047 3.816 -11 1 83 78 MET B C 1
ATOM 2393 O O . MET B 1 78 ? 5.668 3.807 -12.062 1 83 78 MET B O 1
ATOM 2397 N N . LEU B 1 79 ? 4.5 2.756 -10.531 1 79.44 79 LEU B N 1
ATOM 2398 C CA . LEU B 1 79 ? 4.723 1.421 -11.078 1 79.44 79 LEU B CA 1
ATOM 2399 C C . LEU B 1 79 ? 3.842 1.185 -12.297 1 79.44 79 LEU B C 1
ATOM 2401 O O . LEU B 1 79 ? 4.16 0.346 -13.148 1 79.44 79 LEU B O 1
ATOM 2405 N N . GLN B 1 80 ? 2.773 1.888 -12.414 1 79.69 80 GLN B N 1
ATOM 2406 C CA . GLN B 1 80 ? 1.762 1.599 -13.43 1 79.69 80 GLN B CA 1
ATOM 2407 C C . GLN B 1 80 ? 2.289 1.884 -14.836 1 79.69 80 GLN B C 1
ATOM 2409 O O . GLN B 1 80 ? 1.9 1.218 -15.797 1 79.69 80 GLN B O 1
ATOM 2414 N N . ASP B 1 81 ? 3.158 2.898 -14.945 1 76.62 81 ASP B N 1
ATOM 2415 C CA . ASP B 1 81 ? 3.648 3.262 -16.266 1 76.62 81 ASP B CA 1
ATOM 2416 C C . ASP B 1 81 ? 4.914 2.482 -16.625 1 76.62 81 ASP B C 1
ATOM 2418 O O . ASP B 1 81 ? 5.434 2.6 -17.734 1 76.62 81 ASP B O 1
ATOM 2422 N N . GLY B 1 82 ? 5.398 1.657 -15.664 1 80.62 82 GLY B N 1
ATOM 2423 C CA . GLY B 1 82 ? 6.574 0.834 -15.891 1 80.62 82 GLY B CA 1
ATOM 2424 C C . GLY B 1 82 ? 7.449 0.689 -14.664 1 80.62 82 GLY B C 1
ATOM 2425 O O . GLY B 1 82 ? 8.18 1.613 -14.297 1 80.62 82 GLY B O 1
ATOM 2426 N N . ALA B 1 83 ? 7.441 -0.518 -14.188 1 81.56 83 ALA B N 1
ATOM 2427 C CA . ALA B 1 83 ? 8.195 -0.761 -12.953 1 81.56 83 ALA B CA 1
ATOM 2428 C C . ALA B 1 83 ? 9.695 -0.583 -13.188 1 81.56 83 ALA B C 1
ATOM 2430 O O . ALA B 1 83 ? 10.383 0.028 -12.367 1 81.56 83 ALA B O 1
ATOM 2431 N N . VAL B 1 84 ? 10.195 -1.034 -14.32 1 79.75 84 VAL B N 1
ATOM 2432 C CA . VAL B 1 84 ? 11.609 -0.906 -14.664 1 79.75 84 VAL B CA 1
ATOM 2433 C C . VAL B 1 84 ? 11.961 0.565 -14.867 1 79.75 84 VAL B C 1
ATOM 2435 O O . VAL B 1 84 ? 12.961 1.049 -14.336 1 79.75 84 VAL B O 1
ATOM 2438 N N . ALA B 1 85 ? 11.133 1.256 -15.547 1 77.69 85 ALA B N 1
ATOM 2439 C CA . ALA B 1 85 ? 11.352 2.674 -15.82 1 77.69 85 ALA B CA 1
ATOM 2440 C C . ALA B 1 85 ? 11.352 3.486 -14.531 1 77.69 85 ALA B C 1
ATOM 2442 O O . ALA B 1 85 ? 12.188 4.379 -14.359 1 77.69 85 ALA B O 1
ATOM 2443 N N . SER B 1 86 ? 10.453 3.174 -13.625 1 79.62 86 SER B N 1
ATOM 2444 C CA . SER B 1 86 ? 10.359 3.898 -12.359 1 79.62 86 SER B CA 1
ATOM 2445 C C . SER B 1 86 ? 11.641 3.746 -11.547 1 79.62 86 SER B C 1
ATOM 2447 O O . SER B 1 86 ? 12.086 4.695 -10.891 1 79.62 86 SER B O 1
ATOM 2449 N N . SER B 1 87 ? 12.18 2.572 -11.602 1 78.94 87 SER B N 1
ATOM 2450 C CA . SER B 1 87 ? 13.43 2.314 -10.891 1 78.94 87 SER B CA 1
ATOM 2451 C C . SER B 1 87 ? 14.57 3.135 -11.469 1 78.94 87 SER B C 1
ATOM 2453 O O . SER B 1 87 ? 15.445 3.605 -10.734 1 78.94 87 SER B O 1
ATOM 2455 N N . HIS B 1 88 ? 14.5 3.324 -12.766 1 79.06 88 HIS B N 1
ATOM 2456 C CA . HIS B 1 88 ? 15.508 4.145 -13.43 1 79.06 88 HIS B CA 1
ATOM 2457 C C . HIS B 1 88 ? 15.312 5.621 -13.109 1 79.06 88 HIS B C 1
ATOM 2459 O O . HIS B 1 88 ? 16.266 6.328 -12.789 1 79.06 88 HIS B O 1
ATOM 2465 N N . PHE B 1 89 ? 14.148 6.027 -13.086 1 81.75 89 PHE B N 1
ATOM 2466 C CA . PHE B 1 89 ? 13.789 7.422 -12.867 1 81.75 89 PHE B CA 1
ATOM 2467 C C . PHE B 1 89 ? 14.242 7.887 -11.484 1 81.75 89 PHE B C 1
ATOM 2469 O O . PHE B 1 89 ? 14.727 9.008 -11.336 1 81.75 89 PHE B O 1
ATOM 2476 N N . GLU B 1 90 ? 14.141 7.008 -10.594 1 84.88 90 GLU B N 1
ATOM 2477 C CA . GLU B 1 90 ? 14.453 7.375 -9.219 1 84.88 90 GLU B CA 1
ATOM 2478 C C . GLU B 1 90 ? 15.938 7.711 -9.055 1 84.88 90 GLU B C 1
ATOM 2480 O O . GLU B 1 90 ? 16.328 8.328 -8.07 1 84.88 90 GLU B O 1
ATOM 2485 N N . ARG B 1 91 ? 16.703 7.43 -10.07 1 83.69 91 ARG B N 1
ATOM 2486 C CA . ARG B 1 91 ? 18.156 7.59 -9.977 1 83.69 91 ARG B CA 1
ATOM 2487 C C . ARG B 1 91 ? 18.625 8.758 -10.828 1 83.69 91 ARG B C 1
ATOM 2489 O O . ARG B 1 91 ? 19.797 9.156 -10.758 1 83.69 91 ARG B O 1
ATOM 2496 N N . ILE B 1 92 ? 17.719 9.336 -11.578 1 83.81 92 ILE B N 1
ATOM 2497 C CA . ILE B 1 92 ? 18.078 10.414 -12.484 1 83.81 92 ILE B CA 1
ATOM 2498 C C . ILE B 1 92 ? 18.047 11.75 -11.742 1 83.81 92 ILE B C 1
ATOM 2500 O O . ILE B 1 92 ? 16.984 12.172 -11.266 1 83.81 92 ILE B O 1
ATOM 2504 N N . GLU B 1 93 ? 19.156 12.422 -11.727 1 88.56 93 GLU B N 1
ATOM 2505 C CA . GLU B 1 93 ? 19.234 13.734 -11.094 1 88.56 93 GLU B CA 1
ATOM 2506 C C . GLU B 1 93 ? 18.422 14.773 -11.875 1 88.56 93 GLU B C 1
ATOM 2508 O O . GLU B 1 93 ? 18.469 14.797 -13.109 1 88.56 93 GLU B O 1
ATOM 2513 N N . GLY B 1 94 ? 17.641 15.555 -11.148 1 87.94 94 GLY B N 1
ATOM 2514 C CA . GLY B 1 94 ? 16.922 16.656 -11.758 1 87.94 94 GLY B CA 1
ATOM 2515 C C . GLY B 1 94 ? 15.547 16.25 -12.281 1 87.94 94 GLY B C 1
ATOM 2516 O O . GLY B 1 94 ? 14.766 17.094 -12.711 1 87.94 94 GLY B O 1
ATOM 2517 N N . ALA B 1 95 ? 15.211 14.984 -12.141 1 86.31 95 ALA B N 1
ATOM 2518 C CA . ALA B 1 95 ? 13.992 14.461 -12.75 1 86.31 95 ALA B CA 1
ATOM 2519 C C . ALA B 1 95 ? 12.766 14.836 -11.922 1 86.31 95 ALA B C 1
ATOM 2521 O O . ALA B 1 95 ? 11.656 14.922 -12.453 1 86.31 95 ALA B O 1
ATOM 2522 N N . VAL B 1 96 ? 12.977 15.133 -10.703 1 90.31 96 VAL B N 1
ATOM 2523 C CA . VAL B 1 96 ? 11.844 15.219 -9.781 1 90.31 96 VAL B CA 1
ATOM 2524 C C . VAL B 1 96 ? 11.375 16.672 -9.672 1 90.31 96 VAL B C 1
ATOM 2526 O O . VAL B 1 96 ? 10.188 16.922 -9.445 1 90.31 96 VAL B O 1
ATOM 2529 N N . ARG B 1 97 ? 12.242 17.625 -9.867 1 90.75 97 ARG B N 1
ATOM 2530 C CA . ARG B 1 97 ? 11.938 19.031 -9.609 1 90.75 97 ARG B CA 1
ATOM 2531 C C . ARG B 1 97 ? 10.766 19.5 -10.469 1 90.75 97 ARG B C 1
ATOM 2533 O O . ARG B 1 97 ? 9.812 20.094 -9.953 1 90.75 97 ARG B O 1
ATOM 2540 N N . PRO B 1 98 ? 10.758 19.203 -11.789 1 89.69 98 PRO B N 1
ATOM 2541 C CA . PRO B 1 98 ? 9.617 19.641 -12.594 1 89.69 98 PRO B CA 1
ATOM 2542 C C . PRO B 1 98 ? 8.289 19.062 -12.094 1 89.69 98 PRO B C 1
ATOM 2544 O O . PRO B 1 98 ? 7.242 19.688 -12.258 1 89.69 98 PRO B O 1
ATOM 2547 N N . ILE B 1 99 ? 8.352 17.953 -11.5 1 89.94 99 ILE B N 1
ATOM 2548 C CA . ILE B 1 99 ? 7.152 17.344 -10.938 1 89.94 99 ILE B CA 1
ATOM 2549 C C . ILE B 1 99 ? 6.715 18.109 -9.695 1 89.94 99 ILE B C 1
ATOM 2551 O O . ILE B 1 99 ? 5.547 18.484 -9.57 1 89.94 99 ILE B O 1
ATOM 2555 N N . LEU B 1 100 ? 7.648 18.406 -8.867 1 93.81 100 LEU B N 1
ATOM 2556 C CA . LEU B 1 100 ? 7.363 19.078 -7.602 1 93.81 100 LEU B CA 1
ATOM 2557 C C . LEU B 1 100 ? 6.875 20.5 -7.836 1 93.81 100 LEU B C 1
ATOM 2559 O O . LEU B 1 100 ? 6.023 21 -7.094 1 93.81 100 LEU B O 1
ATOM 2563 N N . ASP B 1 101 ? 7.332 21.109 -8.891 1 92.81 101 ASP B N 1
ATOM 2564 C CA . ASP B 1 101 ? 6.965 22.5 -9.211 1 92.81 101 ASP B CA 1
ATOM 2565 C C . ASP B 1 101 ? 5.469 22.609 -9.492 1 92.81 101 ASP B C 1
ATOM 2567 O O . ASP B 1 101 ? 4.879 23.672 -9.297 1 92.81 101 ASP B O 1
ATOM 2571 N N . ARG B 1 102 ? 4.859 21.594 -9.82 1 91.81 102 ARG B N 1
ATOM 2572 C CA . ARG B 1 102 ? 3.445 21.609 -10.18 1 91.81 102 ARG B CA 1
ATOM 2573 C C . ARG B 1 102 ? 2.566 21.625 -8.938 1 91.81 102 ARG B C 1
ATOM 2575 O O . ARG B 1 102 ? 1.376 21.938 -9.016 1 91.81 102 ARG B O 1
ATOM 2582 N N . TYR B 1 103 ? 3.109 21.297 -7.781 1 94.81 103 TYR B N 1
ATOM 2583 C CA . TYR B 1 103 ? 2.283 21.094 -6.598 1 94.81 103 TYR B CA 1
ATOM 2584 C C . TYR B 1 103 ? 2.254 22.344 -5.723 1 94.81 103 TYR B C 1
ATOM 2586 O O . TYR B 1 103 ? 1.388 22.484 -4.855 1 94.81 103 TYR B O 1
ATOM 2594 N N . GLY B 1 104 ? 3.17 23.234 -5.91 1 93.94 104 GLY B N 1
ATOM 2595 C CA . GLY B 1 104 ? 3.113 24.516 -5.23 1 93.94 104 GLY B CA 1
ATOM 2596 C C . GLY B 1 104 ? 3.428 24.438 -3.75 1 93.94 104 GLY B C 1
ATOM 2597 O O . GLY B 1 104 ? 2.791 25.094 -2.932 1 93.94 104 GLY B O 1
ATOM 2598 N N . ILE B 1 105 ? 4.371 23.594 -3.367 1 97.25 105 ILE B N 1
ATOM 2599 C CA . ILE B 1 105 ? 4.828 23.516 -1.985 1 97.25 105 ILE B CA 1
ATOM 2600 C C . ILE B 1 105 ? 5.355 24.875 -1.532 1 97.25 105 ILE B C 1
ATOM 2602 O O . ILE B 1 105 ? 6.059 25.547 -2.283 1 97.25 105 ILE B O 1
ATOM 2606 N N . ARG B 1 106 ? 5.008 25.281 -0.314 1 96.56 106 ARG B N 1
ATOM 2607 C CA . ARG B 1 106 ? 5.406 26.594 0.183 1 96.56 106 ARG B CA 1
ATOM 2608 C C . ARG B 1 106 ? 5.758 26.547 1.667 1 96.56 106 ARG B C 1
ATOM 2610 O O . ARG B 1 106 ? 5.691 25.484 2.283 1 96.56 106 ARG B O 1
ATOM 2617 N N . ASP B 1 107 ? 6.078 27.703 2.15 1 97.81 107 ASP B N 1
ATOM 2618 C CA . ASP B 1 107 ? 6.461 27.844 3.551 1 97.81 107 ASP B CA 1
ATOM 2619 C C . ASP B 1 107 ? 5.32 27.422 4.477 1 97.81 107 ASP B C 1
ATOM 2621 O O . ASP B 1 107 ? 4.164 27.781 4.25 1 97.81 107 ASP B O 1
ATOM 2625 N N . GLY B 1 108 ? 5.68 26.547 5.434 1 97.88 108 GLY B N 1
ATOM 2626 C CA . GLY B 1 108 ? 4.684 26.094 6.387 1 97.88 108 GLY B CA 1
ATOM 2627 C C . GLY B 1 108 ? 4.09 24.734 6.023 1 97.88 108 GLY B C 1
ATOM 2628 O O . GLY B 1 108 ? 3.455 24.094 6.859 1 97.88 108 GLY B O 1
ATOM 2629 N N . ASP B 1 109 ? 4.262 24.328 4.781 1 98.62 109 ASP B N 1
ATOM 2630 C CA . ASP B 1 109 ? 3.84 22.984 4.383 1 98.62 109 ASP B CA 1
ATOM 2631 C C . ASP B 1 109 ? 4.746 21.922 4.988 1 98.62 109 ASP B C 1
ATOM 2633 O O . ASP B 1 109 ? 5.773 22.234 5.59 1 98.62 109 ASP B O 1
ATOM 2637 N N . VAL B 1 110 ? 4.285 20.703 4.961 1 98.88 110 VAL B N 1
ATOM 2638 C CA . VAL B 1 110 ? 5.066 19.531 5.348 1 98.88 110 VAL B CA 1
ATOM 2639 C C . VAL B 1 110 ? 5.223 18.594 4.148 1 98.88 110 VAL B C 1
ATOM 2641 O O . VAL B 1 110 ? 4.266 18.375 3.402 1 98.88 110 VAL B O 1
ATOM 2644 N N . LEU B 1 111 ? 6.41 18.172 3.912 1 98.88 111 LEU B N 1
ATOM 2645 C CA . LEU B 1 111 ? 6.645 17.109 2.939 1 98.88 111 LEU B CA 1
ATOM 2646 C C . LEU B 1 111 ? 7.09 15.828 3.633 1 98.88 111 LEU B C 1
ATOM 2648 O O . LEU B 1 111 ? 8.117 15.805 4.312 1 98.88 111 LEU B O 1
ATOM 2652 N N . VAL B 1 112 ? 6.273 14.812 3.5 1 98.94 112 VAL B N 1
ATOM 2653 C CA . VAL B 1 112 ? 6.68 13.461 3.891 1 98.94 112 VAL B CA 1
ATOM 2654 C C . VAL B 1 112 ? 7.387 12.781 2.723 1 98.94 112 VAL B C 1
ATOM 2656 O O . VAL B 1 112 ? 6.801 12.602 1.652 1 98.94 112 VAL B O 1
ATOM 2659 N N . VAL B 1 113 ? 8.656 12.438 2.922 1 98.81 113 VAL B N 1
ATOM 2660 C CA . VAL B 1 113 ? 9.43 11.727 1.909 1 98.81 113 VAL B CA 1
ATOM 2661 C C . VAL B 1 113 ? 9.641 10.273 2.342 1 98.81 113 VAL B C 1
ATOM 2663 O O . VAL B 1 113 ? 10.203 10.016 3.406 1 98.81 113 VAL B O 1
ATOM 2666 N N . VAL B 1 114 ? 9.188 9.359 1.478 1 98.31 114 VAL B N 1
ATOM 2667 C CA . VAL B 1 114 ? 9.266 7.934 1.789 1 98.31 114 VAL B CA 1
ATOM 2668 C C . VAL B 1 114 ? 10.289 7.258 0.88 1 98.31 114 VAL B C 1
ATOM 2670 O O . VAL B 1 114 ? 10.133 7.258 -0.344 1 98.31 114 VAL B O 1
ATOM 2673 N N . SER B 1 115 ? 11.281 6.711 1.472 1 96.5 115 SER B N 1
ATOM 2674 C CA . SER B 1 115 ? 12.328 5.988 0.761 1 96.5 115 SER B CA 1
ATOM 2675 C C . SER B 1 115 ? 13.086 5.055 1.698 1 96.5 115 SER B C 1
ATOM 2677 O O . SER B 1 115 ? 13.727 5.508 2.652 1 96.5 115 SER B O 1
ATOM 2679 N N . ASN B 1 116 ? 13.078 3.801 1.421 1 93.44 116 ASN B N 1
ATOM 2680 C CA . ASN B 1 116 ? 13.742 2.844 2.303 1 93.44 116 ASN B CA 1
ATOM 2681 C C . ASN B 1 116 ? 15.258 3.01 2.275 1 93.44 116 ASN B C 1
ATOM 2683 O O . ASN B 1 116 ? 15.898 3.059 3.326 1 93.44 116 ASN B O 1
ATOM 2687 N N . SER B 1 117 ? 15.805 3.084 1.125 1 91.5 117 SER B N 1
ATOM 2688 C CA . SER B 1 117 ? 17.25 3.244 1.039 1 91.5 117 SER B CA 1
ATOM 2689 C C . SER B 1 117 ? 17.672 4.656 1.433 1 91.5 117 SER B C 1
ATOM 2691 O O . SER B 1 117 ? 18.75 4.852 2.002 1 91.5 117 SER B O 1
ATOM 2693 N N . GLY B 1 118 ? 16.906 5.641 1.019 1 95.31 118 GLY B N 1
ATOM 2694 C CA . GLY B 1 118 ? 17.109 7.023 1.426 1 95.31 118 GLY B CA 1
ATOM 2695 C C . GLY B 1 118 ? 18.344 7.652 0.819 1 95.31 118 GLY B C 1
ATOM 2696 O O . GLY B 1 118 ? 18.906 8.586 1.385 1 95.31 118 GLY B O 1
ATOM 2697 N N . VAL B 1 119 ? 18.812 7.047 -0.321 1 94.5 119 VAL B N 1
ATOM 2698 C CA . VAL B 1 119 ? 20.062 7.582 -0.851 1 94.5 119 VAL B CA 1
ATOM 2699 C C . VAL B 1 119 ? 19.891 7.906 -2.334 1 94.5 119 VAL B C 1
ATOM 2701 O O . VAL B 1 119 ? 20.75 8.562 -2.93 1 94.5 119 VAL B O 1
ATOM 2704 N N . ASN B 1 120 ? 18.766 7.484 -2.977 1 90.94 120 ASN B N 1
ATOM 2705 C CA . ASN B 1 120 ? 18.562 7.719 -4.402 1 90.94 120 ASN B CA 1
ATOM 2706 C C . ASN B 1 120 ? 18.297 9.195 -4.691 1 90.94 120 ASN B C 1
ATOM 2708 O O . ASN B 1 120 ? 17.875 9.938 -3.807 1 90.94 120 ASN B O 1
ATOM 2712 N N . ALA B 1 121 ? 18.469 9.648 -5.863 1 94.25 121 ALA B N 1
ATOM 2713 C CA . ALA B 1 121 ? 18.391 11.047 -6.273 1 94.25 121 ALA B CA 1
ATOM 2714 C C . ALA B 1 121 ? 17.016 11.633 -6.012 1 94.25 121 ALA B C 1
ATOM 2716 O O . ALA B 1 121 ? 16.891 12.734 -5.473 1 94.25 121 ALA B O 1
ATOM 2717 N N . ALA B 1 122 ? 16 10.891 -6.293 1 95 122 ALA B N 1
ATOM 2718 C CA . ALA B 1 122 ? 14.641 11.414 -6.281 1 95 122 ALA B CA 1
ATOM 2719 C C . ALA B 1 122 ? 14.227 11.852 -4.875 1 95 122 ALA B C 1
ATOM 2721 O O . ALA B 1 122 ? 13.844 13 -4.664 1 95 122 ALA B O 1
ATOM 2722 N N . PRO B 1 123 ? 14.375 10.977 -3.904 1 96.56 123 PRO B N 1
ATOM 2723 C CA . PRO B 1 123 ? 13.992 11.414 -2.561 1 96.56 123 PRO B CA 1
ATOM 2724 C C . PRO B 1 123 ? 14.883 12.523 -2.018 1 96.56 123 PRO B C 1
ATOM 2726 O O . PRO B 1 123 ? 14.414 13.406 -1.289 1 96.56 123 PRO B O 1
ATOM 2729 N N . ILE B 1 124 ? 16.125 12.547 -2.361 1 97.69 124 ILE B N 1
ATOM 2730 C CA . ILE B 1 124 ? 17.062 13.578 -1.915 1 97.69 124 ILE B CA 1
ATOM 2731 C C . ILE B 1 124 ? 16.672 14.922 -2.527 1 97.69 124 ILE B C 1
ATOM 2733 O O . ILE B 1 124 ? 16.609 15.938 -1.825 1 97.69 124 ILE B O 1
ATOM 2737 N N . GLU B 1 125 ? 16.391 14.891 -3.771 1 97.19 125 GLU B N 1
ATOM 2738 C CA . GLU B 1 125 ? 15.977 16.094 -4.473 1 97.19 125 GLU B CA 1
ATOM 2739 C C . GLU B 1 125 ? 14.664 16.641 -3.92 1 97.19 125 GLU B C 1
ATOM 2741 O O . GLU B 1 125 ? 14.5 17.859 -3.779 1 97.19 125 GLU B O 1
ATOM 2746 N N . ALA B 1 126 ? 13.773 15.758 -3.623 1 97.88 126 ALA B N 1
ATOM 2747 C CA . ALA B 1 126 ? 12.492 16.172 -3.053 1 97.88 126 ALA B CA 1
ATOM 2748 C C . ALA B 1 126 ? 12.695 16.875 -1.71 1 97.88 126 ALA B C 1
ATOM 2750 O O . ALA B 1 126 ? 12.094 17.922 -1.452 1 97.88 126 ALA B O 1
ATOM 2751 N N . ALA B 1 127 ? 13.539 16.312 -0.895 1 98.44 127 ALA B N 1
ATOM 2752 C CA . ALA B 1 127 ? 13.82 16.891 0.417 1 98.44 127 ALA B CA 1
ATOM 2753 C C . ALA B 1 127 ? 14.477 18.266 0.286 1 98.44 127 ALA B C 1
ATOM 2755 O O . ALA B 1 127 ? 14.086 19.219 0.969 1 98.44 127 ALA B O 1
ATOM 2756 N N . ARG B 1 128 ? 15.422 18.344 -0.59 1 98.19 128 ARG B N 1
ATOM 2757 C CA . ARG B 1 128 ? 16.109 19.625 -0.802 1 98.19 128 ARG B CA 1
ATOM 2758 C C . ARG B 1 128 ? 15.141 20.688 -1.327 1 98.19 128 ARG B C 1
ATOM 2760 O O . ARG B 1 128 ? 15.195 21.844 -0.908 1 98.19 128 ARG B O 1
ATOM 2767 N N . TYR B 1 129 ? 14.328 20.234 -2.258 1 98 129 TYR B N 1
ATOM 2768 C CA . TYR B 1 129 ? 13.32 21.141 -2.811 1 98 129 TYR B CA 1
ATOM 2769 C C . TYR B 1 129 ? 12.414 21.688 -1.712 1 98 129 TYR B C 1
ATOM 2771 O O . TYR B 1 129 ? 12.164 22.891 -1.649 1 98 129 TYR B O 1
ATOM 2779 N N . ALA B 1 130 ? 11.922 20.781 -0.858 1 98.25 130 ALA B N 1
ATOM 2780 C CA . ALA B 1 130 ? 11.039 21.188 0.237 1 98.25 130 ALA B CA 1
ATOM 2781 C C . ALA B 1 130 ? 11.734 22.172 1.164 1 98.25 130 ALA B C 1
ATOM 2783 O O . ALA B 1 130 ? 11.133 23.172 1.595 1 98.25 130 ALA B O 1
ATOM 2784 N N . ARG B 1 131 ? 12.945 21.922 1.452 1 97.62 131 ARG B N 1
ATOM 2785 C CA . ARG B 1 131 ? 13.727 22.828 2.297 1 97.62 131 ARG B CA 1
ATOM 2786 C C . ARG B 1 131 ? 13.844 24.203 1.659 1 97.62 131 ARG B C 1
ATOM 2788 O O . ARG B 1 131 ? 13.688 25.219 2.336 1 97.62 131 ARG B O 1
ATOM 2795 N N . GLU B 1 132 ? 14.148 24.188 0.406 1 97.56 132 GLU B N 1
ATOM 2796 C CA . GLU B 1 132 ? 14.25 25.438 -0.345 1 97.56 132 GLU B CA 1
ATOM 2797 C C . GLU B 1 132 ? 12.953 26.234 -0.248 1 97.56 132 GLU B C 1
ATOM 2799 O O . GLU B 1 132 ? 12.984 27.469 -0.23 1 97.56 132 GLU B O 1
ATOM 2804 N N . LYS B 1 133 ? 11.844 25.562 -0.212 1 97.94 133 LYS B N 1
ATOM 2805 C CA . LYS B 1 133 ? 10.539 26.219 -0.214 1 97.94 133 LYS B CA 1
ATOM 2806 C C . LYS B 1 133 ? 10.102 26.578 1.202 1 97.94 133 LYS B C 1
ATOM 2808 O O . LYS B 1 133 ? 9.062 27.203 1.395 1 97.94 133 LYS B O 1
ATOM 2813 N N . GLY B 1 134 ? 10.867 26.109 2.246 1 98.12 134 GLY B N 1
ATOM 2814 C CA . GLY B 1 134 ? 10.555 26.438 3.629 1 98.12 134 GLY B CA 1
ATOM 2815 C C . GLY B 1 134 ? 9.633 25.438 4.289 1 98.12 134 GLY B C 1
ATOM 2816 O O . GLY B 1 134 ? 9.094 25.688 5.367 1 98.12 134 GLY B O 1
ATOM 2817 N N . ALA B 1 135 ? 9.422 24.297 3.641 1 98.69 135 ALA B N 1
ATOM 2818 C CA . ALA B 1 135 ? 8.578 23.234 4.199 1 98.69 135 ALA B CA 1
ATOM 2819 C C . ALA B 1 135 ? 9.367 22.375 5.176 1 98.69 135 ALA B C 1
ATOM 2821 O O . ALA B 1 135 ? 10.586 22.219 5.031 1 98.69 135 ALA B O 1
ATOM 2822 N N . ALA B 1 136 ? 8.68 21.844 6.191 1 98.81 136 ALA B N 1
ATOM 2823 C CA . ALA B 1 136 ? 9.281 20.844 7.062 1 98.81 136 ALA B CA 1
ATOM 2824 C C . ALA B 1 136 ? 9.344 19.484 6.367 1 98.81 136 ALA B C 1
ATOM 2826 O O . ALA B 1 136 ? 8.508 19.172 5.516 1 98.81 136 ALA B O 1
ATOM 2827 N N . ILE B 1 137 ? 10.336 18.734 6.715 1 98.88 137 ILE B N 1
ATOM 2828 C CA . ILE B 1 137 ? 10.555 17.453 6.055 1 98.88 137 ILE B CA 1
ATOM 2829 C C . ILE B 1 137 ? 10.461 16.312 7.082 1 98.88 137 ILE B C 1
ATOM 2831 O O . ILE B 1 137 ? 11.18 16.328 8.086 1 98.88 137 ILE B O 1
ATOM 2835 N N . ILE B 1 138 ? 9.547 15.383 6.863 1 98.94 138 ILE B N 1
ATOM 2836 C CA . ILE B 1 138 ? 9.477 14.117 7.59 1 98.94 138 ILE B CA 1
ATOM 2837 C C . ILE B 1 138 ? 9.945 12.977 6.691 1 98.94 138 ILE B C 1
ATOM 2839 O O . ILE B 1 138 ? 9.414 12.781 5.598 1 98.94 138 ILE B O 1
ATOM 2843 N N . ALA B 1 139 ? 10.953 12.273 7.098 1 98.94 139 ALA B N 1
ATOM 2844 C CA . ALA B 1 139 ? 11.461 11.133 6.328 1 98.94 139 ALA B CA 1
ATOM 2845 C C . ALA B 1 139 ? 10.977 9.812 6.922 1 98.94 139 ALA B C 1
ATOM 2847 O O . ALA B 1 139 ? 11.102 9.586 8.125 1 98.94 139 ALA B O 1
ATOM 2848 N N . LEU B 1 140 ? 10.336 9.039 6.16 1 98.81 140 LEU B N 1
ATOM 2849 C CA . LEU B 1 140 ? 10.148 7.621 6.445 1 98.81 140 LEU B CA 1
ATOM 2850 C C . LEU B 1 140 ? 11.164 6.773 5.68 1 98.81 140 LEU B C 1
ATOM 2852 O O . LEU B 1 140 ? 11.102 6.688 4.453 1 98.81 140 LEU B O 1
ATOM 2856 N N . THR B 1 141 ? 12.078 6.195 6.422 1 98.25 141 THR B N 1
ATOM 2857 C CA . THR B 1 141 ? 13.203 5.52 5.797 1 98.25 141 THR B CA 1
ATOM 2858 C C . THR B 1 141 ? 13.711 4.379 6.68 1 98.25 141 THR B C 1
ATOM 2860 O O . THR B 1 141 ? 13.172 4.141 7.762 1 98.25 141 THR B O 1
ATOM 2863 N N . SER B 1 142 ? 14.562 3.582 6.133 1 97.19 142 SER B N 1
ATOM 2864 C CA . SER B 1 142 ? 15.312 2.609 6.918 1 97.19 142 SER B CA 1
ATOM 2865 C C . SER B 1 142 ? 16.734 3.098 7.188 1 97.19 142 SER B C 1
ATOM 2867 O O . SER B 1 142 ? 17.594 3.061 6.297 1 97.19 142 SER B O 1
ATOM 2869 N N . VAL B 1 143 ? 16.984 3.479 8.422 1 97.12 143 VAL B N 1
ATOM 2870 C CA . VAL B 1 143 ? 18.281 4.023 8.773 1 97.12 143 VAL B CA 1
ATOM 2871 C C . VAL B 1 143 ? 19.359 2.959 8.57 1 97.12 143 VAL B C 1
ATOM 2873 O O . VAL B 1 143 ? 20.422 3.24 8.008 1 97.12 143 VAL B O 1
ATOM 2876 N N . ALA B 1 144 ? 18.984 1.712 8.969 1 94 144 ALA B N 1
ATOM 2877 C CA . ALA B 1 144 ? 19.938 0.614 8.805 1 94 144 ALA B CA 1
ATOM 2878 C C . ALA B 1 144 ? 20.281 0.398 7.336 1 94 144 ALA B C 1
ATOM 2880 O O . ALA B 1 144 ? 21.453 0.261 6.98 1 94 144 ALA B O 1
ATOM 2881 N N . TYR B 1 145 ? 19.281 0.37 6.516 1 92.5 145 TYR B N 1
ATOM 2882 C CA . TYR B 1 145 ? 19.5 0.17 5.086 1 92.5 145 TYR B CA 1
ATOM 2883 C C . TYR B 1 145 ? 20.281 1.337 4.48 1 92.5 145 TYR B C 1
ATOM 2885 O O . TYR B 1 145 ? 21.234 1.134 3.738 1 92.5 145 TYR B O 1
ATOM 2893 N N . SER B 1 146 ? 19.875 2.508 4.809 1 94.69 146 SER B N 1
ATOM 2894 C CA . SER B 1 146 ? 20.516 3.721 4.32 1 94.69 146 SER B CA 1
ATOM 2895 C C . SER B 1 146 ? 22 3.723 4.652 1 94.69 146 SER B C 1
ATOM 2897 O O . SER B 1 146 ? 22.844 3.982 3.785 1 94.69 146 SER B O 1
ATOM 2899 N N . ASN B 1 147 ? 22.344 3.385 5.867 1 95 147 ASN B N 1
ATOM 2900 C CA . ASN B 1 147 ? 23.734 3.371 6.305 1 95 147 ASN B CA 1
ATOM 2901 C C . ASN B 1 147 ? 24.562 2.336 5.539 1 95 147 ASN B C 1
ATOM 2903 O O . ASN B 1 147 ? 25.734 2.562 5.25 1 95 147 ASN B O 1
ATOM 2907 N N . THR B 1 148 ? 23.922 1.262 5.242 1 91.06 148 THR B N 1
ATOM 2908 C CA . THR B 1 148 ? 24.609 0.161 4.578 1 91.06 148 THR B CA 1
ATOM 2909 C C . THR B 1 148 ? 24.984 0.54 3.146 1 91.06 148 THR B C 1
ATOM 2911 O O . THR B 1 148 ? 26.047 0.162 2.656 1 91.06 148 THR B O 1
ATOM 2914 N N . ILE B 1 149 ? 24.188 1.396 2.541 1 89.81 149 ILE B N 1
ATOM 2915 C CA . ILE B 1 149 ? 24.391 1.532 1.102 1 89.81 149 ILE B CA 1
ATOM 2916 C C . ILE B 1 149 ? 24.797 2.963 0.771 1 89.81 149 ILE B C 1
ATOM 2918 O O . ILE B 1 149 ? 25.047 3.293 -0.393 1 89.81 149 ILE B O 1
ATOM 2922 N N . ALA B 1 150 ? 24.844 3.857 1.765 1 91.69 150 ALA B N 1
ATOM 2923 C CA . ALA B 1 150 ? 25.109 5.27 1.514 1 91.69 150 ALA B CA 1
ATOM 2924 C C . ALA B 1 150 ? 26.453 5.465 0.807 1 91.69 150 ALA B C 1
ATOM 2926 O O . ALA B 1 150 ? 26.562 6.262 -0.126 1 91.69 150 ALA B O 1
ATOM 2927 N N . ARG B 1 151 ? 27.484 4.781 1.131 1 90.69 151 ARG B N 1
ATOM 2928 C CA . ARG B 1 151 ? 28.797 4.836 0.498 1 90.69 151 ARG B CA 1
ATOM 2929 C C . ARG B 1 151 ? 29.203 6.277 0.215 1 90.69 151 ARG B C 1
ATOM 2931 O O . ARG B 1 151 ? 29.578 6.613 -0.913 1 90.69 151 ARG B O 1
ATOM 2938 N N . GLY B 1 152 ? 29.016 7.234 1.201 1 92.56 152 GLY B N 1
ATOM 2939 C CA . GLY B 1 152 ? 29.422 8.625 1.094 1 92.56 152 GLY B CA 1
ATOM 2940 C C . GLY B 1 152 ? 28.375 9.516 0.476 1 92.56 152 GLY B C 1
ATOM 2941 O O . GLY B 1 152 ? 28.531 10.742 0.441 1 92.56 152 GLY B O 1
ATOM 2942 N N . ARG B 1 153 ? 27.344 8.969 0.004 1 94.19 153 ARG B N 1
ATOM 2943 C CA . ARG B 1 153 ? 26.25 9.742 -0.588 1 94.19 153 ARG B CA 1
ATOM 2944 C C . ARG B 1 153 ? 25.422 10.43 0.489 1 94.19 153 ARG B C 1
ATOM 2946 O O . ARG B 1 153 ? 25.422 10 1.644 1 94.19 153 ARG B O 1
ATOM 2953 N N . THR B 1 154 ? 24.781 11.484 0.087 1 96.88 154 THR B N 1
ATOM 2954 C CA . THR B 1 154 ? 23.812 12.141 0.969 1 96.88 154 THR B CA 1
ATOM 2955 C C . THR B 1 154 ? 22.672 11.195 1.319 1 96.88 154 THR B C 1
ATOM 2957 O O . THR B 1 154 ? 22.172 10.469 0.456 1 96.88 154 THR B O 1
ATOM 2960 N N . GLN B 1 155 ? 22.297 11.219 2.613 1 98.31 155 GLN B N 1
ATOM 2961 C CA . GLN B 1 155 ? 21.203 10.383 3.08 1 98.31 155 GLN B CA 1
ATOM 2962 C C . GLN B 1 155 ? 19.969 11.227 3.414 1 98.31 155 GLN B C 1
ATOM 2964 O O . GLN B 1 155 ? 20.094 12.32 3.979 1 98.31 155 GLN B O 1
ATOM 2969 N N . LEU B 1 156 ? 18.828 10.703 3.082 1 98.44 156 LEU B N 1
ATOM 2970 C CA . LEU B 1 156 ? 17.562 11.359 3.352 1 98.44 156 LEU B CA 1
ATOM 2971 C C . LEU B 1 156 ? 17.438 11.742 4.824 1 98.44 156 LEU B C 1
ATOM 2973 O O . LEU B 1 156 ? 16.906 12.797 5.156 1 98.44 156 LEU B O 1
ATOM 2977 N N . LEU B 1 157 ? 17.969 10.906 5.746 1 98.25 157 LEU B N 1
ATOM 2978 C CA . LEU B 1 157 ? 17.828 11.125 7.18 1 98.25 157 LEU B CA 1
ATOM 2979 C C . LEU B 1 157 ? 18.562 12.398 7.605 1 98.25 157 LEU B C 1
ATOM 2981 O O . LEU B 1 157 ? 18.172 13.039 8.586 1 98.25 157 LEU B O 1
ATOM 2985 N N . SER B 1 158 ? 19.562 12.852 6.863 1 98.38 158 SER B N 1
ATOM 2986 C CA . SER B 1 158 ? 20.328 14.039 7.219 1 98.38 158 SER B CA 1
ATOM 2987 C C . SER B 1 158 ? 19.609 15.312 6.77 1 98.38 158 SER B C 1
ATOM 2989 O O . SER B 1 158 ? 19.969 16.406 7.195 1 98.38 158 SER B O 1
ATOM 2991 N N . LEU B 1 159 ? 18.625 15.164 5.957 1 98.56 159 LEU B N 1
ATOM 2992 C CA . LEU B 1 159 ? 17.922 16.312 5.398 1 98.56 159 LEU B CA 1
ATOM 2993 C C . LEU B 1 159 ? 16.594 16.531 6.117 1 98.56 159 LEU B C 1
ATOM 2995 O O . LEU B 1 159 ? 15.961 17.578 5.961 1 98.56 159 LEU B O 1
ATOM 2999 N N . ALA B 1 160 ? 16.156 15.57 6.93 1 98.81 160 ALA B N 1
ATOM 3000 C CA . ALA B 1 160 ? 14.812 15.57 7.484 1 98.81 160 ALA B CA 1
ATOM 3001 C C . ALA B 1 160 ? 14.773 16.281 8.836 1 98.81 160 ALA B C 1
ATOM 3003 O O . ALA B 1 160 ? 15.734 16.234 9.602 1 98.81 160 ALA B O 1
ATOM 3004 N N . ASP B 1 161 ? 13.672 16.922 9.148 1 98.81 161 ASP B N 1
ATOM 3005 C CA . ASP B 1 161 ? 13.422 17.469 10.469 1 98.81 161 ASP B CA 1
ATOM 3006 C C . ASP B 1 161 ? 13.008 16.391 11.461 1 98.81 161 ASP B C 1
ATOM 3008 O O . ASP B 1 161 ? 13.273 16.5 12.656 1 98.81 161 ASP B O 1
ATOM 3012 N N . VAL B 1 162 ? 12.328 15.375 11.016 1 98.88 162 VAL B N 1
ATOM 3013 C CA . VAL B 1 162 ? 11.938 14.195 11.773 1 98.88 162 VAL B CA 1
ATOM 3014 C C . VAL B 1 162 ? 12.219 12.938 10.953 1 98.88 162 VAL B C 1
ATOM 3016 O O . VAL B 1 162 ? 11.93 12.891 9.758 1 98.88 162 VAL B O 1
ATOM 3019 N N . VAL B 1 163 ? 12.859 12.008 11.539 1 98.88 163 VAL B N 1
ATOM 3020 C CA . VAL B 1 163 ? 13.133 10.727 10.898 1 98.88 163 VAL B CA 1
ATOM 3021 C C . VAL B 1 163 ? 12.289 9.633 11.547 1 98.88 163 VAL B C 1
ATOM 3023 O O . VAL B 1 163 ? 12.383 9.398 12.75 1 98.88 163 VAL B O 1
ATOM 3026 N N . LEU B 1 164 ? 11.438 9.07 10.758 1 98.81 164 LEU B N 1
ATOM 3027 C CA . LEU B 1 164 ? 10.719 7.859 11.133 1 98.81 164 LEU B CA 1
ATOM 3028 C C . LEU B 1 164 ? 11.414 6.621 10.578 1 98.81 164 LEU B C 1
ATOM 3030 O O . LEU B 1 164 ? 11.188 6.234 9.43 1 98.81 164 LEU B O 1
ATOM 3034 N N . ASP B 1 165 ? 12.227 6.039 11.414 1 98.69 165 ASP B N 1
ATOM 3035 C CA . ASP B 1 165 ? 12.977 4.844 11.039 1 98.69 165 ASP B CA 1
ATOM 3036 C C . ASP B 1 165 ? 12.086 3.604 11.07 1 98.69 165 ASP B C 1
ATOM 3038 O O . ASP B 1 165 ? 11.695 3.146 12.148 1 98.69 165 ASP B O 1
ATOM 3042 N N . ASN B 1 166 ? 11.844 3.045 9.891 1 97.94 166 ASN B N 1
ATOM 3043 C CA . ASN B 1 166 ? 10.938 1.897 9.852 1 97.94 166 ASN B CA 1
ATOM 3044 C C . ASN B 1 166 ? 11.664 0.604 10.211 1 97.94 166 ASN B C 1
ATOM 3046 O O . ASN B 1 166 ? 11.039 -0.452 10.328 1 97.94 166 ASN B O 1
ATOM 3050 N N . ASP B 1 167 ? 12.961 0.656 10.359 1 95.19 167 ASP B N 1
ATOM 3051 C CA . ASP B 1 167 ? 13.789 -0.443 10.836 1 95.19 167 ASP B CA 1
ATOM 3052 C C . ASP B 1 167 ? 13.719 -1.639 9.891 1 95.19 167 ASP B C 1
ATOM 3054 O O . ASP B 1 167 ? 13.93 -2.779 10.305 1 95.19 167 ASP B O 1
ATOM 3058 N N . ALA B 1 168 ? 13.281 -1.427 8.633 1 94.12 168 ALA B N 1
ATOM 3059 C CA . ALA B 1 168 ? 13.32 -2.492 7.637 1 94.12 168 ALA B CA 1
ATOM 3060 C C . ALA B 1 168 ? 14.758 -2.9 7.32 1 94.12 168 ALA B C 1
ATOM 3062 O O . ALA B 1 168 ? 15.672 -2.07 7.367 1 94.12 168 ALA B O 1
ATOM 3063 N N . PRO B 1 169 ? 14.984 -4.145 7.055 1 91.06 169 PRO B N 1
ATOM 3064 C CA . PRO B 1 169 ? 16.344 -4.57 6.703 1 91.06 169 PRO B CA 1
ATOM 3065 C C . PRO B 1 169 ? 16.766 -4.109 5.309 1 91.06 169 PRO B C 1
ATOM 3067 O O . PRO B 1 169 ? 15.914 -3.699 4.508 1 91.06 169 PRO B O 1
ATOM 3070 N N . SER B 1 170 ? 18.094 -4.242 5.129 1 87.31 170 SER B N 1
ATOM 3071 C CA . SER B 1 170 ? 18.578 -3.992 3.775 1 87.31 170 SER B CA 1
ATOM 3072 C C . SER B 1 170 ? 17.906 -4.918 2.766 1 87.31 170 SER B C 1
ATOM 3074 O O . SER B 1 170 ? 17.781 -6.117 3.004 1 87.31 170 SER B O 1
ATOM 3076 N N . GLY B 1 171 ? 17.391 -4.34 1.711 1 82.25 171 GLY B N 1
ATOM 3077 C CA . GLY B 1 171 ? 16.734 -5.125 0.682 1 82.25 171 GLY B CA 1
ATOM 3078 C C . GLY B 1 171 ? 15.25 -5.309 0.933 1 82.25 171 GLY B C 1
ATOM 3079 O O . GLY B 1 171 ? 14.5 -5.684 0.027 1 82.25 171 GLY B O 1
ATOM 3080 N N . ASP B 1 172 ? 14.797 -5.133 2.229 1 88.38 172 ASP B N 1
ATOM 3081 C CA . ASP B 1 172 ? 13.383 -5.066 2.574 1 88.38 172 ASP B CA 1
ATOM 3082 C C . ASP B 1 172 ? 12.789 -6.465 2.734 1 88.38 172 ASP B C 1
ATOM 3084 O O . ASP B 1 172 ? 11.648 -6.613 3.174 1 88.38 172 ASP B O 1
ATOM 3088 N N . ALA B 1 173 ? 13.492 -7.531 2.281 1 89.81 173 ALA B N 1
ATOM 3089 C CA . ALA B 1 173 ? 13.031 -8.914 2.412 1 89.81 173 ALA B CA 1
ATOM 3090 C C . ALA B 1 173 ? 13.57 -9.547 3.691 1 89.81 173 ALA B C 1
ATOM 3092 O O . ALA B 1 173 ? 14.742 -9.398 4.02 1 89.81 173 ALA B O 1
ATOM 3093 N N . VAL B 1 174 ? 12.688 -10.359 4.402 1 92.38 174 VAL B N 1
ATOM 3094 C CA . VAL B 1 174 ? 13.078 -10.719 5.762 1 92.38 174 VAL B CA 1
ATOM 3095 C C . VAL B 1 174 ? 13.234 -12.234 5.875 1 92.38 174 VAL B C 1
ATOM 3097 O O . VAL B 1 174 ? 13.781 -12.734 6.859 1 92.38 174 VAL B O 1
ATOM 3100 N N . LEU B 1 175 ? 12.734 -12.93 4.895 1 93.56 175 LEU B N 1
ATOM 3101 C CA . LEU B 1 175 ? 12.758 -14.391 4.984 1 93.56 175 LEU B CA 1
ATOM 3102 C C . LEU B 1 175 ? 13.812 -14.969 4.055 1 93.56 175 LEU B C 1
ATOM 3104 O O . LEU B 1 175 ? 13.773 -14.758 2.842 1 93.56 175 LEU B O 1
ATOM 3108 N N . GLU B 1 176 ? 14.688 -15.648 4.609 1 90.12 176 GLU B N 1
ATOM 3109 C CA . GLU B 1 176 ? 15.617 -16.438 3.812 1 90.12 176 GLU B CA 1
ATOM 3110 C C . GLU B 1 176 ? 14.977 -17.75 3.365 1 90.12 176 GLU B C 1
ATOM 3112 O O . GLU B 1 176 ? 14.266 -18.391 4.137 1 90.12 176 GLU B O 1
ATOM 3117 N N . ILE B 1 177 ? 15.141 -18.078 2.15 1 86.25 177 ILE B N 1
ATOM 3118 C CA . ILE B 1 177 ? 14.656 -19.359 1.647 1 86.25 177 ILE B CA 1
ATOM 3119 C C . ILE B 1 177 ? 15.75 -20.406 1.778 1 86.25 177 ILE B C 1
ATOM 3121 O O . ILE B 1 177 ? 16.859 -20.234 1.273 1 86.25 177 ILE B O 1
ATOM 3125 N N . ALA B 1 178 ? 15.438 -21.484 2.412 1 81.56 178 ALA B N 1
ATOM 3126 C CA . ALA B 1 178 ? 16.406 -22.547 2.646 1 81.56 178 ALA B CA 1
ATOM 3127 C C . ALA B 1 178 ? 16.969 -23.078 1.33 1 81.56 178 ALA B C 1
ATOM 3129 O O . ALA B 1 178 ? 16.219 -23.328 0.386 1 81.56 178 ALA B O 1
ATOM 3130 N N . GLY B 1 179 ? 18.266 -23.156 1.309 1 76.69 179 GLY B N 1
ATOM 3131 C CA . GLY B 1 179 ? 18.922 -23.734 0.141 1 76.69 179 GLY B CA 1
ATOM 3132 C C . GLY B 1 179 ? 19.141 -22.719 -0.972 1 76.69 179 GLY B C 1
ATOM 3133 O O . GLY B 1 179 ? 19.453 -23.094 -2.102 1 76.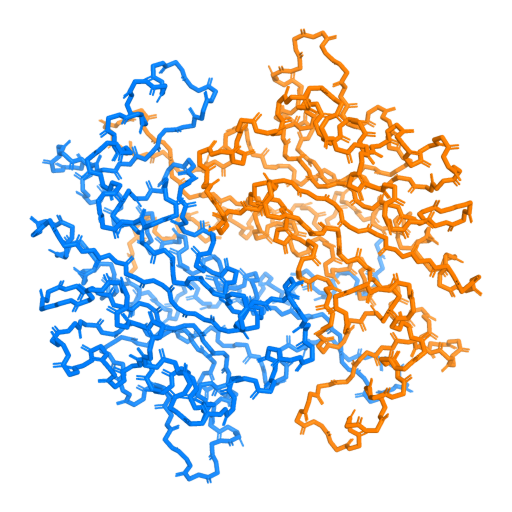69 179 GLY B O 1
ATOM 3134 N N . SER B 1 180 ? 18.797 -21.438 -0.699 1 79.56 180 SER B N 1
ATOM 3135 C CA . SER B 1 180 ? 18.969 -20.406 -1.715 1 79.56 180 SER B CA 1
ATOM 3136 C C . SER B 1 180 ? 19.531 -19.125 -1.108 1 79.56 180 SER B C 1
ATOM 3138 O O . SER B 1 180 ? 19.594 -18.984 0.115 1 79.56 180 SER B O 1
ATOM 3140 N N . ALA B 1 181 ? 20.078 -18.328 -1.873 1 77 181 ALA B N 1
ATOM 3141 C CA . ALA B 1 181 ? 20.531 -17 -1.439 1 77 181 ALA B CA 1
ATOM 3142 C C . ALA B 1 181 ? 19.406 -15.977 -1.544 1 77 181 ALA B C 1
ATOM 3144 O O . ALA B 1 181 ? 19.609 -14.789 -1.28 1 77 181 ALA B O 1
ATOM 3145 N N . LEU B 1 182 ? 18.234 -16.484 -1.761 1 82.75 182 LEU B N 1
ATOM 3146 C CA . LEU B 1 182 ? 17.125 -15.586 -2.012 1 82.75 182 LEU B CA 1
ATOM 3147 C C . LEU B 1 182 ? 16.422 -15.203 -0.708 1 82.75 182 LEU B C 1
ATOM 3149 O O . LEU B 1 182 ? 16.328 -16.016 0.214 1 82.75 182 LEU B O 1
ATOM 3153 N N . LYS B 1 183 ? 16.062 -13.938 -0.63 1 88.12 183 LYS B N 1
ATOM 3154 C CA . LYS B 1 183 ? 15.188 -13.469 0.44 1 88.12 183 LYS B CA 1
ATOM 3155 C C . LYS B 1 183 ? 13.828 -13.023 -0.109 1 88.12 183 LYS B C 1
ATOM 3157 O O . LYS B 1 183 ? 13.75 -12.477 -1.211 1 88.12 183 LYS B O 1
ATOM 3162 N N . VAL B 1 184 ? 12.812 -13.359 0.635 1 92 184 VAL B N 1
ATOM 3163 C CA . VAL B 1 184 ? 11.453 -12.977 0.248 1 92 184 VAL B CA 1
ATOM 3164 C C . VAL B 1 184 ? 10.742 -12.336 1.435 1 92 184 VAL B C 1
ATOM 3166 O O . VAL B 1 184 ? 11.305 -12.219 2.523 1 92 184 VAL B O 1
ATOM 3169 N N . GLY B 1 185 ? 9.562 -11.844 1.217 1 94.81 185 GLY B N 1
ATOM 3170 C CA . GLY B 1 185 ? 8.75 -11.281 2.279 1 94.81 185 GLY B CA 1
ATOM 3171 C C . GLY B 1 185 ? 9.109 -9.844 2.607 1 94.81 185 GLY B C 1
ATOM 3172 O O . GLY B 1 185 ? 9.688 -9.57 3.664 1 94.81 185 GLY B O 1
ATOM 3173 N N . PRO B 1 186 ? 8.789 -8.938 1.729 1 94.94 186 PRO B N 1
ATOM 3174 C CA . PRO B 1 186 ? 9.031 -7.523 2.027 1 94.94 186 PRO B CA 1
ATOM 3175 C C . PRO B 1 186 ? 8.195 -7.016 3.199 1 94.94 186 PRO B C 1
ATOM 3177 O O . PRO B 1 186 ? 7.086 -7.508 3.43 1 94.94 186 PRO B O 1
ATOM 3180 N N . VAL B 1 187 ? 8.758 -6.004 3.955 1 96.38 187 VAL B N 1
ATOM 3181 C CA . VAL B 1 187 ? 8.039 -5.57 5.148 1 96.38 187 VAL B CA 1
ATOM 3182 C C . VAL B 1 187 ? 7.832 -4.055 5.105 1 96.38 187 VAL B C 1
ATOM 3184 O O . VAL B 1 187 ? 7.035 -3.51 5.871 1 96.38 187 VAL B O 1
ATOM 3187 N N . SER B 1 188 ? 8.453 -3.32 4.203 1 96.12 188 SER B N 1
ATOM 3188 C CA . SER B 1 188 ? 8.492 -1.862 4.25 1 96.12 188 SER B CA 1
ATOM 3189 C C . SER B 1 188 ? 7.098 -1.267 4.086 1 96.12 188 SER B C 1
ATOM 3191 O O . SER B 1 188 ? 6.77 -0.259 4.715 1 96.12 188 SER B O 1
ATOM 3193 N N . THR B 1 189 ? 6.266 -1.914 3.225 1 97.56 189 THR B N 1
ATOM 3194 C CA . THR B 1 189 ? 4.93 -1.381 2.998 1 97.56 189 THR B CA 1
ATOM 3195 C C . THR B 1 189 ? 4.074 -1.51 4.254 1 97.56 189 THR B C 1
ATOM 3197 O O . THR B 1 189 ? 3.479 -0.531 4.711 1 97.56 189 THR B O 1
ATOM 3200 N N . ALA B 1 190 ? 4.078 -2.689 4.863 1 98.19 190 ALA B N 1
ATOM 3201 C CA . ALA B 1 190 ? 3.289 -2.918 6.074 1 98.19 190 ALA B CA 1
ATOM 3202 C C . ALA B 1 190 ? 3.748 -2.004 7.207 1 98.19 190 ALA B C 1
ATOM 3204 O O . ALA B 1 190 ? 2.924 -1.418 7.914 1 98.19 190 ALA B O 1
ATOM 3205 N N . LEU B 1 191 ? 5.023 -1.863 7.336 1 98.5 191 LEU B N 1
ATOM 3206 C CA . LEU B 1 191 ? 5.578 -1.019 8.391 1 98.5 191 LEU B CA 1
ATOM 3207 C C . LEU B 1 191 ? 5.273 0.452 8.125 1 98.5 191 LEU B C 1
ATOM 3209 O O . LEU B 1 191 ? 4.836 1.174 9.023 1 98.5 191 LEU B O 1
ATOM 3213 N N . GLY B 1 192 ? 5.484 0.866 6.891 1 98.56 192 GLY B N 1
ATOM 3214 C CA . GLY B 1 192 ? 5.316 2.262 6.52 1 98.56 192 GLY B CA 1
ATOM 3215 C C . GLY B 1 192 ? 3.893 2.756 6.684 1 98.56 192 GLY B C 1
ATOM 3216 O O . GLY B 1 192 ? 3.662 3.824 7.254 1 98.56 192 GLY B O 1
ATOM 3217 N N . VAL B 1 193 ? 2.924 1.942 6.223 1 98.38 193 VAL B N 1
ATOM 3218 C CA . VAL B 1 193 ? 1.532 2.373 6.32 1 98.38 193 VAL B CA 1
ATOM 3219 C C . VAL B 1 193 ? 1.103 2.408 7.785 1 98.38 193 VAL B C 1
ATOM 3221 O O . VAL B 1 193 ? 0.316 3.268 8.188 1 98.38 193 VAL B O 1
ATOM 3224 N N . THR B 1 194 ? 1.6 1.496 8.586 1 98.62 194 THR B N 1
ATOM 3225 C CA . THR B 1 194 ? 1.241 1.479 10 1 98.62 194 THR B CA 1
ATOM 3226 C C . THR B 1 194 ? 1.776 2.719 10.711 1 98.62 194 THR B C 1
ATOM 3228 O O . THR B 1 194 ? 1.044 3.387 11.445 1 98.62 194 THR B O 1
ATOM 3231 N N . ILE B 1 195 ? 3.021 3.057 10.453 1 98.75 195 ILE B N 1
ATOM 3232 C CA . ILE B 1 195 ? 3.65 4.219 11.07 1 98.75 195 ILE B CA 1
ATOM 3233 C C . ILE B 1 195 ? 2.885 5.484 10.688 1 98.75 195 ILE B C 1
ATOM 3235 O O . ILE B 1 195 ? 2.498 6.266 11.562 1 98.75 195 ILE B O 1
ATOM 3239 N N . LEU B 1 196 ? 2.631 5.664 9.414 1 98.69 196 LEU B N 1
ATOM 3240 C CA . LEU B 1 196 ? 2.027 6.898 8.938 1 98.69 196 LEU B CA 1
ATOM 3241 C C . LEU B 1 196 ? 0.567 6.996 9.367 1 98.69 196 LEU B C 1
ATOM 3243 O O . LEU B 1 196 ? 0.102 8.07 9.766 1 98.69 196 LEU B O 1
ATOM 3247 N N . ASN B 1 197 ? -0.151 5.859 9.289 1 98.19 197 ASN B N 1
ATOM 3248 C CA . ASN B 1 197 ? -1.532 5.891 9.758 1 98.19 197 ASN B CA 1
ATOM 3249 C C . ASN B 1 197 ? -1.611 6.211 11.25 1 98.19 197 ASN B C 1
ATOM 3251 O O . ASN B 1 197 ? -2.547 6.875 11.695 1 98.19 197 ASN B O 1
ATOM 3255 N N . ALA B 1 198 ? -0.677 5.746 12.023 1 98.12 198 ALA B N 1
ATOM 3256 C CA . ALA B 1 198 ? -0.635 6.074 13.445 1 98.12 198 ALA B CA 1
ATOM 3257 C C . ALA B 1 198 ? -0.428 7.57 13.664 1 98.12 198 ALA B C 1
ATOM 3259 O O . ALA B 1 198 ? -1.128 8.195 14.469 1 98.12 198 ALA B O 1
ATOM 3260 N N . VAL B 1 199 ? 0.519 8.148 12.953 1 98.44 199 VAL B N 1
ATOM 3261 C CA . VAL B 1 199 ? 0.828 9.57 13.062 1 98.44 199 VAL B CA 1
ATOM 3262 C C . VAL B 1 199 ? -0.394 10.398 12.672 1 98.44 199 VAL B C 1
ATOM 3264 O O . VAL B 1 199 ? -0.784 11.32 13.391 1 98.44 199 VAL B O 1
ATOM 3267 N N . PHE B 1 200 ? -1.015 10.062 11.57 1 97.81 200 PHE B N 1
ATOM 3268 C CA . PHE B 1 200 ? -2.135 10.844 11.062 1 97.81 200 PHE B CA 1
ATOM 3269 C C . PHE B 1 200 ? -3.369 10.656 11.938 1 97.81 200 PHE B C 1
ATOM 3271 O O . PHE B 1 200 ? -4.184 11.57 12.078 1 97.81 200 PHE B O 1
ATOM 3278 N N . ALA B 1 201 ? -3.492 9.438 12.523 1 96.25 201 ALA B N 1
ATOM 3279 C CA . ALA B 1 201 ? -4.562 9.242 13.492 1 96.25 201 ALA B CA 1
ATOM 3280 C C . ALA B 1 201 ? -4.391 10.172 14.695 1 96.25 201 ALA B C 1
ATOM 3282 O O . ALA B 1 201 ? -5.371 10.727 15.195 1 96.25 201 ALA B O 1
ATOM 3283 N N . ASP B 1 202 ? -3.186 10.312 15.117 1 96.62 202 ASP B N 1
ATOM 3284 C CA . ASP B 1 202 ? -2.9 11.219 16.234 1 96.62 202 ASP B CA 1
ATOM 3285 C C . ASP B 1 202 ? -3.238 12.656 15.859 1 96.62 202 ASP B C 1
ATOM 3287 O O . ASP B 1 202 ? -3.865 13.375 16.641 1 96.62 202 ASP B O 1
ATOM 3291 N N . VAL B 1 203 ? -2.84 13.094 14.664 1 96.81 203 VAL B N 1
ATOM 3292 C CA . VAL B 1 203 ? -3.139 14.445 14.195 1 96.81 203 VAL B CA 1
ATOM 3293 C C . VAL B 1 203 ? -4.648 14.656 14.156 1 96.81 203 VAL B C 1
ATOM 3295 O O . VAL B 1 203 ? -5.152 15.688 14.609 1 96.81 203 VAL B O 1
ATOM 3298 N N . ALA B 1 204 ? -5.375 13.656 13.594 1 95.12 204 ALA B N 1
ATOM 3299 C CA . ALA B 1 204 ? -6.828 13.742 13.516 1 95.12 204 ALA B CA 1
ATOM 3300 C C . ALA B 1 204 ? -7.441 13.922 14.906 1 95.12 204 ALA B C 1
ATOM 3302 O O . ALA B 1 204 ? -8.328 14.758 15.094 1 95.12 204 ALA B O 1
ATOM 3303 N N . ALA B 1 205 ? -6.98 13.172 15.844 1 93.25 205 ALA B N 1
ATOM 3304 C CA . ALA B 1 205 ? -7.496 13.242 17.219 1 93.25 205 ALA B CA 1
ATOM 3305 C C . ALA B 1 205 ? -7.266 14.625 17.812 1 93.25 205 ALA B C 1
ATOM 3307 O O . ALA B 1 205 ? -8.141 15.164 18.5 1 93.25 205 ALA B O 1
ATOM 3308 N N . ARG B 1 206 ? -6.113 15.188 17.547 1 93.81 206 ARG B N 1
ATOM 3309 C CA . ARG B 1 206 ? -5.797 16.531 18.031 1 93.81 206 ARG B CA 1
ATOM 3310 C C . ARG B 1 206 ? -6.738 17.562 17.422 1 93.81 206 ARG B C 1
ATOM 3312 O O . ARG B 1 206 ? -7.27 18.422 18.141 1 93.81 206 ARG B O 1
ATOM 3319 N N . LEU B 1 207 ? -6.926 17.438 16.156 1 93.62 207 LEU B N 1
ATOM 3320 C CA . LEU B 1 207 ? -7.684 18.453 15.43 1 93.62 207 LEU B CA 1
ATOM 3321 C C . LEU B 1 207 ? -9.164 18.391 15.781 1 93.62 207 LEU B C 1
ATOM 3323 O O . LEU B 1 207 ? -9.844 19.406 15.836 1 93.62 207 LEU B O 1
ATOM 3327 N N . VAL B 1 208 ? -9.711 17.172 15.961 1 90.5 208 VAL B N 1
ATOM 3328 C CA . VAL B 1 208 ? -11.102 17 16.359 1 90.5 208 VAL B CA 1
ATOM 3329 C C . VAL B 1 208 ? -11.344 17.703 17.688 1 90.5 208 VAL B C 1
ATOM 3331 O O . VAL B 1 208 ? -12.391 18.328 17.891 1 90.5 208 VAL B O 1
ATOM 3334 N N . GLY B 1 209 ? -10.453 17.609 18.547 1 85.94 209 GLY B N 1
ATOM 3335 C CA . GLY B 1 209 ? -10.562 18.266 19.828 1 85.94 209 GLY B CA 1
ATOM 3336 C C . GLY B 1 209 ? -10.594 19.781 19.719 1 85.94 209 GLY B C 1
ATOM 3337 O O . GLY B 1 209 ? -11.039 20.469 20.641 1 85.94 209 GLY B O 1
ATOM 3338 N N . GLU B 1 210 ? -10.242 20.219 18.562 1 87.44 210 GLU B N 1
ATOM 3339 C CA . GLU B 1 210 ? -10.156 21.656 18.359 1 87.44 210 GLU B CA 1
ATOM 3340 C C . GLU B 1 210 ? -11.312 22.156 17.5 1 87.44 210 GLU B C 1
ATOM 3342 O O . GLU B 1 210 ? -11.469 23.359 17.297 1 87.44 210 GLU B O 1
ATOM 3347 N N . GLY B 1 211 ? -12.211 21.219 17 1 78.19 211 GLY B N 1
ATOM 3348 C CA . GLY B 1 211 ? -13.461 21.594 16.359 1 78.19 211 GLY B CA 1
ATOM 3349 C C . GLY B 1 211 ? -13.43 21.406 14.852 1 78.19 211 GLY B C 1
ATOM 3350 O O . GLY B 1 211 ? -14.258 20.688 14.289 1 78.19 211 GLY B O 1
ATOM 3351 N N . ASP B 1 212 ? -12.648 22.078 14.07 1 79.69 212 ASP B N 1
ATOM 3352 C CA . ASP B 1 212 ? -12.672 22.078 12.609 1 79.69 212 ASP B CA 1
ATOM 3353 C C . ASP B 1 212 ? -11.648 21.109 12.039 1 79.69 212 ASP B C 1
ATOM 3355 O O . ASP B 1 212 ? -10.727 21.516 11.328 1 79.69 212 ASP B O 1
ATOM 3359 N N . ALA B 1 213 ? -11.969 19.781 12.18 1 88.19 213 ALA B N 1
ATOM 3360 C CA . ALA B 1 213 ? -11.008 18.812 11.672 1 88.19 213 ALA B CA 1
ATOM 3361 C C . ALA B 1 213 ? -11.359 18.375 10.25 1 88.19 213 ALA B C 1
ATOM 3363 O O . ALA B 1 213 ? -12.484 17.938 9.992 1 88.19 213 ALA B O 1
ATOM 3364 N N . PRO B 1 214 ? -10.469 18.594 9.297 1 92.81 214 PRO B N 1
ATOM 3365 C CA . PRO B 1 214 ? -10.742 18.203 7.91 1 92.81 214 PRO B CA 1
ATOM 3366 C C . PRO B 1 214 ? -10.562 16.703 7.68 1 92.81 214 PRO B C 1
ATOM 3368 O O . PRO B 1 214 ? -9.617 16.297 7 1 92.81 214 PRO B O 1
ATOM 3371 N N . ILE B 1 215 ? -11.508 15.938 8.203 1 90.81 215 ILE B N 1
ATOM 3372 C CA . ILE B 1 215 ? -11.422 14.477 8.18 1 90.81 215 ILE B CA 1
ATOM 3373 C C . ILE B 1 215 ? -12.539 13.914 7.301 1 90.81 215 ILE B C 1
ATOM 3375 O O . ILE B 1 215 ? -13.703 14.289 7.438 1 90.81 215 ILE B O 1
ATOM 3379 N N . TYR B 1 216 ? -12.133 13.094 6.383 1 88.56 216 TYR B N 1
ATOM 3380 C CA . TYR B 1 216 ? -13.109 12.406 5.551 1 88.56 216 TYR B CA 1
ATOM 3381 C C . TYR B 1 216 ? -13.891 11.375 6.363 1 88.56 216 TYR B C 1
ATOM 3383 O O . TYR B 1 216 ? -13.336 10.742 7.262 1 88.56 216 TYR B O 1
ATOM 3391 N N . LEU B 1 217 ? -15.109 11.281 5.938 1 80.62 217 LEU B N 1
ATOM 3392 C CA . LEU B 1 217 ? -15.938 10.242 6.531 1 80.62 217 LEU B CA 1
ATOM 3393 C C . LEU B 1 217 ? -16.047 9.039 5.602 1 80.62 217 LEU B C 1
ATOM 3395 O O . LEU B 1 217 ? -15.828 9.156 4.395 1 80.62 217 LEU B O 1
ATOM 3399 N N . SER B 1 218 ? -16.344 7.891 6.289 1 75 218 SER B N 1
ATOM 3400 C CA . SER B 1 218 ? -16.594 6.715 5.465 1 75 218 SER B CA 1
ATOM 3401 C C . SER B 1 218 ? -17.781 6.938 4.531 1 75 218 SER B C 1
ATOM 3403 O O . SER B 1 218 ? -18.812 7.492 4.938 1 75 218 SER B O 1
ATOM 3405 N N . ALA B 1 219 ? -17.578 6.484 3.277 1 70.19 219 ALA B N 1
ATOM 3406 C CA . ALA B 1 219 ? -18.562 6.738 2.234 1 70.19 219 ALA B CA 1
ATOM 3407 C C . ALA B 1 219 ? -19.906 6.098 2.582 1 70.19 219 ALA B C 1
ATOM 3409 O O . ALA B 1 219 ? -20.953 6.539 2.105 1 70.19 219 ALA B O 1
ATOM 3410 N N . ASN B 1 220 ? -19.859 5.141 3.418 1 64.75 220 ASN B N 1
ATOM 3411 C CA . ASN B 1 220 ? -21.094 4.422 3.703 1 64.75 220 ASN B CA 1
ATOM 3412 C C . ASN B 1 220 ? -21.75 4.93 4.98 1 64.75 220 ASN B C 1
ATOM 3414 O O . ASN B 1 220 ? -22.812 4.445 5.367 1 64.75 220 ASN B O 1
ATOM 3418 N N . MET B 1 221 ? -21.172 6.016 5.617 1 67.44 221 MET B N 1
ATOM 3419 C CA . MET B 1 221 ? -21.734 6.629 6.816 1 67.44 221 MET B CA 1
ATOM 3420 C C . MET B 1 221 ? -22.781 7.672 6.445 1 67.44 221 MET B C 1
ATOM 3422 O O . MET B 1 221 ? -22.641 8.375 5.441 1 67.44 221 MET B O 1
ATOM 3426 N N . PRO B 1 222 ? -23.797 7.688 7.285 1 69.19 222 PRO B N 1
ATOM 3427 C CA . PRO B 1 222 ? -24.812 8.711 7.027 1 69.19 222 PRO B CA 1
ATOM 3428 C C . PRO B 1 222 ? -24.234 10.117 6.977 1 69.19 222 PRO B C 1
ATOM 3430 O O . PRO B 1 222 ? -23.422 10.492 7.832 1 69.19 222 PRO B O 1
ATOM 3433 N N . GLY B 1 223 ? -24.578 10.914 5.996 1 77.81 223 GLY B N 1
ATOM 3434 C CA . GLY B 1 223 ? -24.172 12.305 5.871 1 77.81 223 GLY B CA 1
ATOM 3435 C C . GLY B 1 223 ? -22.75 12.453 5.332 1 77.81 223 GLY B C 1
ATOM 3436 O O . GLY B 1 223 ? -22.281 13.57 5.109 1 77.81 223 GLY B O 1
ATOM 3437 N N . SER B 1 224 ? -22.172 11.328 5.121 1 79.69 224 SER B N 1
ATOM 3438 C CA . SER B 1 224 ? -20.781 11.359 4.691 1 79.69 224 SER B CA 1
ATOM 3439 C C . SER B 1 224 ? -20.625 12.023 3.326 1 79.69 224 SER B C 1
ATOM 3441 O O . SER B 1 224 ? -19.641 12.719 3.07 1 79.69 224 SER B O 1
ATOM 3443 N N . GLY B 1 225 ? -21.625 11.922 2.525 1 82.31 225 GLY B N 1
ATOM 3444 C CA . GLY B 1 225 ? -21.547 12.5 1.19 1 82.31 225 GLY B CA 1
ATOM 3445 C C . GLY B 1 225 ? -21.375 14.008 1.196 1 82.31 225 GLY B C 1
ATOM 3446 O O . GLY B 1 225 ? -20.469 14.531 0.533 1 82.31 225 GLY B O 1
ATOM 3447 N N . ASP B 1 226 ? -22.109 14.703 2.01 1 88 226 ASP B N 1
ATOM 3448 C CA . ASP B 1 226 ? -22.062 16.156 2.066 1 88 226 ASP B CA 1
ATOM 3449 C C . ASP B 1 226 ? -20.75 16.641 2.682 1 88 226 ASP B C 1
ATOM 3451 O O . ASP B 1 226 ? -20.125 17.578 2.172 1 88 226 ASP B O 1
ATOM 3455 N N . ILE B 1 227 ? -20.375 15.984 3.689 1 86.31 227 ILE B N 1
ATOM 3456 C CA . ILE B 1 227 ? -19.156 16.375 4.391 1 86.31 227 ILE B CA 1
ATOM 3457 C C . ILE B 1 227 ? -17.938 16.156 3.477 1 86.31 227 ILE B C 1
ATOM 3459 O O . ILE B 1 227 ? -17.109 17.062 3.314 1 86.31 227 ILE B O 1
ATOM 3463 N N . ASN B 1 228 ? -17.906 15.031 2.881 1 89.44 228 ASN B N 1
ATOM 3464 C CA . ASN B 1 228 ? -16.781 14.727 1.994 1 89.44 228 ASN B CA 1
ATOM 3465 C C . ASN B 1 228 ? -16.766 15.648 0.778 1 89.44 228 ASN B C 1
ATOM 3467 O O . ASN B 1 228 ? -15.703 16.094 0.35 1 89.44 228 ASN B O 1
ATOM 3471 N N . ARG B 1 229 ? -17.922 15.961 0.289 1 90.81 229 ARG B N 1
ATOM 3472 C CA . ARG B 1 229 ? -18 16.875 -0.845 1 90.81 229 ARG B CA 1
ATOM 3473 C C . ARG B 1 229 ? -17.5 18.266 -0.465 1 90.81 229 ARG B C 1
ATOM 3475 O O . ARG B 1 229 ? -16.797 18.906 -1.246 1 90.81 229 ARG B O 1
ATOM 3482 N N . SER B 1 230 ? -17.875 18.688 0.651 1 92.69 230 SER B N 1
ATOM 3483 C CA . SER B 1 230 ? -17.422 20 1.118 1 92.69 230 SER B CA 1
ATOM 3484 C C . SER B 1 230 ? -15.914 20.047 1.289 1 92.69 230 SER B C 1
ATOM 3486 O O . SER B 1 230 ? -15.281 21.047 0.96 1 92.69 230 SER B O 1
ATOM 3488 N N . LEU B 1 231 ? -15.391 19 1.816 1 92.31 231 LEU B N 1
ATOM 3489 C CA . LEU B 1 231 ? -13.945 18.922 1.982 1 92.31 231 LEU B CA 1
ATOM 3490 C C . LEU B 1 231 ? -13.242 18.891 0.628 1 92.31 231 LEU B C 1
ATOM 3492 O O . LEU B 1 231 ? -12.227 19.578 0.439 1 92.31 231 LEU B O 1
ATOM 3496 N N . VAL B 1 232 ? -13.805 18.156 -0.281 1 93.19 232 VAL B N 1
ATOM 3497 C CA . VAL B 1 232 ? -13.234 18.094 -1.622 1 93.19 232 VAL B CA 1
ATOM 3498 C C . VAL B 1 232 ? -13.258 19.484 -2.256 1 93.19 232 VAL B C 1
ATOM 3500 O O . VAL B 1 232 ? -12.258 19.922 -2.828 1 93.19 232 VAL B O 1
ATOM 3503 N N . GLU B 1 233 ? -14.32 20.141 -2.117 1 93.06 233 GLU B N 1
ATOM 3504 C CA . GLU B 1 233 ? -14.445 21.484 -2.684 1 93.06 233 GLU B CA 1
ATOM 3505 C C . GLU B 1 233 ? -13.422 22.438 -2.07 1 93.06 233 GLU B C 1
ATOM 3507 O O . GLU B 1 233 ? -12.836 23.266 -2.773 1 93.06 233 GLU B O 1
ATOM 3512 N N . ARG B 1 234 ? -13.219 22.312 -0.854 1 93.19 234 ARG B N 1
ATOM 3513 C CA . ARG B 1 234 ? -12.32 23.203 -0.132 1 93.19 234 ARG B CA 1
ATOM 3514 C C . ARG B 1 234 ? -10.867 22.953 -0.527 1 93.19 234 ARG B C 1
ATOM 3516 O O . ARG B 1 234 ? -10.07 23.906 -0.615 1 93.19 234 ARG B O 1
ATOM 3523 N N . TYR B 1 235 ? -10.539 21.703 -0.777 1 93.31 235 TYR B N 1
ATOM 3524 C CA . TYR B 1 235 ? -9.125 21.375 -0.861 1 93.31 235 TYR B CA 1
ATOM 3525 C C . TYR B 1 235 ? -8.727 21.031 -2.289 1 93.31 235 TYR B C 1
ATOM 3527 O O . TYR B 1 235 ? -7.543 20.844 -2.586 1 93.31 235 TYR B O 1
ATOM 3535 N N . ARG B 1 236 ? -9.625 21.031 -3.23 1 91.81 236 ARG B N 1
ATOM 3536 C CA . ARG B 1 236 ? -9.367 20.562 -4.586 1 91.81 236 ARG B CA 1
ATOM 3537 C C . ARG B 1 236 ? -8.43 21.5 -5.328 1 91.81 236 ARG B C 1
ATOM 3539 O O . ARG B 1 236 ? -7.68 21.078 -6.207 1 91.81 236 ARG B O 1
ATOM 3546 N N . ASP B 1 237 ? -8.391 22.719 -4.973 1 90.75 237 ASP B N 1
ATOM 3547 C CA . ASP B 1 237 ? -7.586 23.688 -5.703 1 90.75 237 ASP B CA 1
ATOM 3548 C C . ASP B 1 237 ? -6.094 23.422 -5.504 1 90.75 237 ASP B C 1
ATOM 3550 O O . ASP B 1 237 ? -5.281 23.766 -6.367 1 90.75 237 ASP B O 1
ATOM 3554 N N . HIS B 1 238 ? -5.758 22.797 -4.418 1 90.31 238 HIS B N 1
ATOM 3555 C CA . HIS B 1 238 ? -4.348 22.547 -4.133 1 90.31 238 HIS B CA 1
ATOM 3556 C C . HIS B 1 238 ? -4.027 21.062 -4.211 1 90.31 238 HIS B C 1
ATOM 3558 O O . HIS B 1 238 ? -2.943 20.641 -3.805 1 90.31 238 HIS B O 1
ATOM 3564 N N . ASN B 1 239 ? -4.961 20.25 -4.676 1 94 239 ASN B N 1
ATOM 3565 C CA . ASN B 1 239 ? -4.789 18.812 -4.82 1 94 239 ASN B CA 1
ATOM 3566 C C . ASN B 1 239 ? -5.316 18.312 -6.164 1 94 239 ASN B C 1
ATOM 3568 O O . ASN B 1 239 ? -6.504 18.016 -6.301 1 94 239 ASN B O 1
ATOM 3572 N N . PRO B 1 240 ? -4.43 18.219 -7.086 1 89.94 240 PRO B N 1
ATOM 3573 C CA . PRO B 1 240 ? -4.859 17.844 -8.438 1 89.94 240 PRO B CA 1
ATOM 3574 C C . PRO B 1 240 ? -5.418 16.422 -8.508 1 89.94 240 PRO B C 1
ATOM 3576 O O . PRO B 1 240 ? -5.945 16.016 -9.539 1 89.94 240 PRO B O 1
ATOM 3579 N N . HIS B 1 241 ? -5.406 15.703 -7.449 1 91.5 241 HIS B N 1
ATOM 3580 C CA . HIS B 1 241 ? -5.832 14.312 -7.473 1 91.5 241 HIS B CA 1
ATOM 3581 C C . HIS B 1 241 ? -7.207 14.148 -6.836 1 91.5 241 HIS B C 1
ATOM 3583 O O . HIS B 1 241 ? -7.66 13.023 -6.602 1 91.5 241 HIS B O 1
ATOM 3589 N N . LEU B 1 242 ? -7.805 15.258 -6.438 1 91.31 242 LEU B N 1
ATOM 3590 C CA . LEU B 1 242 ? -9.188 15.242 -5.965 1 91.31 242 LEU B CA 1
ATOM 3591 C C . LEU B 1 242 ? -10.156 15.516 -7.109 1 91.31 242 LEU B C 1
ATOM 3593 O O . LEU B 1 242 ? -9.844 16.281 -8.016 1 91.31 242 LEU B O 1
#